Protein 1YYQ (pdb70)

Nearest PDB structures (foldseek):
  1jfa-assembly1_A  TM=1.002E+00  e=7.063E-46  Fusarium sporotrichioides
  2ps6-assembly1_A  TM=1.002E+00  e=7.359E-46  Fusarium sporotrichioides
  2ps7-assembly1_A  TM=1.002E+00  e=9.042E-46  Fusarium sporotrichioides
  2ps4-assembly1_A  TM=1.002E+00  e=1.111E-45  Fusarium sporotrichioides
  1kiz-assembly1_B  TM=1.001E+00  e=3.821E-45  Fusarium sporotrichioides

Secondary structure (DSSP, 8-state):
----HHHHHHHHHHHHHHTT----S--HHHHHHHHHHHHHHHHHHHTSHHHHHHS---HHHHHHHHHHHHHHHHHHSTTS-HHHHHHHHHHHHHHHHHTT--S-SHHHHTTHHHHHHHTPPPSSHHHHHHHHHHHHHHTTS-HHHHHHHHHHHHHHHHHHHHHTT-----TT-TTHHHHHHHHHH-HHHHHHTT--TTT--TTTTHHH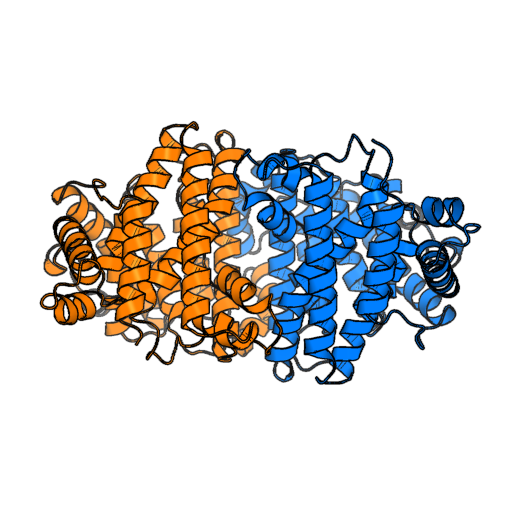HHHHHHHHHHHHHHHHHHHHHHHHTT-SS----HHHHHHHHHT--HHHHHHHHHHHHHHHHHHHHHHHSSS-HHHHHHHHHHHHHHHHHHHH-GGG-THHHHHHHTT---HHHHHHHHHHHHHHHHH---GGGTS-S-HHHHHH-/--HHHHHHHHHHHHHHHT----S--HHHHHHHHHHHHHHHHHHHHSHHHHHHS---HHHHHHHHHHHHHHHHHH-TTS-HHHHHHHHHHHHHHHHHHT-----HHHHTTHHHHHHHTPPPSSHHHHHHHHHHHHHHTTS-HHHHHHHHHHHHHHHHHHHHHTT-----TT-TTHHHHHHHHHS-HHHHHHTT--TTT--TTTTHHHHHHHHHHHHHHHHHHHHHHTTTTSSS-SS-SSSHHHHHHHHHT--HHHHHHHHHHHHHHHHHHHHHHHTTS-HHHHHHHHHHHHHHHHHHHH-GGG-HHHHHHHHHS---SHHHHHHHHHHHHHHHH---GGGTS-S-HHHHHT-

Sequence (704 aa):
ENFPTEYFLNTTVRLLEYIRYRDSNYTREERIENLHYAYNKAAHHFAQPRQQQLLKVDPKRLQASLQTIVGMVVYSWAKVSKECMADLSIHYTYTLVLDDSKDDPYPTMVNYFDDLQAGREQAHPWWALVNEHFPNVLRHFGPFCSLNLIRSTLDFFEGCWIEQYNFGGFPGSHDYPQFLRRMNGLGHCVGASLWPKEQFNERSLFLEITSAIAQMENWMVWVNDLMSFYKEFDDERDQISLVKNYVVSDEISLHEALEKLTQDTLHSSKQMVAVFSDKDPQVMDTIECFMHGYVTWHLCDRRFRLSEIYEKVKEEKTEDAQKFCKFYEQAANVGAVSPSEWAYPPVAQLANVFPTEYFLNTTVRLLEYIRYRDSNYTREERIENLHYAYNKAAHHFAQPRQQQLLKVDPKRLQASLQTIVGMVVYSWAKVSKECMADLSIHYTYTLVLDDSKDDPYPTMVNYFDDLQAGREQAHPWWALVNEHFPNVLRHFGPFCSLNLIRSTLDFFEGCWIEQYNFGGFPGSHDYPQFLRRMNGLGHCVGASLWPKEQFNERSLFLEITSAIAQMENWMVWVNDLMSFYKEFDDERDQISLVKNYVVSDEISLHEALEKLTQDTLHSSKQMVAVFSDKDPQVMDTIECFMHGYVTWHLCDRRFRLSEIYEKVKEEKTEDAQKFCKFYEQAANVGAVSPSEWAYPPVAQLANV

Organism: Fusarium sporotrichioides (NCBI:txid5514)

InterPro domains:
  IPR008949 Isoprenoid synthase domain superfamily [G3DSA:1.10.600.10] (1-354)
  IPR008949 Isoprenoid synthase domain superfamily [SSF48576] (1-351)
  IPR010458 Trichodiene synthase, ascomycetes [PIRSF001388] (1-371)
  IPR024652 Trichodiene synthase [PF06330] (3-358)
  IPR024652 Trichodiene synthase [SFLDG01021] (3-314)

GO terms:
  GO:0045482 trichodiene synthase activity (F, EXP)

Solvent-accessible surface area: 27414 Å² total; per-residue (Å²): 183,124,37,52,24,154,60,6,7,51,1,3,4,91,0,1,75,60,0,118,22,126,117,66,146,31,58,76,126,75,15,37,102,18,3,53,79,0,0,53,61,0,0,91,25,1,8,78,108,75,10,76,114,42,16,158,26,74,84,170,141,10,32,55,15,0,41,10,10,0,10,18,0,0,13,1,4,19,73,14,44,72,58,1,1,0,0,0,0,3,1,5,0,0,3,47,6,13,79,56,39,183,105,64,7,49,81,36,4,80,82,14,15,65,20,19,69,49,30,134,119,14,63,16,51,9,6,7,0,1,11,84,13,2,44,60,0,14,114,27,8,6,12,1,0,14,2,0,0,15,3,5,0,8,22,9,4,0,0,12,4,1,47,61,80,84,22,10,4,31,77,4,0,53,39,0,1,58,3,2,34,48,5,25,8,19,2,16,0,8,0,0,0,2,4,4,123,139,74,14,81,12,134,85,29,5,57,28,1,0,0,0,0,1,4,0,8,15,0,9,4,24,0,34,15,1,2,4,15,39,58,25,37,107,50,156,214,43,96,27,17,6,6,45,2,1,43,69,0,26,121,48,55,69,103,82,0,7,55,74,0,6,115,37,0,16,79,8,0,97,31,0,17,62,2,0,48,111,45,56,108,91,0,20,50,6,0,16,26,0,0,20,7,10,0,7,19,0,10,36,30,220,96,5,104,3,52,72,2,40,98,144,4,103,158,84,195,75,115,38,0,94,66,3,9,129,23,28,84,56,0,29,120,37,5,51,24,54,67,89,69,16,14,103,36,62,5,54,93,40,32,128,146,77,44,14,154,39,0,6,37,0,2,5,70,0,0,74,103,28,198,7,157,11,85,28,31,74,108,130,76,2,39,97,12,1,54,81,0,0,55,61,0,0,94,26,1,7,80,113,84,9,74,123,33,12,150,28,76,86,164,66,9,33,61,7,0,42,10,4,0,6,17,0,0,11,1,4,14,102,12,40,73,59,1,4,0,0,0,0,3,0,3,0,0,4,18,4,10,38,39,22,188,49,91,5,36,82,40,4,85,88,15,16,69,18,19,68,50,30,132,113,12,62,14,44,9,6,6,0,0,10,86,12,2,42,60,0,17,114,27,9,5,10,1,0,14,1,0,0,16,5,4,0,8,18,4,2,0,0,5,2,2,19,44,77,90,20,10,3,24,78,6,0,63,37,0,1,59,2,3,35,44,8,18,12,21,2,16,0,12,0,0,0,1,4,4,120,132,57,8,85,12,120,80,24,5,51,26,1,1,0,0,0,1,4,0,8,15,1,4,4,19,0,24,7,0,1,0,7,39,18,29,50,135,62,147,46,13,64,22,20,4,3,46,3,3,44,66,0,30,119,49,52,47,104,87,0,2,45,76,0,0,103,37,0,37,80,8,5,107,14,1,84,59,1,0,68,114,45,51,110,81,0,37,61,7,0,81,14,0,21,30,0,16,0,0,12,0,4,32,23,201,48,1,94,3,35,74,5,31,97,137,0,100,146,82,166,76,128,42,0,89,87,1,11,151,27,27,78,69,0,30,119,41,5,63,16,50,69,90,62,14,13,102,38,58,5,46,103,36,32,129,148

B-factor: mean 44.82, std 12.03, range [20.0, 101.31]

Foldseek 3Di:
DDDPLPVLLVLVLLLCVLLVQDDDPCFLVNLLVLLQLLLVLLLLVCLDPLNVPLQDDDQVVLLLLLSLLLLLQCQQLVPDDSLLSNLVSNLVSLLVSLLVDLDQCVVQCPCVVVCVVVVHQGSRSSCNSNVVSLCSNPVQADPVLSVLLVVLSVLLVVLSNVCSVVDLAAAQQQPPLVSSLLSNQSLSNVLSSSDGVVHDPCVVCVVLSVVSSVLSSLLVSLVCLSLLCVVCVPPPVDQHHSLNSCCRHHVDDSVVSNVVSSVSNSVSSNVLCVPPVPDDPVSNVSVSSNSNSNVLSSLQDCSSVCVVSLVVQVPPPDPSNVSSNVSSCSSCVRSNDDCVSRNDDRSVVSNVD/DPLVVLLVLVLVLCVLLVFDAPLDDLVVLLVLLQLLLVLLLLVCLAPLNVPLQDDDQVRLLLLLSLLLLLLCQALSPDDSLLSNLVSNLVSLLVSLLLDADACVVQCPCVVVCVVVVHQGSRSSSNVNVVSLVSNPVQADPVLSVLLVVLVVLLNVLSNVLNVVDLDAAQQQVPLVVSLLSNQSQSNVLSSSAGVVHDPCVVCVPVSVVSSVLRSLLRSLVCCSLLVQLADPDDSPCNHSLNSCCRHPVDDSSVSSVVSSVSNSVSSVVVCVPPVPDDPVSVVSVVSNVNSNNLSSLARPSSVCVVSLVVLVPDDDVSSVSSNVSSVSSCVRSNDDCVSRNDDRSNVSNVD

Radius of gyration: 26.06 Å; Cα contacts (8 Å, |Δi|>4): 961; chains: 2; bounding box: 70×69×59 Å

CATH classification: 1.10.600.10

Structure (mmCIF, N/CA/C/O backbone):
data_1YYQ
#
_entry.id   1YYQ
#
_cell.length_a   122.060
_cell.length_b   122.060
_cell.length_c   150.340
_cell.angle_alpha   90.00
_cell.angle_beta   90.00
_cell.angle_gamma   120.00
#
_symmetry.space_group_name_H-M   'P 31 2 1'
#
loop_
_entity.id
_entity.type
_entity.pdbx_description
1 polymer 'Trichodiene synthase'
2 non-polymer 'MAGNESIUM ION'
3 non-polymer 'PYROPHOSPHATE 2-'
4 water water
#
loop_
_atom_site.group_PDB
_atom_site.id
_atom_site.type_symbol
_atom_site.label_atom_id
_atom_site.label_alt_id
_atom_site.label_comp_id
_atom_site.label_asym_id
_atom_site.label_entity_id
_atom_site.label_seq_id
_atom_site.pdbx_PDB_ins_code
_atom_site.Cartn_x
_atom_site.Cartn_y
_atom_site.Cartn_z
_atom_site.occupancy
_atom_site.B_iso_or_equiv
_atom_site.auth_seq_id
_atom_site.auth_comp_id
_atom_site.auth_asym_id
_atom_site.auth_atom_id
_atom_site.pdbx_PDB_model_num
ATOM 1 N N . GLU A 1 2 ? -29.397 88.186 54.196 1.00 76.49 2 GLU A N 1
ATOM 2 C CA . GLU A 1 2 ? -28.394 87.585 55.121 1.00 76.20 2 GLU A CA 1
ATOM 3 C C . GLU A 1 2 ? -28.241 86.107 54.780 1.00 75.05 2 GLU A C 1
ATOM 4 O O . GLU A 1 2 ? -29.052 85.558 54.033 1.00 75.92 2 GLU A O 1
ATOM 10 N N . ASN A 1 3 ? -27.211 85.464 55.325 1.00 72.48 3 ASN A N 1
ATOM 11 C CA . ASN A 1 3 ? -26.954 84.048 55.052 1.00 69.30 3 ASN A CA 1
ATOM 12 C C . ASN A 1 3 ? -26.514 83.858 53.606 1.00 66.29 3 ASN A C 1
ATOM 13 O O . ASN A 1 3 ? -27.264 84.147 52.678 1.00 65.21 3 ASN A O 1
ATOM 18 N N . PHE A 1 4 ? -25.295 83.366 53.423 1.00 62.80 4 PHE A N 1
ATOM 19 C CA . PHE A 1 4 ? -24.746 83.139 52.093 1.00 60.25 4 PHE A CA 1
ATOM 20 C C . PHE A 1 4 ? -25.478 81.998 51.377 1.00 59.71 4 PHE A C 1
ATOM 21 O O . PHE A 1 4 ? -25.628 80.904 51.928 1.00 59.14 4 PHE A O 1
ATOM 29 N N . PRO A 1 5 ? -25.945 82.243 50.138 1.00 58.48 5 PRO A N 1
ATOM 30 C CA . PRO A 1 5 ? -26.662 81.234 49.345 1.00 56.72 5 PRO A CA 1
ATOM 31 C C . PRO A 1 5 ? -25.711 80.118 48.926 1.00 55.42 5 PRO A C 1
ATOM 32 O O . PRO A 1 5 ? -25.369 79.995 47.751 1.00 55.30 5 PRO A O 1
ATOM 36 N N . THR A 1 6 ? -25.287 79.308 49.889 1.00 53.85 6 THR A N 1
ATOM 37 C CA . THR A 1 6 ? -24.355 78.227 49.614 1.00 55.30 6 THR A CA 1
ATOM 38 C C . THR A 1 6 ? -24.839 77.246 48.541 1.00 56.42 6 THR A C 1
ATOM 39 O O . THR A 1 6 ? -24.055 76.826 47.690 1.00 56.47 6 THR A O 1
ATOM 43 N N . GLU A 1 7 ? -26.120 76.882 48.579 1.00 57.93 7 GLU A N 1
ATOM 44 C CA . GLU A 1 7 ? -26.687 75.957 47.591 1.00 60.13 7 GLU A CA 1
ATOM 45 C C . GLU A 1 7 ? -26.528 76.492 46.177 1.00 58.57 7 GLU A C 1
ATOM 46 O O . GLU A 1 7 ? -25.846 75.904 45.339 1.00 59.74 7 GLU A O 1
ATOM 52 N N . TYR A 1 8 ? -27.197 77.611 45.926 1.00 57.84 8 TYR A N 1
ATOM 53 C CA . TYR A 1 8 ? -27.181 78.276 44.634 1.00 56.42 8 TYR A CA 1
ATOM 54 C C . TYR A 1 8 ? -25.752 78.507 44.168 1.00 55.43 8 TYR A C 1
ATOM 55 O O . TYR A 1 8 ? -25.433 78.301 42.995 1.00 55.26 8 TYR A O 1
ATOM 64 N N . PHE A 1 9 ? -24.892 78.926 45.093 1.00 54.29 9 PHE A N 1
ATOM 65 C CA . PHE A 1 9 ? -23.499 79.189 44.768 1.00 52.10 9 PHE A CA 1
ATOM 66 C C . PHE A 1 9 ? -22.845 77.913 44.272 1.00 51.93 9 PHE A C 1
ATOM 67 O O . PHE A 1 9 ? -22.261 77.889 43.188 1.00 52.36 9 PHE A O 1
ATOM 75 N N . LEU A 1 10 ? -22.940 76.853 45.068 1.00 51.81 10 LEU A N 1
ATOM 76 C CA . LEU A 1 10 ? -22.360 75.566 44.692 1.00 52.28 10 LEU A CA 1
ATOM 77 C C . LEU A 1 10 ? -22.841 75.122 43.307 1.00 50.94 10 LEU A C 1
ATOM 78 O O . LEU A 1 10 ? -22.031 74.757 42.454 1.00 51.32 10 LEU A O 1
ATOM 83 N N . ASN A 1 11 ? -24.155 75.164 43.087 1.00 50.96 11 ASN A N 1
ATOM 84 C CA . ASN A 1 11 ? -24.733 74.767 41.801 1.00 50.78 11 ASN A CA 1
ATOM 85 C C . ASN A 1 11 ? -24.123 75.548 40.641 1.00 50.35 11 ASN A C 1
ATOM 86 O O . ASN A 1 11 ? -23.706 74.967 39.638 1.00 50.63 11 ASN A O 1
ATOM 91 N N . THR A 1 12 ? -24.082 76.870 40.784 1.00 49.16 12 THR A N 1
ATOM 92 C CA . THR A 1 12 ? -23.528 77.738 39.751 1.00 47.86 12 THR A CA 1
ATOM 93 C C . THR A 1 12 ? -22.056 77.430 39.509 1.00 47.11 12 THR A C 1
ATOM 94 O O . THR A 1 12 ? -21.614 77.322 38.365 1.00 46.82 12 THR A O 1
ATOM 98 N N . THR A 1 13 ? -21.297 77.281 40.588 1.00 47.75 13 THR A N 1
ATOM 99 C CA . THR A 1 13 ? -19.872 77.002 40.468 1.00 48.46 13 THR A CA 1
ATOM 100 C C . THR A 1 13 ? -19.601 75.693 39.731 1.00 49.01 13 THR A C 1
ATOM 101 O O . THR A 1 13 ? -18.782 75.652 38.807 1.00 48.69 13 THR A O 1
ATOM 105 N N . VAL A 1 14 ? -20.280 74.625 40.140 1.00 49.18 14 VAL A N 1
ATOM 106 C CA . VAL A 1 14 ? -20.093 73.329 39.494 1.00 48.06 14 VAL A CA 1
ATOM 107 C C . VAL A 1 14 ? -20.475 73.446 38.017 1.00 47.76 14 VAL A C 1
ATOM 108 O O . VAL A 1 14 ? -19.771 72.935 37.140 1.00 47.77 14 VAL A O 1
ATOM 112 N N . ARG A 1 15 ? -21.585 74.129 37.750 1.00 49.35 15 ARG A N 1
ATOM 113 C CA . ARG A 1 15 ? -22.062 74.346 36.383 1.00 50.58 15 ARG A CA 1
ATOM 114 C C . ARG A 1 15 ? -20.997 75.064 35.568 1.00 50.94 15 ARG A C 1
ATOM 115 O O . ARG A 1 15 ? -20.715 74.700 34.426 1.00 49.61 15 ARG A O 1
ATOM 123 N N . LEU A 1 16 ? -20.419 76.100 36.164 1.00 48.90 16 LEU A N 1
ATOM 124 C CA . LEU A 1 16 ? -19.388 76.877 35.502 1.00 48.57 16 LEU A CA 1
ATOM 125 C C . LEU A 1 16 ? -18.218 75.989 35.095 1.00 48.58 16 LEU A C 1
ATOM 126 O O . LEU A 1 16 ? -17.783 76.008 33.944 1.00 47.72 16 LEU A O 1
ATOM 131 N N . LEU A 1 17 ? -17.712 75.210 36.046 1.00 48.97 17 LEU A N 1
ATOM 132 C CA . LEU A 1 17 ? -16.583 74.333 35.769 1.00 50.41 17 LEU A CA 1
ATOM 133 C C . LEU A 1 17 ? -16.886 73.237 34.747 1.00 50.85 17 LEU A C 1
ATOM 134 O O . LEU A 1 17 ? -16.002 72.831 33.985 1.00 50.24 17 LEU A O 1
ATOM 139 N N . GLU A 1 18 ? -18.125 72.759 34.723 1.00 50.45 18 GLU A N 1
ATOM 140 C CA . GLU A 1 18 ? -18.484 71.724 33.761 1.00 51.87 18 GLU A CA 1
ATOM 141 C C . GLU A 1 18 ? -18.573 72.352 32.375 1.00 51.83 18 GLU A C 1
ATOM 142 O O . GLU A 1 18 ? -18.021 71.828 31.410 1.00 51.00 18 GLU A O 1
ATOM 148 N N . TYR A 1 19 ? -19.248 73.493 32.283 1.00 52.57 19 TYR A N 1
ATOM 149 C CA . TYR A 1 19 ? -19.389 74.186 31.004 1.00 53.14 19 TYR A CA 1
ATOM 150 C C . TYR A 1 19 ? -18.037 74.481 30.356 1.00 50.97 19 TYR A C 1
ATOM 151 O O . TYR A 1 19 ? -17.892 74.360 29.143 1.00 52.06 19 TYR A O 1
ATOM 160 N N . ILE A 1 20 ? -17.044 74.857 31.156 1.00 48.00 20 ILE A N 1
ATOM 161 C CA . ILE A 1 20 ? -15.730 75.163 30.602 1.00 47.13 20 ILE A CA 1
ATOM 162 C C . ILE A 1 20 ? -14.833 73.931 30.480 1.00 47.70 20 ILE A C 1
ATOM 163 O O . ILE A 1 20 ? -13.667 74.040 30.101 1.00 47.09 20 ILE A O 1
ATOM 168 N N . ARG A 1 21 ? -15.380 72.760 30.800 1.00 49.26 21 ARG A N 1
ATOM 169 C CA . ARG A 1 21 ? -14.634 71.502 30.713 1.00 50.39 21 ARG A CA 1
ATOM 170 C C . ARG A 1 21 ? -13.435 71.467 31.638 1.00 49.93 21 ARG A C 1
ATOM 171 O O . ARG A 1 21 ? -12.379 70.954 31.268 1.00 50.08 21 ARG A O 1
ATOM 179 N N . TYR A 1 22 ? -13.596 72.015 32.836 1.00 50.33 22 TYR A N 1
ATOM 180 C CA . TYR A 1 22 ? -12.512 72.040 33.808 1.00 51.10 22 TYR A CA 1
ATOM 181 C C . TYR A 1 22 ? -11.984 70.614 33.996 1.00 52.46 22 TYR A C 1
ATOM 182 O O . TYR A 1 22 ? -12.709 69.729 34.445 1.00 51.55 22 TYR A O 1
ATOM 191 N N . ARG A 1 23 ? -10.722 70.399 33.640 1.00 53.96 23 ARG A N 1
ATOM 192 C CA . ARG A 1 23 ? -10.109 69.081 33.757 1.00 55.23 23 ARG A CA 1
ATOM 193 C C . ARG A 1 23 ? -8.604 69.199 33.938 1.00 56.11 23 ARG A C 1
ATOM 194 O O . ARG A 1 23 ? -8.027 70.262 33.723 1.00 56.16 23 ARG A O 1
ATOM 202 N N . ASP A 1 24 ? -7.971 68.094 34.319 1.00 56.99 24 ASP A N 1
ATOM 203 C CA . ASP A 1 24 ? -6.529 68.072 34.528 1.00 57.90 24 ASP A CA 1
ATOM 204 C C . ASP A 1 24 ? -5.783 68.410 33.247 1.00 56.53 24 ASP A C 1
ATOM 205 O O . ASP A 1 24 ? -6.287 68.189 32.145 1.00 55.83 24 ASP A O 1
ATOM 210 N N . SER A 1 25 ? -4.578 68.948 33.396 1.00 55.47 25 SER A N 1
ATOM 211 C CA . SER A 1 25 ? -3.761 69.325 32.247 1.00 54.42 25 SER A CA 1
ATOM 212 C C . SER A 1 25 ? -2.359 68.758 32.414 1.00 53.52 25 SER A C 1
ATOM 213 O O . SER A 1 25 ? -2.059 68.138 33.429 1.00 53.43 25 SER A O 1
ATOM 216 N N . ASN A 1 26 ? -1.504 68.991 31.423 1.00 53.57 26 ASN A N 1
ATOM 217 C CA . ASN A 1 26 ? -0.125 68.509 31.456 1.00 55.24 26 ASN A CA 1
ATOM 218 C C . ASN A 1 26 ? 0.797 69.495 32.180 1.00 54.52 26 ASN A C 1
ATOM 219 O O . ASN A 1 26 ? 2.014 69.305 32.219 1.00 54.98 26 ASN A O 1
ATOM 224 N N . TYR A 1 27 ? 0.209 70.551 32.737 1.00 53.55 27 TYR A N 1
ATOM 225 C CA . TYR A 1 27 ? 0.949 71.588 33.462 1.00 52.47 27 TYR A CA 1
ATOM 226 C C . TYR A 1 27 ? 1.154 71.042 34.874 1.00 52.16 27 TYR A C 1
ATOM 227 O O . TYR A 1 27 ? 0.208 70.995 35.661 1.00 52.75 27 TYR A O 1
ATOM 236 N N . THR A 1 28 ? 2.381 70.623 35.186 1.00 51.31 28 THR A N 1
ATOM 237 C CA . THR A 1 28 ? 2.691 70.027 36.491 1.00 51.50 28 THR A CA 1
ATOM 238 C C . THR A 1 28 ? 2.967 70.997 37.627 1.00 52.23 28 THR A C 1
ATOM 239 O O . THR A 1 28 ? 3.143 72.196 37.419 1.00 52.09 28 THR A O 1
ATOM 243 N N . ARG A 1 29 ? 3.020 70.445 38.834 1.00 52.18 29 ARG A N 1
ATOM 244 C CA . ARG A 1 29 ? 3.283 71.223 40.032 1.00 52.39 29 ARG A CA 1
ATOM 245 C C . ARG A 1 29 ? 4.716 71.751 39.979 1.00 51.66 29 ARG A C 1
ATOM 246 O O . ARG A 1 29 ? 4.976 72.893 40.360 1.00 50.14 29 ARG A O 1
ATOM 254 N N . GLU A 1 30 ? 5.641 70.926 39.494 1.00 50.24 30 GLU A N 1
ATOM 255 C CA . GLU A 1 30 ? 7.038 71.336 39.399 1.00 49.77 30 GLU A CA 1
ATOM 256 C C . GLU A 1 30 ? 7.197 72.478 38.404 1.00 47.70 30 GLU A C 1
ATOM 257 O O . GLU A 1 30 ? 7.997 73.391 38.618 1.00 46.19 30 GLU A O 1
ATOM 263 N N . GLU A 1 31 ? 6.444 72.420 37.311 1.00 45.76 31 GLU A N 1
ATOM 264 C CA . GLU A 1 31 ? 6.522 73.462 36.295 1.00 45.79 31 GLU A CA 1
ATOM 265 C C . GLU A 1 31 ? 5.991 74.762 36.882 1.00 44.19 31 GLU A C 1
ATOM 266 O O . GLU A 1 31 ? 6.613 75.807 36.738 1.00 44.02 31 GLU A O 1
ATOM 272 N N . ARG A 1 32 ? 4.844 74.683 37.551 1.00 42.78 32 ARG A N 1
ATOM 273 C CA . ARG A 1 32 ? 4.242 75.850 38.188 1.00 43.76 32 ARG A CA 1
ATOM 274 C C . ARG A 1 32 ? 5.231 76.503 39.153 1.00 42.89 32 ARG A C 1
ATOM 275 O O . ARG A 1 32 ? 5.461 77.711 39.096 1.00 41.87 32 ARG A O 1
ATOM 283 N N . ILE A 1 33 ? 5.810 75.703 40.043 1.00 40.96 33 ILE A N 1
ATOM 284 C CA . ILE A 1 33 ? 6.769 76.225 41.013 1.00 40.49 33 ILE A CA 1
ATOM 285 C C . ILE A 1 33 ? 7.919 76.940 40.328 1.00 40.86 33 ILE A C 1
ATOM 286 O O . ILE A 1 33 ? 8.370 77.995 40.780 1.00 39.96 33 ILE A O 1
ATOM 291 N N . GLU A 1 34 ? 8.392 76.365 39.232 1.00 40.23 34 GLU A N 1
ATOM 292 C CA . GLU A 1 34 ? 9.489 76.958 38.493 1.00 41.89 34 GLU A CA 1
ATOM 293 C C . GLU A 1 34 ? 9.068 78.303 37.895 1.00 39.15 34 GLU A C 1
ATOM 294 O O . GLU A 1 34 ? 9.819 79.276 37.938 1.00 39.46 34 GLU A O 1
ATOM 300 N N . ASN A 1 35 ? 7.867 78.352 37.336 1.00 36.65 35 ASN A N 1
ATOM 301 C CA . ASN A 1 35 ? 7.367 79.581 36.729 1.00 37.41 35 ASN A CA 1
ATOM 302 C C . ASN A 1 35 ? 7.048 80.618 37.811 1.00 36.63 35 ASN A C 1
ATOM 303 O O . ASN A 1 35 ? 7.393 81.788 37.673 1.00 37.30 35 ASN A O 1
ATOM 308 N N . LEU A 1 36 ? 6.406 80.173 38.889 1.00 36.77 36 LEU A N 1
ATOM 309 C CA . LEU A 1 36 ? 6.055 81.050 40.001 1.00 37.55 36 LEU A CA 1
ATOM 310 C C . LEU A 1 36 ? 7.287 81.761 40.531 1.00 38.01 36 LEU A C 1
ATOM 311 O O . LEU A 1 36 ? 7.278 82.979 40.701 1.00 35.28 36 LEU A O 1
ATOM 316 N N . HIS A 1 37 ? 8.350 81.002 40.788 1.00 36.28 37 HIS A N 1
ATOM 317 C CA . HIS A 1 37 ? 9.571 81.596 41.311 1.00 35.42 37 HIS A CA 1
ATOM 318 C C . HIS A 1 37 ? 10.246 82.522 40.313 1.00 34.73 37 HIS A C 1
ATOM 319 O O . HIS A 1 37 ? 10.801 83.551 40.692 1.00 34.87 37 HIS A O 1
ATOM 326 N N . TYR A 1 38 ? 10.236 82.145 39.042 1.00 34.72 38 TYR A N 1
ATOM 327 C CA . TYR A 1 38 ? 10.856 82.986 38.029 1.00 34.15 38 TYR A CA 1
ATOM 328 C C . TYR A 1 38 ? 10.159 84.353 37.941 1.00 33.34 38 TYR A C 1
ATOM 329 O O . TYR A 1 38 ? 10.812 85.404 37.947 1.00 32.53 38 TYR A O 1
ATOM 338 N N . ALA A 1 39 ? 8.836 84.322 37.825 1.00 33.42 39 ALA A N 1
ATOM 339 C CA . ALA A 1 39 ? 8.038 85.547 37.725 1.00 35.15 39 ALA A CA 1
ATOM 340 C C . ALA A 1 39 ? 8.169 86.369 39.008 1.00 34.15 39 ALA A C 1
ATOM 341 O O . ALA A 1 39 ? 8.409 87.575 38.954 1.00 35.28 39 ALA A O 1
ATOM 343 N N . TYR A 1 40 ? 8.031 85.716 40.157 1.00 32.90 40 TYR A N 1
ATOM 344 C CA . TYR A 1 40 ? 8.166 86.424 41.422 1.00 32.29 40 TYR A CA 1
ATOM 345 C C . TYR A 1 40 ? 9.546 87.068 41.560 1.00 34.20 40 TYR A C 1
ATOM 346 O O . TYR A 1 40 ? 9.664 88.237 41.952 1.00 33.30 40 TYR A O 1
ATOM 355 N N . ASN A 1 41 ? 10.595 86.309 41.249 1.00 31.88 41 ASN A N 1
ATOM 356 C CA . ASN A 1 41 ? 11.946 86.822 41.392 1.00 31.31 41 ASN A CA 1
ATOM 357 C C . ASN A 1 41 ? 12.243 88.054 40.557 1.00 31.35 41 ASN A C 1
ATOM 358 O O . ASN A 1 41 ? 12.903 88.978 41.031 1.00 31.04 41 ASN A O 1
ATOM 363 N N . LYS A 1 42 ? 11.788 88.069 39.311 1.00 31.35 42 LYS A N 1
ATOM 364 C CA . LYS A 1 42 ? 12.044 89.233 38.476 1.00 32.75 42 LYS A CA 1
ATOM 365 C C . LYS A 1 42 ? 11.216 90.419 38.974 1.00 30.88 42 LYS A C 1
ATOM 366 O O . LYS A 1 42 ? 11.720 91.532 39.072 1.00 31.99 42 LYS A O 1
ATOM 372 N N . ALA A 1 43 ? 9.949 90.171 39.292 1.00 31.93 43 ALA A N 1
ATOM 373 C CA . ALA A 1 43 ? 9.059 91.228 39.768 1.00 33.71 43 ALA A CA 1
ATOM 374 C C . ALA A 1 43 ? 9.536 91.815 41.091 1.00 34.38 43 ALA A C 1
ATOM 375 O O . ALA A 1 43 ? 9.530 93.033 41.266 1.00 36.14 43 ALA A O 1
ATOM 377 N N . ALA A 1 44 ? 9.953 90.950 42.014 1.00 33.13 44 ALA A N 1
ATOM 378 C CA . ALA A 1 44 ? 10.425 91.391 43.322 1.00 33.15 44 ALA A CA 1
ATOM 379 C C . ALA A 1 44 ? 11.638 92.289 43.181 1.00 34.33 44 ALA A C 1
ATOM 380 O O . ALA A 1 44 ? 11.742 93.304 43.872 1.00 33.27 44 ALA A O 1
ATOM 382 N N . HIS A 1 45 ? 12.570 91.913 42.305 1.00 34.06 45 HIS A N 1
ATOM 383 C CA . HIS A 1 45 ? 13.747 92.744 42.097 1.00 34.57 45 HIS A CA 1
ATOM 384 C C . HIS A 1 45 ? 13.338 94.070 41.459 1.00 34.14 45 HIS A C 1
ATOM 385 O O . HIS A 1 45 ? 13.926 95.115 41.740 1.00 34.56 45 HIS A O 1
ATOM 392 N N . HIS A 1 46 ? 12.332 94.029 40.594 1.00 33.24 46 HIS A N 1
ATOM 393 C CA . HIS A 1 46 ? 11.872 95.250 39.938 1.00 33.72 46 HIS A CA 1
ATOM 394 C C . HIS A 1 46 ? 11.300 96.237 40.958 1.00 33.54 46 HIS A C 1
ATOM 395 O O . HIS A 1 46 ? 11.720 97.396 41.015 1.00 33.63 46 HIS A O 1
ATOM 402 N N . PHE A 1 47 ? 10.358 95.769 41.772 1.00 32.63 47 PHE A N 1
ATOM 403 C CA . PHE A 1 47 ? 9.724 96.633 42.766 1.00 35.14 47 PHE A CA 1
ATOM 404 C C . PHE A 1 47 ? 10.625 97.039 43.929 1.00 34.99 47 PHE A C 1
ATOM 405 O O . PHE A 1 47 ? 10.306 97.964 44.673 1.00 33.99 47 PHE A O 1
ATOM 413 N N . ALA A 1 48 ? 11.754 96.355 44.078 1.00 33.89 48 ALA A N 1
ATOM 414 C CA . ALA A 1 48 ? 12.686 96.677 45.147 1.00 34.01 48 ALA A CA 1
ATOM 415 C C . ALA A 1 48 ? 13.674 97.770 44.744 1.00 33.34 48 ALA A C 1
ATOM 416 O O . ALA A 1 48 ? 14.446 98.231 45.580 1.00 31.69 48 ALA A O 1
ATOM 418 N N . GLN A 1 49 ? 13.667 98.181 43.476 1.00 32.77 49 GLN A N 1
ATOM 419 C CA . GLN A 1 49 ? 14.598 99.225 43.031 1.00 34.46 49 GLN A CA 1
ATOM 420 C C . GLN A 1 49 ? 14.222 100.529 43.718 1.00 34.82 49 GLN A C 1
ATOM 421 O O . GLN A 1 49 ? 13.051 100.799 43.932 1.00 33.03 49 GLN A O 1
ATOM 427 N N . PRO A 1 50 ? 15.215 101.354 44.069 1.00 36.93 50 PRO A N 1
ATOM 428 C CA . PRO A 1 50 ? 14.922 102.622 44.737 1.00 36.53 50 PRO A CA 1
ATOM 429 C C . PRO A 1 50 ? 13.870 103.511 44.065 1.00 35.67 50 PRO A C 1
ATOM 430 O O . PRO A 1 50 ? 13.022 104.065 44.750 1.00 35.31 50 PRO A O 1
ATOM 434 N N . ARG A 1 51 ? 13.907 103.642 42.742 1.00 35.46 51 ARG A N 1
ATOM 435 C CA . ARG A 1 51 ? 12.923 104.476 42.054 1.00 36.44 51 ARG A CA 1
ATOM 436 C C . ARG A 1 51 ? 11.509 103.961 42.300 1.00 37.01 51 ARG A C 1
ATOM 437 O O . ARG A 1 51 ? 10.604 104.733 42.637 1.00 37.17 51 ARG A O 1
ATOM 445 N N . GLN A 1 52 ? 11.323 102.654 42.134 1.00 35.10 52 GLN A N 1
ATOM 446 C CA . GLN A 1 52 ? 10.021 102.033 42.340 1.00 35.43 52 GLN A CA 1
ATOM 447 C C . GLN A 1 52 ? 9.581 102.197 43.793 1.00 33.92 52 GLN A C 1
ATOM 448 O O . GLN A 1 52 ? 8.434 102.529 44.080 1.00 31.81 52 GLN A O 1
ATOM 454 N N . GLN A 1 53 ? 10.514 101.951 44.702 1.00 32.00 53 GLN A N 1
ATOM 455 C CA . GLN A 1 53 ? 10.258 102.055 46.122 1.00 33.23 53 GLN A CA 1
ATOM 456 C C . GLN A 1 53 ? 9.830 103.466 46.508 1.00 36.06 53 GLN A C 1
ATOM 457 O O . GLN A 1 53 ? 8.986 103.646 47.381 1.00 34.00 53 GLN A O 1
ATOM 463 N N . GLN A 1 54 ? 10.388 104.476 45.853 1.00 36.32 54 GLN A N 1
ATOM 464 C CA . GLN A 1 54 ? 10.018 105.819 46.239 1.00 39.83 54 GLN A CA 1
ATOM 465 C C . GLN A 1 54 ? 8.780 106.408 45.565 1.00 39.36 54 GLN A C 1
ATOM 466 O O . GLN A 1 54 ? 8.046 107.164 46.205 1.00 38.87 54 GLN A O 1
ATOM 472 N N . LEU A 1 55 ? 8.511 106.050 44.309 1.00 37.72 55 LEU A N 1
ATOM 473 C CA . LEU A 1 55 ? 7.336 106.594 43.629 1.00 37.55 55 LEU A CA 1
ATOM 474 C C . LEU A 1 55 ? 6.044 105.806 43.843 1.00 38.83 55 LEU A C 1
ATOM 475 O O . LEU A 1 55 ? 4.955 106.379 43.779 1.00 37.65 55 LEU A O 1
ATOM 480 N N . LEU A 1 56 ? 6.153 104.502 44.092 1.00 38.22 56 LEU A N 1
ATOM 481 C CA . LEU A 1 56 ? 4.963 103.668 44.282 1.00 39.65 56 LEU A CA 1
ATOM 482 C C . LEU A 1 56 ? 4.522 103.653 45.744 1.00 42.16 56 LEU A C 1
ATOM 483 O O . LEU A 1 56 ? 5.053 102.890 46.551 1.00 44.04 56 LEU A O 1
ATOM 488 N N . LYS A 1 57 ? 3.545 104.486 46.087 1.00 41.37 57 LYS A N 1
ATOM 489 C CA . LYS A 1 57 ? 3.074 104.555 47.466 1.00 42.57 57 LYS A CA 1
ATOM 490 C C . LYS A 1 57 ? 2.182 103.376 47.814 1.00 40.72 57 LYS A C 1
ATOM 491 O O . LYS A 1 57 ? 0.992 103.357 47.485 1.00 43.28 57 LYS A O 1
ATOM 497 N N . VAL A 1 58 ? 2.759 102.388 48.477 1.00 36.17 58 VAL A N 1
ATOM 498 C CA . VAL A 1 58 ? 2.008 101.213 48.869 1.00 35.05 58 VAL A CA 1
ATOM 499 C C . VAL A 1 58 ? 2.658 100.661 50.099 1.00 32.34 58 VAL A C 1
ATOM 500 O O . VAL A 1 58 ? 3.885 100.664 50.200 1.00 30.44 58 VAL A O 1
ATOM 504 N N . ASP A 1 59 ? 1.838 100.196 51.034 1.00 30.59 59 ASP A N 1
ATOM 505 C CA . ASP A 1 59 ? 2.345 99.591 52.254 1.00 31.68 59 ASP A CA 1
ATOM 506 C C . ASP A 1 59 ? 3.149 98.365 51.814 1.00 32.29 59 ASP A C 1
ATOM 507 O O . ASP A 1 59 ? 2.706 97.605 50.960 1.00 32.12 59 ASP A O 1
ATOM 512 N N . PRO A 1 60 ? 4.341 98.163 52.387 1.00 35.30 60 PRO A N 1
ATOM 513 C CA . PRO A 1 60 ? 5.181 97.019 52.016 1.00 35.74 60 PRO A CA 1
ATOM 514 C C . PRO A 1 60 ? 4.499 95.652 52.119 1.00 35.82 60 PRO A C 1
ATOM 515 O O . PRO A 1 60 ? 4.623 94.828 51.214 1.00 37.56 60 PRO A O 1
ATOM 519 N N . LYS A 1 61 ? 3.785 95.401 53.211 1.00 35.18 61 LYS A N 1
ATOM 520 C CA . LYS A 1 61 ? 3.107 94.115 53.366 1.00 36.08 61 LYS A CA 1
ATOM 521 C C . LYS A 1 61 ? 2.011 93.952 52.326 1.00 36.22 61 LYS A C 1
ATOM 522 O O . LYS A 1 61 ? 1.799 92.855 51.804 1.00 35.72 61 LYS A O 1
ATOM 528 N N . ARG A 1 62 ? 1.308 95.040 52.027 1.00 34.02 62 ARG A N 1
ATOM 529 C CA . ARG A 1 62 ? 0.260 94.981 51.020 1.00 34.52 62 ARG A CA 1
ATOM 530 C C . ARG A 1 62 ? 0.885 94.711 49.654 1.00 32.72 62 ARG A C 1
ATOM 531 O O . ARG A 1 62 ? 0.335 93.961 48.856 1.00 33.35 62 ARG A O 1
ATOM 539 N N . LEU A 1 63 ? 2.030 95.326 49.376 1.00 31.72 63 LEU A N 1
ATOM 540 C CA . LEU A 1 63 ? 2.681 95.104 48.088 1.00 32.13 63 LEU A CA 1
ATOM 541 C C . LEU A 1 63 ? 3.109 93.636 47.968 1.00 33.37 63 LEU A C 1
ATOM 542 O O . LEU A 1 63 ? 2.898 93.006 46.933 1.00 35.16 63 LEU A O 1
ATOM 547 N N . GLN A 1 64 ? 3.714 93.106 49.027 1.00 31.80 64 GLN A N 1
ATOM 548 C CA . GLN A 1 64 ? 4.160 91.720 49.044 1.00 32.82 64 GLN A CA 1
ATOM 549 C C . GLN A 1 64 ? 2.978 90.807 48.717 1.00 32.91 64 GLN A C 1
ATOM 550 O O . GLN A 1 64 ? 3.043 90.006 47.793 1.00 34.31 64 GLN A O 1
ATOM 556 N N . ALA A 1 65 ? 1.889 90.952 49.459 1.00 32.67 65 ALA A N 1
ATOM 557 C CA . ALA A 1 65 ? 0.707 90.125 49.241 1.00 33.90 65 ALA A CA 1
ATOM 558 C C . ALA A 1 65 ? 0.109 90.316 47.848 1.00 34.24 65 ALA A C 1
ATOM 559 O O . ALA A 1 65 ? -0.333 89.351 47.214 1.00 31.95 65 ALA A O 1
ATOM 561 N N . SER A 1 66 ? 0.083 91.558 47.372 1.00 32.48 66 SER A N 1
ATOM 562 C CA . SER A 1 66 ? -0.464 91.825 46.051 1.00 32.09 66 SER A CA 1
ATOM 563 C C . SER A 1 66 ? 0.354 91.147 44.961 1.00 31.57 66 SER A C 1
ATOM 564 O O . SER A 1 66 ? -0.212 90.527 44.054 1.00 28.78 66 SER A O 1
ATOM 567 N N . LEU A 1 67 ? 1.677 91.281 45.045 1.00 30.71 67 LEU A N 1
ATOM 568 C CA . LEU A 1 67 ? 2.561 90.684 44.046 1.00 31.10 67 LEU A CA 1
ATOM 569 C C . LEU A 1 67 ? 2.399 89.168 44.027 1.00 31.51 67 LEU A C 1
ATOM 570 O O . LEU A 1 67 ? 2.338 88.571 42.956 1.00 30.94 67 LEU A O 1
ATOM 575 N N . GLN A 1 68 ? 2.323 88.548 45.203 1.00 31.44 68 GLN A N 1
ATOM 576 C CA . GLN A 1 68 ? 2.175 87.101 45.260 1.00 34.05 68 GLN A CA 1
ATOM 577 C C . GLN A 1 68 ? 0.871 86.629 44.620 1.00 34.95 68 GLN A C 1
ATOM 578 O O . GLN A 1 68 ? 0.868 85.638 43.886 1.00 34.09 68 GLN A O 1
ATOM 584 N N . THR A 1 69 ? -0.228 87.339 44.864 1.00 33.80 69 THR A N 1
ATOM 585 C CA . THR A 1 69 ? -1.499 86.942 44.276 1.00 35.32 69 THR A CA 1
ATOM 586 C C . THR A 1 69 ? -1.491 87.089 42.755 1.00 35.45 69 THR A C 1
ATOM 587 O O . THR A 1 69 ? -2.020 86.233 42.041 1.00 36.73 69 THR A O 1
ATOM 591 N N . ILE A 1 70 ? -0.887 88.167 42.262 1.00 33.61 70 ILE A N 1
ATOM 592 C CA . ILE A 1 70 ? -0.822 88.421 40.823 1.00 33.47 70 ILE A CA 1
ATOM 593 C C . ILE A 1 70 ? 0.081 87.412 40.095 1.00 33.38 70 ILE A C 1
ATOM 594 O O . ILE A 1 70 ? -0.248 86.957 39.000 1.00 32.58 70 ILE A O 1
ATOM 599 N N . VAL A 1 71 ? 1.219 87.086 40.693 1.00 32.98 71 VAL A N 1
ATOM 600 C CA . VAL A 1 71 ? 2.134 86.124 40.091 1.00 34.81 71 VAL A CA 1
ATOM 601 C C . VAL A 1 71 ? 1.392 84.793 39.962 1.00 34.66 71 VAL A C 1
ATOM 602 O O . VAL A 1 71 ? 1.473 84.122 38.933 1.00 36.09 71 VAL A O 1
ATOM 606 N N . GLY A 1 72 ? 0.639 84.431 40.994 1.00 35.30 72 GLY A N 1
ATOM 607 C CA . GLY A 1 72 ? -0.106 83.190 40.933 1.00 36.26 72 GLY A CA 1
ATOM 608 C C . GLY A 1 72 ? -1.132 83.239 39.817 1.00 37.88 72 GLY A C 1
ATOM 609 O O . GLY A 1 72 ? -1.276 82.287 39.039 1.00 36.77 72 GLY A O 1
ATOM 610 N N . MET A 1 73 ? -1.844 84.360 39.734 1.00 35.71 73 MET A N 1
ATOM 611 C CA . MET A 1 73 ? -2.869 84.545 38.719 1.00 35.34 73 MET A CA 1
ATOM 612 C C . MET A 1 73 ? -2.284 84.408 37.326 1.00 35.17 73 MET A C 1
ATOM 613 O O . MET A 1 73 ? -2.844 83.722 36.464 1.00 35.79 73 MET A O 1
ATOM 618 N N . VAL A 1 74 ? -1.154 85.061 37.101 1.00 34.30 74 VAL A N 1
ATOM 619 C CA . VAL A 1 74 ? -0.529 85.017 35.792 1.00 35.57 74 VAL A CA 1
ATOM 620 C C . VAL A 1 74 ? 0.080 83.650 35.442 1.00 36.76 74 VAL A C 1
ATOM 621 O O . VAL A 1 74 ? -0.170 83.115 34.363 1.00 37.16 74 VAL A O 1
ATOM 625 N N . VAL A 1 75 ? 0.873 83.093 36.351 1.00 36.84 75 VAL A N 1
ATOM 626 C CA . VAL A 1 75 ? 1.514 81.812 36.098 1.00 38.29 75 VAL A CA 1
ATOM 627 C C . VAL A 1 75 ? 0.485 80.721 35.826 1.00 38.63 75 VAL A C 1
ATOM 628 O O . VAL A 1 75 ? 0.679 79.884 34.950 1.00 38.94 75 VAL A O 1
ATOM 632 N N . TYR A 1 76 ? -0.623 80.761 36.553 1.00 38.50 76 TYR A N 1
ATOM 633 C CA . TYR A 1 76 ? -1.671 79.769 36.394 1.00 39.55 76 TYR A CA 1
ATOM 634 C C . TYR A 1 76 ? -2.578 79.965 35.192 1.00 39.91 76 TYR A C 1
ATOM 635 O O . TYR A 1 76 ? -3.031 78.984 34.605 1.00 38.20 76 TYR A O 1
ATOM 644 N N . SER A 1 77 ? -2.835 81.214 34.805 1.00 37.19 77 SER A N 1
ATOM 645 C CA . SER A 1 77 ? -3.745 81.468 33.687 1.00 35.80 77 SER A CA 1
ATOM 646 C C . SER A 1 77 ? -3.107 81.673 32.315 1.00 35.52 77 SER A C 1
ATOM 647 O O . SER A 1 77 ? -3.706 81.331 31.290 1.00 35.49 77 SER A O 1
ATOM 650 N N . TRP A 1 78 ? -1.913 82.254 32.291 1.00 33.86 78 TRP A N 1
ATOM 651 C CA . TRP A 1 78 ? -1.190 82.472 31.041 1.00 34.67 78 TRP A CA 1
ATOM 652 C C . TRP A 1 78 ? -0.185 81.311 30.933 1.00 35.06 78 TRP A C 1
ATOM 653 O O . TRP A 1 78 ? 1.002 81.513 30.663 1.00 32.10 78 TRP A O 1
ATOM 664 N N . ALA A 1 79 ? -0.680 80.097 31.150 1.00 37.38 79 ALA A N 1
ATOM 665 C CA . ALA A 1 79 ? 0.156 78.890 31.137 1.00 40.59 79 ALA A CA 1
ATOM 666 C C . ALA A 1 79 ? 1.065 78.690 29.927 1.00 41.67 79 ALA A C 1
ATOM 667 O O . ALA A 1 79 ? 2.176 78.182 30.067 1.00 43.46 79 ALA A O 1
ATOM 669 N N . LYS A 1 80 ? 0.609 79.109 28.750 1.00 42.15 80 LYS A N 1
ATOM 670 C CA . LYS A 1 80 ? 1.372 78.912 27.519 1.00 41.49 80 LYS A CA 1
ATOM 671 C C . LYS A 1 80 ? 2.454 79.929 27.160 1.00 42.31 80 LYS A C 1
ATOM 672 O O . LYS A 1 80 ? 3.233 79.687 26.238 1.00 42.51 80 LYS A O 1
ATOM 678 N N . VAL A 1 81 ? 2.524 81.063 27.855 1.00 40.36 81 VAL A N 1
ATOM 679 C CA . VAL A 1 81 ? 3.539 82.063 27.505 1.00 37.70 81 VAL A CA 1
ATOM 680 C C . VAL A 1 81 ? 4.893 81.779 28.152 1.00 37.47 81 VAL A C 1
ATOM 681 O O . VAL A 1 81 ? 4.989 80.987 29.072 1.00 39.34 81 VAL A O 1
ATOM 685 N N . SER A 1 82 ? 5.938 82.434 27.664 1.00 38.98 82 SER A N 1
ATOM 686 C CA . SER A 1 82 ? 7.280 82.238 28.191 1.00 39.79 82 SER A CA 1
ATOM 687 C C . SER A 1 82 ? 7.433 82.756 29.624 1.00 41.97 82 SER A C 1
ATOM 688 O O . SER A 1 82 ? 6.590 83.509 30.120 1.00 41.04 82 SER A O 1
ATOM 691 N N . LYS A 1 83 ? 8.517 82.346 30.280 1.00 40.93 83 LYS A N 1
ATOM 692 C CA . LYS A 1 83 ? 8.788 82.778 31.643 1.00 41.68 83 LYS A CA 1
ATOM 693 C C . LYS A 1 83 ? 8.914 84.300 31.693 1.00 40.81 83 LYS A C 1
ATOM 694 O O . LYS A 1 83 ? 8.415 84.935 32.618 1.00 40.46 83 LYS A O 1
ATOM 700 N N . GLU A 1 84 ? 9.600 84.876 30.712 1.00 39.39 84 GLU A N 1
ATOM 701 C CA . GLU A 1 84 ? 9.780 86.323 30.664 1.00 41.24 84 GLU A CA 1
ATOM 702 C C . GLU A 1 84 ? 8.437 87.031 30.554 1.00 40.64 84 GLU A C 1
ATOM 703 O O . GLU A 1 84 ? 8.184 88.026 31.239 1.00 40.91 84 GLU A O 1
ATOM 709 N N . CYS A 1 85 ? 7.575 86.506 29.693 1.00 38.51 85 CYS A N 1
ATOM 710 C CA . CYS A 1 85 ? 6.263 87.087 29.490 1.00 38.69 85 CYS A CA 1
ATOM 711 C C . CYS A 1 85 ? 5.452 87.020 30.780 1.00 38.48 85 CYS A C 1
ATOM 712 O O . CYS A 1 85 ? 4.765 87.975 31.130 1.00 36.75 85 CYS A O 1
ATOM 715 N N . MET A 1 86 ? 5.534 85.896 31.491 1.00 35.57 86 MET A N 1
ATOM 716 C CA . MET A 1 86 ? 4.804 85.753 32.748 1.00 34.64 86 MET A CA 1
ATOM 717 C C . MET A 1 86 ? 5.319 86.779 33.762 1.00 34.07 86 MET A C 1
ATOM 718 O O . MET A 1 86 ? 4.543 87.367 34.522 1.00 32.68 86 MET A O 1
ATOM 723 N N . ALA A 1 87 ? 6.635 86.969 33.776 1.00 32.94 87 ALA A N 1
ATOM 724 C CA . ALA A 1 87 ? 7.268 87.908 34.689 1.00 33.91 87 ALA A CA 1
ATOM 725 C C . ALA A 1 87 ? 6.865 89.341 34.383 1.00 35.17 87 ALA A C 1
ATOM 726 O O . ALA A 1 87 ? 6.491 90.087 35.285 1.00 37.51 87 ALA A O 1
ATOM 728 N N . ASP A 1 88 ? 6.935 89.722 33.111 1.00 34.68 88 ASP A N 1
ATOM 729 C CA . ASP A 1 88 ? 6.596 91.079 32.724 1.00 34.18 88 ASP A CA 1
ATOM 730 C C . ASP A 1 88 ? 5.113 91.399 32.897 1.00 34.59 88 ASP A C 1
ATOM 731 O O . ASP A 1 88 ? 4.762 92.532 33.235 1.00 32.43 88 ASP A O 1
ATOM 736 N N . LEU A 1 89 ? 4.246 90.415 32.674 1.00 31.44 89 LEU A N 1
ATOM 737 C CA . LEU A 1 89 ? 2.818 90.636 32.860 1.00 32.54 89 LEU A CA 1
ATOM 738 C C . LEU A 1 89 ? 2.517 90.701 34.358 1.00 32.54 89 LEU A C 1
ATOM 739 O O . LEU A 1 89 ? 1.597 91.403 34.779 1.00 30.80 89 LEU A O 1
ATOM 744 N N . SER A 1 90 ? 3.289 89.964 35.160 1.00 30.08 90 SER A N 1
ATOM 745 C CA . SER A 1 90 ? 3.091 89.969 36.608 1.00 30.75 90 SER A CA 1
ATOM 746 C C . SER A 1 90 ? 3.385 91.362 37.169 1.00 30.69 90 SER A C 1
ATOM 747 O O . SER A 1 90 ? 2.737 91.813 38.115 1.00 30.78 90 SER A O 1
ATOM 750 N N . ILE A 1 91 ? 4.382 92.025 36.597 1.00 30.30 91 ILE A N 1
ATOM 751 C CA . ILE A 1 91 ? 4.738 93.361 37.043 1.00 32.86 91 ILE A CA 1
ATOM 752 C C . ILE A 1 91 ? 3.612 94.335 36.673 1.00 33.48 91 ILE A C 1
ATOM 753 O O . ILE A 1 91 ? 3.158 95.120 37.508 1.00 35.35 91 ILE A O 1
ATOM 758 N N . HIS A 1 92 ? 3.150 94.261 35.427 1.00 33.71 92 HIS A N 1
ATOM 759 C CA . HIS A 1 92 ? 2.073 95.126 34.962 1.00 32.59 92 HIS A CA 1
ATOM 760 C C . HIS A 1 92 ? 0.794 94.968 35.777 1.00 32.82 92 HIS A C 1
ATOM 761 O O . HIS A 1 92 ? 0.215 95.953 36.244 1.00 31.62 92 HIS A O 1
ATOM 768 N N . TYR A 1 93 ? 0.336 93.733 35.946 1.00 31.67 93 TYR A N 1
ATOM 769 C CA . TYR A 1 93 ? -0.893 93.520 36.698 1.00 32.31 93 TYR A CA 1
ATOM 770 C C . TYR A 1 93 ? -0.751 93.823 38.182 1.00 31.56 93 TYR A C 1
ATOM 771 O O . TYR A 1 93 ? -1.756 94.022 38.871 1.00 31.57 93 TYR A O 1
ATOM 780 N N . THR A 1 94 ? 0.482 93.842 38.683 1.00 30.51 94 THR A N 1
ATOM 781 C CA . THR A 1 94 ? 0.690 94.187 40.083 1.00 30.19 94 THR A CA 1
ATOM 782 C C . THR A 1 94 ? 0.538 95.714 40.171 1.00 31.12 94 THR A C 1
ATOM 783 O O . THR A 1 94 ? -0.021 96.224 41.138 1.00 31.44 94 THR A O 1
ATOM 787 N N . TYR A 1 95 ? 1.019 96.437 39.158 1.00 28.96 95 TYR A N 1
ATOM 788 C CA . TYR A 1 95 ? 0.882 97.902 39.139 1.00 29.89 95 TYR A CA 1
ATOM 789 C C . TYR A 1 95 ? -0.601 98.252 39.145 1.00 30.46 95 TYR A C 1
ATOM 790 O O . TYR A 1 95 ? -1.031 99.139 39.875 1.00 30.93 95 TYR A O 1
ATOM 799 N N . THR A 1 96 ? -1.393 97.549 38.342 1.00 30.57 96 THR A N 1
ATOM 800 C CA . THR A 1 96 ? -2.815 97.848 38.305 1.00 31.38 96 THR A CA 1
ATOM 801 C C . THR A 1 96 ? -3.505 97.532 39.622 1.00 32.68 96 THR A C 1
ATOM 802 O O . THR A 1 96 ? -4.284 98.340 40.109 1.00 33.41 96 THR A O 1
ATOM 806 N N . LEU A 1 97 ? -3.224 96.368 40.208 1.00 31.88 97 LEU A N 1
ATOM 807 C CA . LEU A 1 97 ? -3.838 96.008 41.486 1.00 32.13 97 LEU A CA 1
ATOM 808 C C . LEU A 1 97 ? -3.468 97.030 42.574 1.00 32.95 97 LEU A C 1
ATOM 809 O O . LEU A 1 97 ? -4.305 97.449 43.365 1.00 31.65 97 LEU A O 1
ATOM 814 N N . VAL A 1 98 ? -2.207 97.433 42.599 1.00 32.09 98 VAL A N 1
ATOM 815 C CA . VAL A 1 98 ? -1.738 98.384 43.596 1.00 33.81 98 VAL A CA 1
ATOM 816 C C . VAL A 1 98 ? -2.392 99.781 43.515 1.00 32.80 98 VAL A C 1
ATOM 817 O O . VAL A 1 98 ? -2.523 100.455 44.532 1.00 32.76 98 VAL A O 1
ATOM 821 N N . LEU A 1 99 ? -2.823 100.201 42.328 1.00 33.32 99 LEU A N 1
ATOM 822 C CA . LEU A 1 99 ? -3.464 101.515 42.172 1.00 33.62 99 LEU A CA 1
ATOM 823 C C . LEU A 1 99 ? -4.754 101.609 42.997 1.00 36.28 99 LEU A C 1
ATOM 824 O O . LEU A 1 99 ? -5.188 102.709 43.351 1.00 37.72 99 LEU A O 1
ATOM 829 N N . ASP A 1 100 ? -5.365 100.467 43.311 1.00 37.43 100 ASP A N 1
ATOM 830 C CA . ASP A 1 100 ? -6.587 100.479 44.116 1.00 39.22 100 ASP A CA 1
ATOM 831 C C . ASP A 1 100 ? -6.303 100.914 45.554 1.00 38.93 100 ASP A C 1
ATOM 832 O O . ASP A 1 100 ? -7.232 101.171 46.311 1.00 38.00 100 ASP A O 1
ATOM 837 N N . ASP A 1 101 ? -5.027 100.979 45.936 1.00 37.68 101 ASP A N 1
ATOM 838 C CA . ASP A 1 101 ? -4.657 101.385 47.294 1.00 37.80 101 ASP A CA 1
ATOM 839 C C . ASP A 1 101 ? -4.582 102.910 47.428 1.00 39.73 101 ASP A C 1
ATOM 840 O O . ASP A 1 101 ? -4.523 103.447 48.541 1.00 40.93 101 ASP A O 1
ATOM 845 N N . SER A 1 102 ? -4.585 103.613 46.303 1.00 39.49 102 SER A N 1
ATOM 846 C CA . SER A 1 102 ? -4.519 105.065 46.356 1.00 42.17 102 SER A CA 1
ATOM 847 C C . SER A 1 102 ? -5.881 105.722 46.475 1.00 41.38 102 SER A C 1
ATOM 848 O O . SER A 1 102 ? -6.825 105.376 45.763 1.00 41.49 102 SER A O 1
ATOM 851 N N . LYS A 1 103 ? -5.965 106.688 47.378 1.00 39.67 103 LYS A N 1
ATOM 852 C CA . LYS A 1 103 ? -7.190 107.425 47.599 1.00 39.46 103 LYS A CA 1
ATOM 853 C C . LYS A 1 103 ? -6.976 108.856 47.104 1.00 38.84 103 LYS A C 1
ATOM 854 O O . LYS A 1 103 ? -7.878 109.689 47.183 1.00 37.99 103 LYS A O 1
ATOM 860 N N . ASP A 1 104 ? -5.775 109.138 46.603 1.00 35.57 104 ASP A N 1
ATOM 861 C CA . ASP A 1 104 ? -5.442 110.483 46.128 1.00 35.83 104 ASP A CA 1
ATOM 862 C C . ASP A 1 104 ? -6.176 110.900 44.857 1.00 35.35 104 ASP A C 1
ATOM 863 O O . ASP A 1 104 ? -6.130 110.208 43.837 1.00 33.53 104 ASP A O 1
ATOM 868 N N . ASP A 1 105 ? -6.843 112.048 44.928 1.00 35.15 105 ASP A N 1
ATOM 869 C CA . ASP A 1 105 ? -7.593 112.583 43.793 1.00 34.20 105 ASP A CA 1
ATOM 870 C C . ASP A 1 105 ? -6.652 112.721 42.600 1.00 32.27 105 ASP A C 1
ATOM 871 O O . ASP A 1 105 ? -5.591 113.334 42.698 1.00 32.48 105 ASP A O 1
ATOM 876 N N . PRO A 1 106 ? -7.017 112.124 41.454 1.00 32.33 106 PRO A N 1
ATOM 877 C CA . PRO A 1 106 ? -6.171 112.203 40.257 1.00 31.22 106 PRO A CA 1
ATOM 878 C C . PRO A 1 106 ? -6.233 113.555 39.553 1.00 30.30 106 PRO A C 1
ATOM 879 O O . PRO A 1 106 ? -5.331 113.905 38.808 1.00 27.60 106 PRO A O 1
ATOM 883 N N . TYR A 1 107 ? -7.304 114.303 39.801 1.00 30.30 107 TYR A N 1
ATOM 884 C CA . TYR A 1 107 ? -7.525 115.589 39.143 1.00 32.03 107 TYR A CA 1
ATOM 885 C C . TYR A 1 107 ? -6.289 116.463 38.922 1.00 32.85 107 TYR A C 1
ATOM 886 O O . TYR A 1 107 ? -5.955 116.783 37.781 1.00 31.20 107 TYR A O 1
ATOM 895 N N . PRO A 1 108 ? -5.580 116.835 40.004 1.00 33.13 108 PRO A N 1
ATOM 896 C CA . PRO A 1 108 ? -4.381 117.679 39.928 1.00 33.14 108 PRO A CA 1
ATOM 897 C C . PRO A 1 108 ? -3.244 117.123 39.062 1.00 34.57 108 PRO A C 1
ATOM 898 O O . PRO A 1 108 ? -2.533 117.877 38.396 1.00 31.18 108 PRO A O 1
ATOM 902 N N . THR A 1 109 ? -3.055 115.806 39.080 1.00 33.07 109 THR A N 1
ATOM 903 C CA . THR A 1 109 ? -1.973 115.210 38.303 1.00 33.64 109 THR A CA 1
ATOM 904 C C . THR A 1 109 ? -2.386 114.882 36.874 1.00 32.34 109 THR A C 1
ATOM 905 O O . 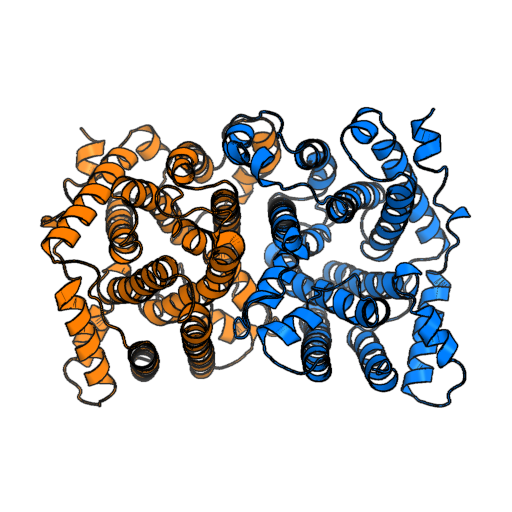THR A 1 109 ? -1.579 114.405 36.088 1.00 31.25 109 THR A O 1
ATOM 909 N N . MET A 1 110 ? -3.647 115.132 36.542 1.00 31.64 110 MET A N 1
ATOM 910 C CA . MET A 1 110 ? -4.130 114.847 35.197 1.00 31.31 110 MET A CA 1
ATOM 911 C C . MET A 1 110 ? -4.432 116.113 34.384 1.00 31.89 110 MET A C 1
ATOM 912 O O . MET A 1 110 ? -4.749 116.034 33.199 1.00 31.49 110 MET A O 1
ATOM 917 N N . VAL A 1 111 ? -4.303 117.281 35.010 1.00 31.95 111 VAL A N 1
ATOM 918 C CA . VAL A 1 111 ? -4.570 118.538 34.320 1.00 31.89 111 VAL A CA 1
ATOM 919 C C . VAL A 1 111 ? -3.730 118.720 33.055 1.00 32.32 111 VAL A C 1
ATOM 920 O O . VAL A 1 111 ? -4.206 119.287 32.079 1.00 32.61 111 VAL A O 1
ATOM 924 N N . ASN A 1 112 ? -2.487 118.250 33.057 1.00 31.37 112 ASN A N 1
ATOM 925 C CA . ASN A 1 112 ? -1.651 118.377 31.863 1.00 33.38 112 ASN A CA 1
ATOM 926 C C . ASN A 1 112 ? -1.306 117.014 31.245 1.00 33.64 112 ASN A C 1
ATOM 927 O O . ASN A 1 112 ? -0.329 116.886 30.505 1.00 32.47 112 ASN A O 1
ATOM 932 N N . TYR A 1 113 ? -2.116 116.005 31.545 1.00 33.92 113 TYR A N 1
ATOM 933 C CA . TYR A 1 113 ? -1.880 114.658 31.025 1.00 33.39 113 TYR A CA 1
ATOM 934 C C . TYR A 1 113 ? -1.515 114.640 29.538 1.00 33.47 113 TYR A C 1
ATOM 935 O O . TYR A 1 113 ? -0.417 114.217 29.166 1.00 31.33 113 TYR A O 1
ATOM 944 N N . PHE A 1 114 ? -2.432 115.110 28.693 1.00 31.74 114 PHE A N 1
ATOM 945 C CA . PHE A 1 114 ? -2.188 115.100 27.265 1.00 32.75 114 PHE A CA 1
ATOM 946 C C . PHE A 1 114 ? -0.984 115.907 26.790 1.00 33.57 114 PHE A C 1
ATOM 947 O O . PHE A 1 114 ? -0.220 115.423 25.958 1.00 32.85 114 PHE A O 1
ATOM 955 N N . ASP A 1 115 ? -0.812 117.132 27.283 1.00 33.72 115 ASP A N 1
ATOM 956 C CA . ASP A 1 115 ? 0.322 117.942 26.838 1.00 34.73 115 ASP A CA 1
ATOM 957 C C . ASP A 1 115 ? 1.651 117.277 27.177 1.00 34.75 115 ASP A C 1
ATOM 958 O O . ASP A 1 115 ? 2.589 117.315 26.384 1.00 34.19 115 ASP A O 1
ATOM 963 N N . ASP A 1 116 ? 1.741 116.682 28.361 1.00 34.02 116 ASP A N 1
ATOM 964 C CA . ASP A 1 116 ? 2.970 116.007 28.748 1.00 34.98 116 ASP A CA 1
ATOM 965 C C . ASP A 1 116 ? 3.162 114.758 27.884 1.00 35.29 116 ASP A C 1
ATOM 966 O O . ASP A 1 116 ? 4.270 114.453 27.456 1.00 36.38 116 ASP A O 1
ATOM 971 N N . LEU A 1 117 ? 2.071 114.050 27.618 1.00 36.55 117 LEU A N 1
ATOM 972 C CA . LEU A 1 117 ? 2.123 112.840 26.810 1.00 36.84 117 LEU A CA 1
ATOM 973 C C . LEU A 1 117 ? 2.606 113.141 25.391 1.00 38.41 117 LEU A C 1
ATOM 974 O O . LEU A 1 117 ? 3.502 112.469 24.868 1.00 36.49 117 LEU A O 1
ATOM 979 N N . GLN A 1 118 ? 2.004 114.154 24.774 1.00 37.80 118 GLN A N 1
ATOM 980 C CA . GLN A 1 118 ? 2.351 114.553 23.416 1.00 37.99 118 GLN A CA 1
ATOM 981 C C . GLN A 1 118 ? 3.784 115.058 23.321 1.00 38.10 118 GLN A C 1
ATOM 982 O O . GLN A 1 118 ? 4.469 114.800 22.335 1.00 39.27 118 GLN A O 1
ATOM 988 N N . ALA A 1 119 ? 4.235 115.768 24.348 1.00 38.66 119 ALA A N 1
ATOM 989 C CA . ALA A 1 119 ? 5.587 116.319 24.362 1.00 42.00 119 ALA A CA 1
ATOM 990 C C . ALA A 1 119 ? 6.653 115.319 24.797 1.00 43.26 119 ALA A C 1
ATOM 991 O O . ALA A 1 119 ? 7.843 115.544 24.588 1.00 44.80 119 ALA A O 1
ATOM 993 N N . GLY A 1 120 ? 6.235 114.219 25.405 1.00 42.80 120 GLY A N 1
ATOM 994 C CA . GLY A 1 120 ? 7.208 113.247 25.855 1.00 43.31 120 GLY A CA 1
ATOM 995 C C . GLY A 1 120 ? 7.816 113.625 27.194 1.00 42.95 120 GLY A C 1
ATOM 996 O O . GLY A 1 120 ? 8.954 113.266 27.485 1.00 41.69 120 GLY A O 1
ATOM 997 N N . ARG A 1 121 ? 7.069 114.375 28.001 1.00 42.92 121 ARG A N 1
ATOM 998 C CA . ARG A 1 121 ? 7.532 114.767 29.331 1.00 41.61 121 ARG A CA 1
ATOM 999 C C . ARG A 1 121 ? 6.964 113.749 30.313 1.00 39.64 121 ARG A C 1
ATOM 1000 O O . ARG A 1 121 ? 5.857 113.239 30.117 1.00 39.13 121 ARG A O 1
ATOM 1008 N N . GLU A 1 122 ? 7.713 113.450 31.367 1.00 37.62 122 GLU A N 1
ATOM 1009 C CA . GLU A 1 122 ? 7.259 112.477 32.353 1.00 37.55 122 GLU A CA 1
ATOM 1010 C C . GLU A 1 122 ? 5.937 112.907 32.990 1.00 37.20 122 GLU A C 1
ATOM 1011 O O . GLU A 1 122 ? 5.781 114.057 33.395 1.00 37.68 122 GLU A O 1
ATOM 1017 N N . GLN A 1 123 ? 4.991 111.976 33.080 1.00 34.31 123 GLN A N 1
ATOM 1018 C CA . GLN A 1 123 ? 3.689 112.264 33.670 1.00 32.73 123 GLN A CA 1
ATOM 1019 C C . GLN A 1 123 ? 3.792 112.713 35.122 1.00 32.00 123 GLN A C 1
ATOM 1020 O O . GLN A 1 123 ? 4.668 112.256 35.856 1.00 29.59 123 GLN A O 1
ATOM 1026 N N . ALA A 1 124 ? 2.884 113.603 35.529 1.00 30.56 124 ALA A N 1
ATOM 1027 C CA . ALA A 1 124 ? 2.859 114.119 36.895 1.00 31.92 124 ALA A CA 1
ATOM 1028 C C . ALA A 1 124 ? 2.397 113.060 37.888 1.00 30.88 124 ALA A C 1
ATOM 1029 O O . ALA A 1 124 ? 2.897 112.998 39.011 1.00 33.72 124 ALA A O 1
ATOM 1031 N N . HIS A 1 125 ? 1.426 112.241 37.504 1.00 31.17 125 HIS A N 1
ATOM 1032 C CA . HIS A 1 125 ? 0.965 111.200 38.421 1.00 30.44 125 HIS A CA 1
ATOM 1033 C C . HIS A 1 125 ? 2.090 110.159 38.465 1.00 32.16 125 HIS A C 1
ATOM 1034 O O . HIS A 1 125 ? 2.433 109.577 37.449 1.00 32.07 125 HIS A O 1
ATOM 1041 N N . PRO A 1 126 ? 2.673 109.916 39.646 1.00 32.37 126 PRO A N 1
ATOM 1042 C CA . PRO A 1 126 ? 3.764 108.943 39.774 1.00 33.84 126 PRO A CA 1
ATOM 1043 C C . PRO A 1 126 ? 3.465 107.536 39.271 1.00 33.56 126 PRO A C 1
ATOM 1044 O O . PRO A 1 126 ? 4.374 106.846 38.814 1.00 33.13 126 PRO A O 1
ATOM 1048 N N . TRP A 1 127 ? 2.207 107.109 39.349 1.00 32.77 127 TRP A N 1
ATOM 1049 C CA . TRP A 1 127 ? 1.847 105.772 38.881 1.00 33.46 127 TRP A CA 1
ATOM 1050 C C . TRP A 1 127 ? 2.039 105.688 37.368 1.00 34.12 127 TRP A C 1
ATOM 1051 O O . TRP A 1 127 ? 2.562 104.698 36.859 1.00 34.97 127 TRP A O 1
ATOM 1062 N N . TRP A 1 128 ? 1.612 106.720 36.646 1.00 32.06 128 TRP A N 1
ATOM 1063 C CA . TRP A 1 128 ? 1.776 106.721 35.199 1.00 31.05 128 TRP A CA 1
ATOM 1064 C C . TRP A 1 128 ? 3.255 106.721 34.850 1.00 31.72 128 TRP A C 1
ATOM 1065 O O . TRP A 1 128 ? 3.671 106.088 33.873 1.00 28.71 128 TRP A O 1
ATOM 1076 N N . ALA A 1 129 ? 4.041 107.445 35.644 1.00 29.98 129 ALA A N 1
ATOM 1077 C CA . ALA A 1 129 ? 5.476 107.542 35.403 1.00 30.90 129 ALA A CA 1
ATOM 1078 C C . ALA A 1 129 ? 6.135 106.168 35.448 1.00 31.34 129 ALA A C 1
ATOM 1079 O O . ALA A 1 129 ? 6.953 105.843 34.593 1.00 32.00 129 ALA A O 1
ATOM 1081 N N . LEU A 1 130 ? 5.782 105.371 36.449 1.00 31.73 130 LEU A N 1
ATOM 1082 C CA . LEU A 1 130 ? 6.347 104.033 36.585 1.00 32.90 130 LEU A CA 1
ATOM 1083 C C . LEU A 1 130 ? 5.774 103.100 35.528 1.00 32.92 130 LEU A C 1
ATOM 1084 O O . LEU A 1 130 ? 6.515 102.411 34.832 1.00 31.94 130 LEU A O 1
ATOM 1089 N N . VAL A 1 131 ? 4.452 103.084 35.406 1.00 32.36 131 VAL A N 1
ATOM 1090 C CA . VAL A 1 131 ? 3.787 102.220 34.433 1.00 32.00 131 VAL A CA 1
ATOM 1091 C C . VAL A 1 131 ? 4.192 102.469 32.982 1.00 33.80 131 VAL A C 1
ATOM 1092 O O . VAL A 1 131 ? 4.478 101.516 32.257 1.00 31.89 131 VAL A O 1
ATOM 1096 N N . ASN A 1 132 ? 4.220 103.729 32.548 1.00 30.65 132 ASN A N 1
ATOM 1097 C CA . ASN A 1 132 ? 4.591 104.007 31.168 1.00 32.79 132 ASN A CA 1
ATOM 1098 C C . ASN A 1 132 ? 6.060 103.736 30.906 1.00 33.60 132 ASN A C 1
ATOM 1099 O O . ASN A 1 132 ? 6.443 103.370 29.795 1.00 33.25 132 ASN A O 1
ATOM 1104 N N . GLU A 1 133 ? 6.878 103.918 31.934 1.00 34.00 133 GLU A N 1
ATOM 1105 C CA . GLU A 1 133 ? 8.305 103.664 31.816 1.00 35.22 133 GLU A CA 1
ATOM 1106 C C . GLU A 1 133 ? 8.542 102.151 31.659 1.00 35.92 133 GLU A C 1
ATOM 1107 O O . GLU A 1 133 ? 9.396 101.725 30.878 1.00 34.60 133 GLU A O 1
ATOM 1113 N N . HIS A 1 134 ? 7.769 101.341 32.380 1.00 33.07 134 HIS A N 1
ATOM 1114 C CA . HIS A 1 134 ? 7.928 99.888 32.312 1.00 33.63 134 HIS A CA 1
ATOM 1115 C C . HIS A 1 134 ? 7.191 99.203 31.161 1.00 34.31 134 HIS A C 1
ATOM 1116 O O . HIS A 1 134 ? 7.582 98.113 30.730 1.00 32.42 134 HIS A O 1
ATOM 1123 N N . PHE A 1 135 ? 6.138 99.846 30.660 1.00 32.39 135 PHE A N 1
ATOM 1124 C CA . PHE A 1 135 ? 5.316 99.284 29.594 1.00 32.44 135 PHE A CA 1
ATOM 1125 C C . PHE A 1 135 ? 6.042 98.583 28.436 1.00 32.31 135 PHE A C 1
ATOM 1126 O O . PHE A 1 135 ? 5.627 97.507 28.024 1.00 33.68 135 PHE A O 1
ATOM 1134 N N . PRO A 1 136 ? 7.117 99.185 27.891 1.00 32.85 136 PRO A N 1
ATOM 1135 C CA . PRO A 1 136 ? 7.830 98.536 26.780 1.00 35.04 136 PRO A CA 1
ATOM 1136 C C . PRO A 1 136 ? 8.230 97.080 27.057 1.00 35.97 136 PRO A C 1
ATOM 1137 O O . PRO A 1 136 ? 8.253 96.260 26.140 1.00 36.87 136 PRO A O 1
ATOM 1141 N N . ASN A 1 137 ? 8.541 96.766 28.312 1.00 36.67 137 ASN A N 1
ATOM 1142 C CA . ASN A 1 137 ? 8.919 95.404 28.698 1.00 37.34 137 ASN A CA 1
ATOM 1143 C C . ASN A 1 137 ? 7.751 94.452 28.547 1.00 36.92 137 ASN A C 1
ATOM 1144 O O . ASN A 1 137 ? 7.938 93.242 28.394 1.00 35.66 137 ASN A O 1
ATOM 1149 N N . VAL A 1 138 ? 6.541 95.000 28.613 1.00 34.96 138 VAL A N 1
ATOM 1150 C CA . VAL A 1 138 ? 5.349 94.190 28.458 1.00 34.15 138 VAL A CA 1
ATOM 1151 C C . VAL A 1 138 ? 5.008 94.127 26.983 1.00 37.13 138 VAL A C 1
ATOM 1152 O O . VAL A 1 138 ? 4.757 93.053 26.436 1.00 37.35 138 VAL A O 1
ATOM 1156 N N . LEU A 1 139 ? 5.019 95.287 26.336 1.00 35.37 139 LEU A N 1
ATOM 1157 C CA . LEU A 1 139 ? 4.646 95.368 24.930 1.00 37.03 139 LEU A CA 1
ATOM 1158 C C . LEU A 1 139 ? 5.574 94.646 23.950 1.00 36.44 139 LEU A C 1
ATOM 1159 O O . LEU A 1 139 ? 5.125 94.199 22.895 1.00 33.32 139 LEU A O 1
ATOM 1164 N N . ARG A 1 140 ? 6.854 94.524 24.293 1.00 35.70 140 ARG A N 1
ATOM 1165 C CA . ARG A 1 140 ? 7.810 93.851 23.412 1.00 36.73 140 ARG A CA 1
ATOM 1166 C C . ARG A 1 140 ? 7.372 92.421 23.111 1.00 36.99 140 ARG A C 1
ATOM 1167 O O . ARG A 1 140 ? 7.840 91.820 22.149 1.00 38.70 140 ARG A O 1
ATOM 1175 N N . HIS A 1 141 ? 6.479 91.881 23.935 1.00 37.00 141 HIS A N 1
ATOM 1176 C CA . HIS A 1 141 ? 5.987 90.517 23.754 1.00 39.13 141 HIS A CA 1
ATOM 1177 C C . HIS A 1 141 ? 4.834 90.444 22.763 1.00 40.96 141 HIS A C 1
ATOM 1178 O O . HIS A 1 141 ? 4.391 89.345 22.416 1.00 41.14 141 HIS A O 1
ATOM 1185 N N . PHE A 1 142 ? 4.349 91.593 22.300 1.00 39.47 142 PHE A N 1
ATOM 1186 C CA . PHE A 1 142 ? 3.197 91.588 21.407 1.00 39.05 142 PHE A CA 1
ATOM 1187 C C . PHE A 1 142 ? 3.270 92.415 20.139 1.00 37.59 142 PHE A C 1
ATOM 1188 O O . PHE A 1 142 ? 4.105 93.312 20.002 1.00 37.93 142 PHE A O 1
ATOM 1196 N N . GLY A 1 143 ? 2.361 92.100 19.218 1.00 38.20 143 GLY A N 1
ATOM 1197 C CA . GLY A 1 143 ? 2.284 92.817 17.959 1.00 38.96 143 GLY A CA 1
ATOM 1198 C C . GLY A 1 143 ? 1.608 94.162 18.185 1.00 39.35 143 GLY A C 1
ATOM 1199 O O . GLY A 1 143 ? 1.157 94.440 19.299 1.00 37.06 143 GLY A O 1
ATOM 1200 N N . PRO A 1 144 ? 1.514 95.017 17.152 1.00 39.96 144 PRO A N 1
ATOM 1201 C CA . PRO A 1 144 ? 0.881 96.329 17.317 1.00 39.29 144 PRO A CA 1
ATOM 1202 C C . PRO A 1 144 ? -0.581 96.321 17.725 1.00 38.80 144 PRO A C 1
ATOM 1203 O O . PRO A 1 144 ? -0.989 97.144 18.544 1.00 40.58 144 PRO A O 1
ATOM 1207 N N . PHE A 1 145 ? -1.372 95.405 17.173 1.00 36.39 145 PHE A N 1
ATOM 1208 C CA . PHE A 1 145 ? -2.786 95.357 17.518 1.00 35.71 145 PHE A CA 1
ATOM 1209 C C . PHE A 1 145 ? -3.012 94.958 18.968 1.00 36.79 145 PHE A C 1
ATOM 1210 O O . PHE A 1 145 ? -3.795 95.593 19.688 1.00 34.51 145 PHE A O 1
ATOM 1218 N N . CYS A 1 146 ? -2.342 93.895 19.402 1.00 35.96 146 CYS A N 1
ATOM 1219 C CA . CYS A 1 146 ? -2.505 93.447 20.776 1.00 35.79 146 CYS A CA 1
ATOM 1220 C C . CYS A 1 146 ? -1.979 94.531 21.718 1.00 36.68 146 CYS A C 1
ATOM 1221 O O . CYS A 1 146 ? -2.574 94.802 22.761 1.00 36.89 146 CYS A O 1
ATOM 1224 N N . SER A 1 147 ? -0.874 95.156 21.336 1.00 36.19 147 SER A N 1
ATOM 1225 C CA . SER A 1 147 ? -0.287 96.216 22.141 1.00 38.07 147 SER A CA 1
ATOM 1226 C C . SER A 1 147 ? -1.305 97.346 22.353 1.00 38.14 147 SER A C 1
ATOM 1227 O O . SER A 1 147 ? -1.525 97.777 23.486 1.00 36.91 147 SER A O 1
ATOM 1230 N N . LEU A 1 148 ? -1.929 97.811 21.271 1.00 36.61 148 LEU A N 1
ATOM 1231 C CA . LEU A 1 148 ? -2.913 98.888 21.371 1.00 35.77 148 LEU A CA 1
ATOM 1232 C C . LEU A 1 148 ? -3.974 98.518 22.399 1.00 35.17 148 LEU A C 1
ATOM 1233 O O . LEU A 1 148 ? -4.430 99.355 23.179 1.00 34.30 148 LEU A O 1
ATOM 1238 N N . ASN A 1 149 ? -4.361 97.250 22.406 1.00 33.84 149 ASN A N 1
ATOM 1239 C CA . ASN A 1 149 ? -5.370 96.785 23.342 1.00 31.76 149 ASN A CA 1
ATOM 1240 C C . ASN A 1 149 ? -4.930 96.897 24.800 1.00 33.05 149 ASN A C 1
ATOM 1241 O O . ASN A 1 149 ? -5.733 97.271 25.664 1.00 31.88 149 ASN A O 1
ATOM 1246 N N . LEU A 1 150 ? -3.670 96.563 25.081 1.00 31.44 150 LEU A N 1
ATOM 1247 C CA . LEU A 1 150 ? -3.145 96.652 26.444 1.00 32.30 150 LEU A CA 1
ATOM 1248 C C . LEU A 1 150 ? -3.096 98.112 26.886 1.00 32.93 150 LEU A C 1
ATOM 1249 O O . LEU A 1 150 ? -3.436 98.438 28.022 1.00 32.18 150 LEU A O 1
ATOM 1254 N N . ILE A 1 151 ? -2.651 98.977 25.978 1.00 31.38 151 ILE A N 1
ATOM 1255 C CA . ILE A 1 151 ? -2.546 100.397 26.258 1.00 32.68 151 ILE A CA 1
ATOM 1256 C C . ILE A 1 151 ? -3.916 100.988 26.587 1.00 31.94 151 ILE A C 1
ATOM 1257 O O . ILE A 1 151 ? -4.073 101.655 27.608 1.00 33.21 151 ILE A O 1
ATOM 1262 N N . ARG A 1 152 ? -4.908 100.732 25.738 1.00 30.89 152 ARG A N 1
ATOM 1263 C CA . ARG A 1 152 ? -6.252 101.246 25.975 1.00 31.34 152 ARG A CA 1
ATOM 1264 C C . ARG A 1 152 ? -6.844 100.742 27.288 1.00 33.41 152 ARG A C 1
ATOM 1265 O O . ARG A 1 152 ? -7.363 101.526 28.079 1.00 30.88 152 ARG A O 1
ATOM 1273 N N . SER A 1 153 ? -6.768 99.429 27.509 1.00 30.53 153 SER A N 1
ATOM 1274 C CA . SER A 1 153 ? -7.333 98.816 28.703 1.00 28.81 153 SER A CA 1
ATOM 1275 C C . SER A 1 153 ? -6.728 99.369 29.985 1.00 28.01 153 SER A C 1
ATOM 1276 O O . SER A 1 153 ? -7.420 99.528 30.990 1.00 30.69 153 SER A O 1
ATOM 1279 N N . THR A 1 154 ? -5.433 99.648 29.949 1.00 27.83 154 THR A N 1
ATOM 1280 C CA . THR A 1 154 ? -4.749 100.189 31.110 1.00 30.81 154 THR A CA 1
ATOM 1281 C C . THR A 1 154 ? -5.185 101.647 31.346 1.00 31.42 154 THR A C 1
ATOM 1282 O O . THR A 1 154 ? -5.323 102.099 32.491 1.00 30.97 154 THR A O 1
ATOM 1286 N N . LEU A 1 155 ? -5.420 102.370 30.260 1.00 30.94 155 LEU A N 1
ATOM 1287 C CA . LEU A 1 155 ? -5.855 103.756 30.366 1.00 33.43 155 LEU A CA 1
ATOM 1288 C C . LEU A 1 155 ? -7.266 103.731 30.971 1.00 34.94 155 LEU A C 1
ATOM 1289 O O . LEU A 1 155 ? -7.561 104.485 31.903 1.00 35.91 155 LEU A O 1
ATOM 1294 N N . ASP A 1 156 ? -8.123 102.843 30.467 1.00 33.15 156 ASP A N 1
ATOM 1295 C CA . ASP A 1 156 ? -9.484 102.731 30.988 1.00 33.29 156 ASP A CA 1
ATOM 1296 C C . ASP A 1 156 ? -9.443 102.436 32.482 1.00 31.83 156 ASP A C 1
ATOM 1297 O O . ASP A 1 156 ? -10.230 102.988 33.260 1.00 30.12 156 ASP A O 1
ATOM 1302 N N . PHE A 1 157 ? -8.536 101.536 32.864 1.00 28.28 157 PHE A N 1
ATOM 1303 C CA . PHE A 1 157 ? -8.397 101.125 34.252 1.00 28.10 157 PHE A CA 1
ATOM 1304 C C . PHE A 1 157 ? -8.101 102.330 35.122 1.00 27.25 157 PHE A C 1
ATOM 1305 O O . PHE A 1 157 ? -8.658 102.467 36.204 1.00 30.44 157 PHE A O 1
ATOM 1313 N N . PHE A 1 158 ? -7.215 103.198 34.654 1.00 28.62 158 PHE A N 1
ATOM 1314 C CA . PHE A 1 158 ? -6.880 104.399 35.419 1.00 29.48 158 PHE A CA 1
ATOM 1315 C C . PHE A 1 158 ? -8.159 105.220 35.657 1.00 28.42 158 PHE A C 1
ATOM 1316 O O . PHE A 1 158 ? -8.423 105.654 36.779 1.00 29.96 158 PHE A O 1
ATOM 1324 N N . GLU A 1 159 ? -8.960 105.422 34.613 1.00 28.27 159 GLU A N 1
ATOM 1325 C CA . GLU A 1 159 ? -10.211 106.177 34.780 1.00 29.92 159 GLU A CA 1
ATOM 1326 C C . GLU A 1 159 ? -11.151 105.430 35.724 1.00 30.22 159 GLU A C 1
ATOM 1327 O O . GLU A 1 159 ? -11.853 106.038 36.544 1.00 30.08 159 GLU A O 1
ATOM 1333 N N . GLY A 1 160 ? -11.156 104.102 35.615 1.00 27.69 160 GLY A N 1
ATOM 1334 C CA . GLY A 1 160 ? -12.012 103.302 36.480 1.00 25.09 160 GLY A CA 1
ATOM 1335 C C . GLY A 1 160 ? -11.685 103.514 37.947 1.00 26.88 160 GLY A C 1
ATOM 1336 O O . GLY A 1 160 ? -12.587 103.624 38.770 1.00 28.30 160 GLY A O 1
ATOM 1337 N N . CYS A 1 161 ? -10.395 103.562 38.280 1.00 26.91 161 CYS A N 1
ATOM 1338 C CA . CYS A 1 161 ? -9.974 103.787 39.662 1.00 28.85 161 CYS A CA 1
ATOM 1339 C C . CYS A 1 161 ? -10.371 105.207 40.107 1.00 28.86 161 CYS A C 1
ATOM 1340 O O . CYS A 1 161 ? -10.698 105.434 41.271 1.00 28.79 161 CYS A O 1
ATOM 1343 N N . TRP A 1 162 ? -10.327 106.155 39.174 1.00 29.37 162 TRP A N 1
ATOM 1344 C CA . TRP A 1 162 ? -10.690 107.548 39.460 1.00 28.48 162 TRP A CA 1
ATOM 1345 C C . TRP A 1 162 ? -12.158 107.582 39.913 1.00 29.50 162 TRP A C 1
ATOM 1346 O O . TRP A 1 162 ? -12.489 108.111 40.979 1.00 29.66 162 TRP A O 1
ATOM 1357 N N . ILE A 1 163 ? -13.026 107.015 39.078 1.00 28.45 163 ILE A N 1
ATOM 1358 C CA . ILE A 1 163 ? -14.452 106.965 39.353 1.00 29.61 163 ILE A CA 1
ATOM 1359 C C . ILE A 1 163 ? -14.764 106.270 40.667 1.00 30.46 163 ILE A C 1
ATOM 1360 O O . ILE A 1 163 ? -15.635 106.711 41.415 1.00 32.83 163 ILE A O 1
ATOM 1365 N N . GLU A 1 164 ? -14.047 105.192 40.962 1.00 30.15 164 GLU A N 1
ATOM 1366 C CA . GLU A 1 164 ? -14.307 104.451 42.190 1.00 31.22 164 GLU A CA 1
ATOM 1367 C C . GLU A 1 164 ? -13.990 105.208 43.460 1.00 29.76 164 GLU A C 1
ATOM 1368 O O . GLU A 1 164 ? -14.531 104.890 44.517 1.00 29.09 164 GLU A O 1
ATOM 1374 N N . GLN A 1 165 ? -13.111 106.201 43.376 1.00 30.02 165 GLN A N 1
ATOM 1375 C CA . GLN A 1 165 ? -12.792 106.979 44.568 1.00 31.88 165 GLN A CA 1
ATOM 1376 C C . GLN A 1 165 ? -14.076 107.650 45.060 1.00 33.62 165 GLN A C 1
ATOM 1377 O O . GLN A 1 165 ? -14.173 108.038 46.227 1.00 35.32 165 GLN A O 1
ATOM 1383 N N . TYR A 1 166 ? -15.074 107.760 44.183 1.00 33.86 166 TYR A N 1
ATOM 1384 C CA . TYR A 1 166 ? -16.340 108.383 44.573 1.00 35.92 166 TYR A CA 1
ATOM 1385 C C . TYR A 1 166 ? -17.307 107.429 45.271 1.00 36.88 166 TYR A C 1
ATOM 1386 O O . TYR A 1 166 ? -18.383 107.841 45.707 1.00 34.67 166 TYR A O 1
ATOM 1395 N N . ASN A 1 167 ? -16.924 106.160 45.376 1.00 37.58 167 ASN A N 1
ATOM 1396 C CA . ASN A 1 167 ? -17.754 105.157 46.045 1.00 38.92 167 ASN A CA 1
ATOM 1397 C C . ASN A 1 167 ? -19.202 105.255 45.563 1.00 37.20 167 ASN A C 1
ATOM 1398 O O . ASN A 1 167 ? -20.143 105.222 46.353 1.00 35.94 167 ASN A O 1
ATOM 1403 N N . PHE A 1 168 ? -19.360 105.361 44.252 1.00 36.00 168 PHE A N 1
ATOM 1404 C CA . PHE A 1 168 ? -20.662 105.518 43.617 1.00 37.24 168 PHE A CA 1
ATOM 1405 C C . PHE A 1 168 ? -21.117 104.249 42.876 1.00 38.89 168 PHE A C 1
ATOM 1406 O O . PHE A 1 168 ? -20.431 103.764 41.975 1.00 38.76 168 PHE A O 1
ATOM 1414 N N . GLY A 1 169 ? -22.280 103.725 43.261 1.00 40.42 169 GLY A N 1
ATOM 1415 C CA . GLY A 1 169 ? -22.800 102.522 42.631 1.00 41.12 169 GLY A CA 1
ATOM 1416 C C . GLY A 1 169 ? -23.824 102.801 41.543 1.00 42.68 169 GLY A C 1
ATOM 1417 O O . GLY A 1 169 ? -24.459 101.876 41.035 1.00 43.76 169 GLY A O 1
ATOM 1418 N N . GLY A 1 170 ? -23.991 104.074 41.189 1.00 42.30 170 GLY A N 1
ATOM 1419 C CA . GLY A 1 170 ? -24.941 104.443 40.155 1.00 42.33 170 GLY A CA 1
ATOM 1420 C C . GLY A 1 170 ? -26.239 105.010 40.692 1.00 42.74 170 GLY A C 1
ATOM 1421 O O . GLY A 1 170 ? -26.637 104.699 41.813 1.00 43.95 170 GLY A O 1
ATOM 1422 N N . PHE A 1 171 ? -26.891 105.858 39.901 1.00 42.69 171 PHE A N 1
ATOM 1423 C CA . PHE A 1 171 ? -28.167 106.448 40.303 1.00 40.85 171 PHE A CA 1
ATOM 1424 C C . PHE A 1 171 ? -29.267 105.421 40.070 1.00 41.25 171 PHE A C 1
ATOM 1425 O O . PHE A 1 171 ? -29.215 104.668 39.101 1.00 40.23 171 PHE A O 1
ATOM 1433 N N . PRO A 1 172 ? -30.276 105.376 40.954 1.00 41.90 172 PRO A N 1
ATOM 1434 C CA . PRO A 1 172 ? -31.358 104.406 40.749 1.00 41.96 172 PRO A CA 1
ATOM 1435 C C . PRO A 1 172 ? -31.924 104.687 39.363 1.00 42.77 172 PRO A C 1
ATOM 1436 O O . PRO A 1 172 ? -32.177 105.838 39.032 1.00 43.33 172 PRO A O 1
ATOM 1440 N N . GLY A 1 173 ? -32.090 103.649 38.548 1.00 42.70 173 GLY A N 1
ATOM 1441 C CA . GLY A 1 173 ? -32.613 103.847 37.205 1.00 42.43 173 GLY A CA 1
ATOM 1442 C C . GLY A 1 173 ? -31.536 103.956 36.137 1.00 43.94 173 GLY A C 1
ATOM 1443 O O . GLY A 1 173 ? -31.833 103.992 34.940 1.00 43.66 173 GLY A O 1
ATOM 1444 N N . SER A 1 174 ? -30.278 104.009 36.566 1.00 43.21 174 SER A N 1
ATOM 1445 C CA . SER A 1 174 ? -29.152 104.115 35.642 1.00 42.95 174 SER A CA 1
ATOM 1446 C C . SER A 1 174 ? -28.665 102.696 35.318 1.00 42.78 174 SER A C 1
ATOM 1447 O O . SER A 1 174 ? -27.569 102.298 35.709 1.00 41.47 174 SER A O 1
ATOM 1450 N N . HIS A 1 175 ? -29.495 101.949 34.593 1.00 42.66 175 HIS A N 1
ATOM 1451 C CA . HIS A 1 175 ? -29.211 100.558 34.239 1.00 42.97 175 HIS A CA 1
ATOM 1452 C C . HIS A 1 175 ? -27.889 100.300 33.529 1.00 40.90 175 HIS A C 1
ATOM 1453 O O . HIS A 1 175 ? -27.283 99.247 33.709 1.00 40.26 175 HIS A O 1
ATOM 1460 N N . ASP A 1 176 ? -27.439 101.257 32.730 1.00 40.06 176 ASP A N 1
ATOM 1461 C CA . ASP A 1 176 ? -26.192 101.095 32.003 1.00 39.86 176 ASP A CA 1
ATOM 1462 C C . ASP A 1 176 ? -24.929 101.419 32.810 1.00 39.06 176 ASP A C 1
ATOM 1463 O O . ASP A 1 176 ? -23.818 101.229 32.313 1.00 39.12 176 ASP A O 1
ATOM 1468 N N . TYR A 1 177 ? -25.082 101.878 34.052 1.00 37.63 177 TYR A N 1
ATOM 1469 C CA . TYR A 1 177 ? -23.904 102.238 34.849 1.00 38.14 177 TYR A CA 1
ATOM 1470 C C . TYR A 1 177 ? -23.019 101.082 35.342 1.00 37.55 177 TYR A C 1
ATOM 1471 O O . TYR A 1 177 ? -21.804 101.114 35.171 1.00 37.69 177 TYR A O 1
ATOM 1480 N N . PRO A 1 178 ? -23.616 100.050 35.958 1.00 37.71 178 PRO A N 1
ATOM 1481 C CA . PRO A 1 178 ? -22.847 98.908 36.473 1.00 36.98 178 PRO A CA 1
ATOM 1482 C C . PRO A 1 178 ? -21.827 98.261 35.540 1.00 36.21 178 PRO A C 1
ATOM 1483 O O . PRO A 1 178 ? -20.664 98.091 35.907 1.00 36.33 178 PRO A O 1
ATOM 1487 N N . GLN A 1 179 ? -22.251 97.899 34.338 1.00 36.60 179 GLN A N 1
ATOM 1488 C CA . GLN A 1 179 ? -21.345 97.248 33.402 1.00 36.96 179 GLN A CA 1
ATOM 1489 C C . GLN A 1 179 ? -20.379 98.249 32.790 1.00 35.75 179 GLN A C 1
ATOM 1490 O O . GLN A 1 179 ? -19.267 97.900 32.403 1.00 36.89 179 GLN A O 1
ATOM 1496 N N . PHE A 1 180 ? -20.812 99.500 32.705 1.00 35.24 180 PHE A N 1
ATOM 1497 C CA . PHE A 1 180 ? -19.962 100.568 32.193 1.00 34.88 180 PHE A CA 1
ATOM 1498 C C . PHE A 1 180 ? -18.749 100.622 33.136 1.00 33.21 180 PHE A C 1
ATOM 1499 O O . PHE A 1 180 ? -17.603 100.603 32.694 1.00 33.12 180 PHE A O 1
ATOM 1507 N N . LEU A 1 181 ? -19.011 100.654 34.441 1.00 31.95 181 LEU A N 1
ATOM 1508 C CA . LEU A 1 181 ? -17.934 100.705 35.423 1.00 32.12 181 LEU A CA 1
ATOM 1509 C C . LEU A 1 181 ? -17.087 99.425 35.459 1.00 32.15 181 LEU A C 1
ATOM 1510 O O . LEU A 1 181 ? -15.860 99.496 35.523 1.00 29.40 181 LEU A O 1
ATOM 1515 N N . ARG A 1 182 ? -17.736 98.262 35.404 1.00 32.85 182 ARG A N 1
ATOM 1516 C CA . ARG A 1 182 ? -16.997 97.000 35.460 1.00 32.66 182 ARG A CA 1
ATOM 1517 C C . ARG A 1 182 ? -16.061 96.872 34.274 1.00 31.89 182 ARG A C 1
ATOM 1518 O O . ARG A 1 182 ? -14.928 96.427 34.421 1.00 34.23 182 ARG A O 1
ATOM 1526 N N . ARG A 1 183 ? -16.520 97.265 33.091 1.00 34.30 183 ARG A N 1
ATOM 1527 C CA . ARG A 1 183 ? -15.643 97.199 31.935 1.00 34.48 183 ARG A CA 1
ATOM 1528 C C . ARG A 1 183 ? -14.481 98.169 32.129 1.00 35.71 183 ARG A C 1
ATOM 1529 O O . ARG A 1 183 ? -13.341 97.849 31.790 1.00 35.12 183 ARG A O 1
ATOM 1537 N N . MET A 1 184 ? -14.763 99.348 32.683 1.00 35.36 184 MET A N 1
ATOM 1538 C CA . MET A 1 184 ? -13.711 100.349 32.929 1.00 36.70 184 MET A CA 1
ATOM 1539 C C . MET A 1 184 ? -12.587 99.816 33.802 1.00 34.91 184 MET A C 1
ATOM 1540 O O . MET A 1 184 ? -11.411 99.963 33.469 1.00 34.61 184 MET A O 1
ATOM 1545 N N . ASN A 1 185 ? -12.962 99.216 34.928 1.00 33.96 185 ASN A N 1
ATOM 1546 C CA . ASN A 1 185 ? -11.986 98.684 35.882 1.00 37.23 185 ASN A CA 1
ATOM 1547 C C . ASN A 1 185 ? -11.606 97.214 35.675 1.00 36.10 185 ASN A C 1
ATOM 1548 O O . ASN A 1 185 ? -10.795 96.683 36.427 1.00 36.45 185 ASN A O 1
ATOM 1553 N N . GLY A 1 186 ? -12.171 96.569 34.657 1.00 36.84 186 GLY A N 1
ATOM 1554 C CA . GLY A 1 186 ? -11.896 95.154 34.435 1.00 36.50 186 GLY A CA 1
ATOM 1555 C C . GLY A 1 186 ? -10.608 94.691 33.771 1.00 36.25 186 GLY A C 1
ATOM 1556 O O . GLY A 1 186 ? -10.196 93.543 33.974 1.00 36.55 186 GLY A O 1
ATOM 1557 N N . LEU A 1 187 ? -9.970 95.556 32.986 1.00 33.98 187 LEU A N 1
ATOM 1558 C CA . LEU A 1 187 ? -8.744 95.187 32.278 1.00 35.53 187 LEU A CA 1
ATOM 1559 C C . LEU A 1 187 ? -9.015 94.056 31.262 1.00 35.70 187 LEU A C 1
ATOM 1560 O O . LEU A 1 187 ? -8.110 93.312 30.875 1.00 36.16 187 LEU A O 1
ATOM 1565 N N . GLY A 1 188 ? -10.267 93.963 30.823 1.00 35.04 188 GLY A N 1
ATOM 1566 C CA . GLY A 1 188 ? -10.676 92.941 29.872 1.00 34.35 188 GLY A CA 1
ATOM 1567 C C . GLY A 1 188 ? -9.861 92.834 28.598 1.00 34.58 188 GLY A C 1
ATOM 1568 O O . GLY A 1 188 ? -9.417 91.739 28.231 1.00 34.24 188 GLY A O 1
ATOM 1569 N N . HIS A 1 189 ? -9.662 93.953 27.914 1.00 32.17 189 HIS A N 1
ATOM 1570 C CA . HIS A 1 189 ? -8.895 93.943 26.679 1.00 32.82 189 HIS A CA 1
ATOM 1571 C C . HIS A 1 189 ? -7.404 93.785 26.926 1.00 33.65 189 HIS A C 1
ATOM 1572 O O . HIS A 1 189 ? -6.661 93.362 26.038 1.00 34.30 189 HIS A O 1
ATOM 1579 N N . CYS A 1 190 ? -6.956 94.124 28.127 1.00 31.57 190 CYS A N 1
ATOM 1580 C CA . CYS A 1 190 ? -5.539 93.958 28.448 1.00 32.72 190 CYS A CA 1
ATOM 1581 C C . CYS A 1 190 ? -5.310 92.442 28.594 1.00 32.40 190 CYS A C 1
ATOM 1582 O O . CYS A 1 190 ? -4.373 91.877 28.035 1.00 34.32 190 CYS A O 1
ATOM 1585 N N . VAL A 1 191 ? -6.178 91.807 29.369 1.00 33.65 191 VAL A N 1
ATOM 1586 C CA . VAL A 1 191 ? -6.115 90.367 29.596 1.00 36.17 191 VAL A CA 1
ATOM 1587 C C . VAL A 1 191 ? -6.291 89.646 28.257 1.00 37.56 191 VAL A C 1
ATOM 1588 O O . VAL A 1 191 ? -5.422 88.880 27.826 1.00 39.24 191 VAL A O 1
ATOM 1592 N N . GLY A 1 192 ? -7.411 89.929 27.602 1.00 35.41 192 GLY A N 1
ATOM 1593 C CA . GLY A 1 192 ? -7.724 89.310 26.329 1.00 35.48 192 GLY A CA 1
ATOM 1594 C C . GLY A 1 192 ? -6.624 89.348 25.294 1.00 36.20 192 GLY A C 1
ATOM 1595 O O . GLY A 1 192 ? -6.322 88.338 24.659 1.00 35.79 192 GLY A O 1
ATOM 1596 N N . ALA A 1 193 ? -6.011 90.508 25.117 1.00 34.79 193 ALA A N 1
ATOM 1597 C CA . ALA A 1 193 ? -4.959 90.633 24.126 1.00 33.64 193 ALA A CA 1
ATOM 1598 C C . ALA A 1 193 ? -3.598 90.116 24.607 1.00 34.22 193 ALA A C 1
ATOM 1599 O O . ALA A 1 193 ? -2.754 89.729 23.789 1.00 34.43 193 ALA A O 1
ATOM 1601 N N . SER A 1 194 ? -3.380 90.086 25.921 1.00 33.98 194 SER A N 1
ATOM 1602 C CA . SER A 1 194 ? -2.092 89.622 26.444 1.00 34.59 194 SER A CA 1
ATOM 1603 C C . SER A 1 194 ? -1.932 88.100 26.406 1.00 35.41 194 SER A C 1
ATOM 1604 O O . SER A 1 194 ? -0.906 87.572 26.825 1.00 35.66 194 SER A O 1
ATOM 1607 N N . LEU A 1 195 ? -2.949 87.406 25.906 1.00 36.22 195 LEU A N 1
ATOM 1608 C CA . LEU A 1 195 ? -2.906 85.951 25.786 1.00 38.70 195 LEU A CA 1
ATOM 1609 C C . LEU A 1 195 ? -2.223 85.535 24.484 1.00 39.84 195 LEU A C 1
ATOM 1610 O O . LEU A 1 195 ? -2.010 84.341 24.247 1.00 41.43 195 LEU A O 1
ATOM 1615 N N . TRP A 1 196 ? -1.856 86.508 23.650 1.00 39.51 196 TRP A N 1
ATOM 1616 C CA . TRP A 1 196 ? -1.263 86.179 22.357 1.00 38.28 196 TRP A CA 1
ATOM 1617 C C . TRP A 1 196 ? 0.113 86.738 22.023 1.00 38.40 196 TRP A C 1
ATOM 1618 O O . TRP A 1 196 ? 0.237 87.597 21.156 1.00 37.44 196 TRP A O 1
ATOM 1629 N N . PRO A 1 197 ? 1.176 86.235 22.679 1.00 38.98 197 PRO A N 1
ATOM 1630 C CA . PRO A 1 197 ? 2.518 86.748 22.379 1.00 40.11 197 PRO A CA 1
ATOM 1631 C C . PRO A 1 197 ? 2.816 86.545 20.890 1.00 42.78 197 PRO A C 1
ATOM 1632 O O . PRO A 1 197 ? 2.423 85.528 20.310 1.00 40.69 197 PRO A O 1
ATOM 1636 N N . LYS A 1 198 ? 3.502 87.502 20.275 1.00 44.43 198 LYS A N 1
ATOM 1637 C CA . LYS A 1 198 ? 3.813 87.405 18.854 1.00 48.38 198 LYS A CA 1
ATOM 1638 C C . LYS A 1 198 ? 4.796 86.268 18.582 1.00 50.90 198 LYS A C 1
ATOM 1639 O O . LYS A 1 198 ? 4.899 85.768 17.459 1.00 50.24 198 LYS A O 1
ATOM 1645 N N . GLU A 1 199 ? 5.515 85.865 19.618 1.00 51.77 199 GLU A N 1
ATOM 1646 C CA . GLU A 1 199 ? 6.479 84.787 19.490 1.00 54.20 199 GLU A CA 1
ATOM 1647 C C . GLU A 1 199 ? 5.745 83.460 19.272 1.00 53.42 199 GLU A C 1
ATOM 1648 O O . GLU A 1 199 ? 6.311 82.521 18.725 1.00 54.31 199 GLU A O 1
ATOM 1654 N N . GLN A 1 200 ? 4.482 83.388 19.690 1.00 52.17 200 GLN A N 1
ATOM 1655 C CA . GLN A 1 200 ? 3.699 82.163 19.532 1.00 52.20 200 GLN A CA 1
ATOM 1656 C C . GLN A 1 200 ? 2.518 82.271 18.575 1.00 51.11 200 GLN A C 1
ATOM 1657 O O . GLN A 1 200 ? 2.010 81.253 18.097 1.00 48.56 200 GLN A O 1
ATOM 1663 N N . PHE A 1 201 ? 2.066 83.490 18.304 1.00 48.66 201 PHE A N 1
ATOM 1664 C CA . PHE A 1 201 ? 0.925 83.666 17.416 1.00 48.40 201 PHE A CA 1
ATOM 1665 C C . PHE A 1 201 ? 1.129 84.797 16.423 1.00 49.29 201 PHE A C 1
ATOM 1666 O O . PHE A 1 201 ? 1.740 85.815 16.749 1.00 48.24 201 PHE A O 1
ATOM 1674 N N . ASN A 1 202 ? 0.606 84.611 15.213 1.00 49.68 202 ASN A N 1
ATOM 1675 C CA . ASN A 1 202 ? 0.709 85.627 14.174 1.00 50.59 202 ASN A CA 1
ATOM 1676 C C . ASN A 1 202 ? -0.546 86.472 14.242 1.00 49.95 202 ASN A C 1
ATOM 1677 O O . ASN A 1 202 ? -1.610 86.081 13.759 1.00 51.24 202 ASN A O 1
ATOM 1682 N N . GLU A 1 203 ? -0.398 87.636 14.854 1.00 48.72 203 GLU A N 1
ATOM 1683 C CA . GLU A 1 203 ? -1.479 88.587 15.052 1.00 49.77 203 GLU A CA 1
ATOM 1684 C C . GLU A 1 203 ? -2.333 88.821 13.812 1.00 49.07 203 GLU A C 1
ATOM 1685 O O . GLU A 1 203 ? -3.556 88.858 13.890 1.00 49.96 203 GLU A O 1
ATOM 1691 N N . ARG A 1 204 ? -1.687 88.987 12.668 1.00 49.69 204 ARG A N 1
ATOM 1692 C CA . ARG A 1 204 ? -2.418 89.224 11.432 1.00 49.91 204 ARG A CA 1
ATOM 1693 C C . ARG A 1 204 ? -3.181 87.989 10.970 1.00 49.24 204 ARG A C 1
ATOM 1694 O O . ARG A 1 204 ? -4.356 88.084 10.611 1.00 48.73 204 ARG A O 1
ATOM 1702 N N . SER A 1 205 ? -2.525 86.831 10.996 1.00 47.19 205 SER A N 1
ATOM 1703 C CA . SER A 1 205 ? -3.169 85.590 10.565 1.00 45.53 205 SER A CA 1
ATOM 1704 C C . SER A 1 205 ? -4.355 85.236 11.440 1.00 44.85 205 SER A C 1
ATOM 1705 O O . SER A 1 205 ? -5.370 84.739 10.955 1.00 43.97 205 SER A O 1
ATOM 1708 N N . LEU A 1 206 ? -4.224 85.485 12.738 1.00 43.51 206 LEU A N 1
ATOM 1709 C CA . LEU A 1 206 ? -5.292 85.157 13.668 1.00 43.55 206 LEU A CA 1
ATOM 1710 C C . LEU A 1 206 ? -6.080 86.377 14.164 1.00 43.18 206 LEU A C 1
ATOM 1711 O O . LEU A 1 206 ? -6.705 86.332 15.225 1.00 42.85 206 LEU A O 1
ATOM 1716 N N . PHE A 1 207 ? -6.071 87.452 13.382 1.00 44.11 207 PHE A N 1
ATOM 1717 C CA . PHE A 1 207 ? -6.780 88.678 13.760 1.00 43.71 207 PHE A CA 1
ATOM 1718 C C . PHE A 1 207 ? -8.209 88.390 14.201 1.00 43.50 207 PHE A C 1
ATOM 1719 O O . PHE A 1 207 ? -8.655 88.876 15.240 1.00 42.54 207 PHE A O 1
ATOM 1727 N N . LEU A 1 208 ? -8.930 87.597 13.415 1.00 43.48 208 LEU A N 1
ATOM 1728 C CA . LEU A 1 208 ? -10.316 87.277 13.743 1.00 43.08 208 LEU A CA 1
ATOM 1729 C C . LEU A 1 208 ? -10.435 86.471 15.023 1.00 43.32 208 LEU A C 1
ATOM 1730 O O . LEU A 1 208 ? -11.330 86.708 15.840 1.00 42.44 208 LEU A O 1
ATOM 1735 N N . GLU A 1 209 ? -9.535 85.510 15.200 1.00 43.05 209 GLU A N 1
ATOM 1736 C CA . GLU A 1 209 ? -9.561 84.684 16.400 1.00 42.20 209 GLU A CA 1
ATOM 1737 C C . GLU A 1 209 ? -9.240 85.548 17.619 1.00 38.84 209 GLU A C 1
ATOM 1738 O O . GLU A 1 209 ? -9.911 85.475 18.648 1.00 36.91 209 GLU A O 1
ATOM 1744 N N . ILE A 1 210 ? -8.204 86.363 17.482 1.00 38.43 210 ILE A N 1
ATOM 1745 C CA . ILE A 1 210 ? -7.754 87.228 18.563 1.00 39.91 210 ILE A CA 1
ATOM 1746 C C . ILE A 1 210 ? -8.783 88.296 18.930 1.00 40.12 210 ILE A C 1
ATOM 1747 O O . ILE A 1 210 ? -9.111 88.467 20.106 1.00 40.37 210 ILE A O 1
ATOM 1752 N N . THR A 1 211 ? -9.304 89.000 17.930 1.00 40.51 211 THR A N 1
ATOM 1753 C CA . THR A 1 211 ? -10.304 90.026 18.191 1.00 39.82 211 THR A CA 1
ATOM 1754 C C . THR A 1 211 ? -11.510 89.408 18.884 1.00 40.73 211 THR A C 1
ATOM 1755 O O . THR A 1 211 ? -12.070 89.997 19.815 1.00 40.27 211 THR A O 1
ATOM 1759 N N . SER A 1 212 ? -11.902 88.211 18.449 1.00 40.66 212 SER A N 1
ATOM 1760 C CA . SER A 1 212 ? -13.056 87.533 19.047 1.00 39.50 212 SER A CA 1
ATOM 1761 C C . SER A 1 212 ? -12.768 87.100 20.483 1.00 38.39 212 SER A C 1
ATOM 1762 O O . SER A 1 212 ? -13.648 8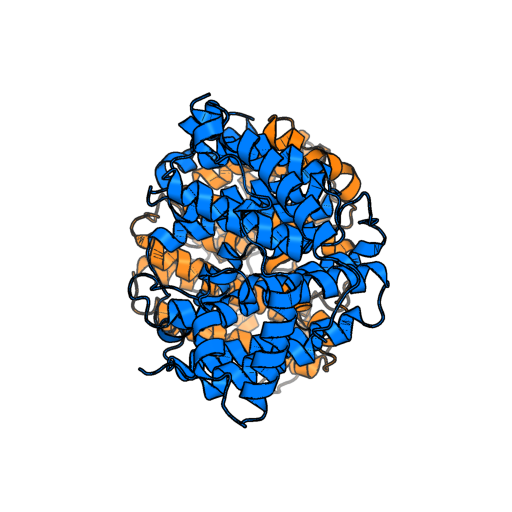7.130 21.339 1.00 37.79 212 SER A O 1
ATOM 1765 N N . ALA A 1 213 ? -11.532 86.688 20.740 1.00 38.74 213 ALA A N 1
ATOM 1766 C CA . ALA A 1 213 ? -11.143 86.250 22.079 1.00 38.48 213 ALA A CA 1
ATOM 1767 C C . ALA A 1 213 ? -11.215 87.430 23.050 1.00 37.07 213 ALA A C 1
ATOM 1768 O O . ALA A 1 213 ? -11.680 87.297 24.183 1.00 37.57 213 ALA A O 1
ATOM 1770 N N . ILE A 1 214 ? -10.758 88.587 22.589 1.00 37.25 214 ILE A N 1
ATOM 1771 C CA . ILE A 1 214 ? -10.777 89.793 23.408 1.00 37.69 214 ILE A CA 1
ATOM 1772 C C . ILE A 1 214 ? -12.207 90.122 23.791 1.00 37.21 214 ILE A C 1
ATOM 1773 O O . ILE A 1 214 ? -12.509 90.335 24.965 1.00 38.37 214 ILE A O 1
ATOM 1778 N N . ALA A 1 215 ? -13.090 90.123 22.797 1.00 38.34 215 ALA A N 1
ATOM 1779 C CA . ALA A 1 215 ? -14.500 90.424 23.010 1.00 36.20 215 ALA A CA 1
ATOM 1780 C C . ALA A 1 215 ? -15.175 89.461 23.979 1.00 38.46 215 ALA A C 1
ATOM 1781 O O . ALA A 1 215 ? -15.905 89.879 24.886 1.00 39.42 215 ALA A O 1
ATOM 1783 N N . GLN A 1 216 ? -14.943 88.167 23.798 1.00 37.34 216 GLN A N 1
ATOM 1784 C CA . GLN A 1 216 ? -15.573 87.198 24.675 1.00 36.63 216 GLN A CA 1
ATOM 1785 C C . GLN A 1 216 ? -14.859 87.054 26.019 1.00 35.05 216 GLN A C 1
ATOM 1786 O O . GLN A 1 216 ? -15.507 86.947 27.055 1.00 36.16 216 GLN A O 1
ATOM 1792 N N . MET A 1 217 ? -13.531 87.084 26.019 1.00 34.81 217 MET A N 1
ATOM 1793 C CA . MET A 1 217 ? -12.805 86.934 27.278 1.00 35.56 217 MET A CA 1
ATOM 1794 C C . MET A 1 217 ? -12.992 88.121 28.221 1.00 35.73 217 MET A C 1
ATOM 1795 O O . MET A 1 217 ? -12.921 87.960 29.438 1.00 34.51 217 MET A O 1
ATOM 1800 N N . GLU A 1 218 ? -13.224 89.309 27.666 1.00 37.11 218 GLU A N 1
ATOM 1801 C CA . GLU A 1 218 ? -13.428 90.486 28.507 1.00 38.19 218 GLU A CA 1
ATOM 1802 C C . GLU A 1 218 ? -14.550 90.208 29.493 1.00 37.27 218 GLU A C 1
ATOM 1803 O O . GLU A 1 218 ? -14.366 90.339 30.701 1.00 38.43 218 GLU A O 1
ATOM 1809 N N . ASN A 1 219 ? -15.713 89.814 28.984 1.00 37.87 219 ASN A N 1
ATOM 1810 C CA . ASN A 1 219 ? -16.849 89.543 29.860 1.00 37.18 219 ASN A CA 1
ATOM 1811 C C . ASN A 1 219 ? -16.709 88.291 30.707 1.00 38.20 219 ASN A C 1
ATOM 1812 O O . ASN A 1 219 ? -17.065 88.303 31.887 1.00 37.28 219 ASN A O 1
ATOM 1817 N N . TRP A 1 220 ? -16.196 87.211 30.123 1.00 38.22 220 TRP A N 1
ATOM 1818 C CA . TRP A 1 220 ? -16.044 85.974 30.885 1.00 38.54 220 TRP A CA 1
ATOM 1819 C C . TRP A 1 220 ? -15.121 86.198 32.082 1.00 36.02 220 TRP A C 1
ATOM 1820 O O . TRP A 1 220 ? -15.445 85.846 33.215 1.00 36.54 220 TRP A O 1
ATOM 1831 N N . MET A 1 221 ? -13.970 86.799 31.826 1.00 37.31 221 MET A N 1
ATOM 1832 C CA . MET A 1 221 ? -13.012 87.035 32.892 1.00 37.61 221 MET A CA 1
ATOM 1833 C C . MET A 1 221 ? -13.555 87.912 34.027 1.00 37.88 221 MET A C 1
ATOM 1834 O O . MET A 1 221 ? -13.504 87.503 35.192 1.00 37.12 221 MET A O 1
ATOM 1839 N N . VAL A 1 222 ? -14.104 89.090 33.717 1.00 37.18 222 VAL A N 1
ATOM 1840 C CA . VAL A 1 222 ? -14.620 89.945 34.793 1.00 35.57 222 VAL A CA 1
ATOM 1841 C C . VAL A 1 222 ? -15.781 89.303 35.550 1.00 35.96 222 VAL A C 1
ATOM 1842 O O . VAL A 1 222 ? -15.850 89.405 36.776 1.00 34.41 222 VAL A O 1
ATOM 1846 N N . TRP A 1 223 ? -16.688 88.635 34.835 1.00 35.77 223 TRP A N 1
ATOM 1847 C CA . TRP A 1 223 ? -17.827 87.997 35.497 1.00 37.52 223 TRP A CA 1
ATOM 1848 C C . TRP A 1 223 ? -17.453 86.792 36.366 1.00 37.62 223 TRP A C 1
ATOM 1849 O O . TRP A 1 223 ? -18.087 86.538 37.393 1.00 38.42 223 TRP A O 1
ATOM 1860 N N . VAL A 1 224 ? -16.439 86.039 35.960 1.00 39.19 224 VAL A N 1
ATOM 1861 C CA . VAL A 1 224 ? -16.034 84.897 36.767 1.00 39.65 224 VAL A CA 1
ATOM 1862 C C . VAL A 1 224 ? -15.353 85.422 38.027 1.00 39.66 224 VAL A C 1
ATOM 1863 O O . VAL A 1 224 ? -15.493 84.841 39.104 1.00 39.22 224 VAL A O 1
ATOM 1867 N N . ASN A 1 225 ? -14.613 86.522 37.896 1.00 39.09 225 ASN A N 1
ATOM 1868 C CA . ASN A 1 225 ? -13.962 87.113 39.063 1.00 39.01 225 ASN A CA 1
ATOM 1869 C C . ASN A 1 225 ? -15.078 87.592 39.996 1.00 37.92 225 ASN A C 1
ATOM 1870 O O . ASN A 1 225 ? -15.046 87.329 41.195 1.00 39.82 225 ASN A O 1
ATOM 1875 N N . ASP A 1 226 ? -16.082 88.265 39.441 1.00 37.83 226 ASP A N 1
ATOM 1876 C CA . ASP A 1 226 ? -17.211 88.736 40.246 1.00 37.92 226 ASP A CA 1
ATOM 1877 C C . ASP A 1 226 ? -17.930 87.577 40.954 1.00 38.01 226 ASP A C 1
ATOM 1878 O O . ASP A 1 226 ? -18.212 87.642 42.152 1.00 36.16 226 ASP A O 1
ATOM 1883 N N . LEU A 1 227 ? -18.229 86.514 40.214 1.00 38.86 227 LEU A N 1
ATOM 1884 C CA . LEU A 1 227 ? -18.925 85.377 40.807 1.00 39.34 227 LEU A CA 1
ATOM 1885 C C . LEU A 1 227 ? -18.129 84.721 41.925 1.00 39.34 227 LEU A C 1
ATOM 1886 O O . LEU A 1 227 ? -18.643 84.534 43.023 1.00 39.90 227 LEU A O 1
ATOM 1891 N N . MET A 1 228 ? -16.875 84.382 41.645 1.00 40.81 228 MET A N 1
ATOM 1892 C CA . MET A 1 228 ? -16.003 83.723 42.624 1.00 43.11 228 MET A CA 1
ATOM 1893 C C . MET A 1 228 ? -15.698 84.593 43.837 1.00 44.01 228 MET A C 1
ATOM 1894 O O . MET A 1 228 ? -15.436 84.080 44.927 1.00 46.55 228 MET A O 1
ATOM 1899 N N . SER A 1 229 ? -15.718 85.908 43.638 1.00 42.55 229 SER A N 1
ATOM 1900 C CA . SER A 1 229 ? -15.447 86.856 44.715 1.00 40.98 229 SER A CA 1
ATOM 1901 C C . SER A 1 229 ? -16.704 87.143 45.522 1.00 41.18 229 SER A C 1
ATOM 1902 O O . SER A 1 229 ? -16.639 87.779 46.574 1.00 41.01 229 SER A O 1
ATOM 1905 N N . PHE A 1 230 ? -17.847 86.670 45.035 1.00 40.02 230 PHE A N 1
ATOM 1906 C CA . PHE A 1 230 ? -19.103 86.907 45.727 1.00 40.71 230 PHE A CA 1
ATOM 1907 C C . PHE A 1 230 ? -19.102 86.421 47.176 1.00 40.88 230 PHE A C 1
ATOM 1908 O O . PHE A 1 230 ? -19.768 87.002 48.033 1.00 40.78 230 PHE A O 1
ATOM 1916 N N . TYR A 1 231 ? -18.363 85.359 47.461 1.00 41.36 231 TYR A N 1
ATOM 1917 C CA . TYR A 1 231 ? -18.334 84.846 48.823 1.00 43.34 231 TYR A CA 1
ATOM 1918 C C . TYR A 1 231 ? -17.549 85.752 49.772 1.00 44.22 231 TYR A C 1
ATOM 1919 O O . TYR A 1 231 ? -18.023 86.072 50.861 1.00 43.25 231 TYR A O 1
ATOM 1928 N N . LYS A 1 232 ? -16.354 86.167 49.357 1.00 44.06 232 LYS A N 1
ATOM 1929 C CA . LYS A 1 232 ? -15.520 87.016 50.203 1.00 46.81 232 LYS A CA 1
ATOM 1930 C C . LYS A 1 232 ? -16.096 88.420 50.374 1.00 47.82 232 LYS A C 1
ATOM 1931 O O . LYS A 1 232 ? -15.838 89.083 51.377 1.00 48.03 232 LYS A O 1
ATOM 1937 N N . GLU A 1 233 ? -16.890 88.857 49.400 1.00 47.43 233 GLU A N 1
ATOM 1938 C CA . GLU A 1 233 ? -17.493 90.185 49.425 1.00 47.63 233 GLU A CA 1
ATOM 1939 C C . GLU A 1 233 ? -18.868 90.243 50.092 1.00 47.29 233 GLU A C 1
ATOM 1940 O O . GLU A 1 233 ? -19.340 91.324 50.450 1.00 45.08 233 GLU A O 1
ATOM 1946 N N . PHE A 1 234 ? -19.505 89.086 50.258 1.00 47.40 234 PHE A N 1
ATOM 1947 C CA . PHE A 1 234 ? -20.848 89.013 50.841 1.00 48.49 234 PHE A CA 1
ATOM 1948 C C . PHE A 1 234 ? -21.085 89.881 52.075 1.00 48.39 234 PHE A C 1
ATOM 1949 O O . PHE A 1 234 ? -22.003 90.700 52.097 1.00 48.44 234 PHE A O 1
ATOM 1957 N N . ASP A 1 235 ? -20.272 89.692 53.108 1.00 49.40 235 ASP A N 1
ATOM 1958 C CA . ASP A 1 235 ? -20.424 90.473 54.327 1.00 49.82 235 ASP A CA 1
ATOM 1959 C C . ASP A 1 235 ? -19.326 91.504 54.501 1.00 49.40 235 ASP A C 1
ATOM 1960 O O . ASP A 1 235 ? -19.065 91.954 55.613 1.00 50.09 235 ASP A O 1
ATOM 1965 N N . ASP A 1 236 ? -18.674 91.875 53.408 1.00 47.84 236 ASP A N 1
ATOM 1966 C CA . ASP A 1 236 ? -17.614 92.868 53.492 1.00 48.42 236 ASP A CA 1
ATOM 1967 C C . ASP A 1 236 ? -18.233 94.264 53.441 1.00 45.97 236 ASP A C 1
ATOM 1968 O O . ASP A 1 236 ? -18.490 94.802 52.364 1.00 43.69 236 ASP A O 1
ATOM 1973 N N . GLU A 1 237 ? -18.477 94.846 54.611 1.00 45.44 237 GLU A N 1
ATOM 1974 C CA . GLU A 1 237 ? -19.078 96.171 54.673 1.00 45.19 237 GLU A CA 1
ATOM 1975 C C . GLU A 1 237 ? -18.167 97.265 54.129 1.00 45.32 237 GLU A C 1
ATOM 1976 O O . GLU A 1 237 ? -18.615 98.378 53.902 1.00 44.49 237 GLU A O 1
ATOM 1982 N N . ARG A 1 238 ? -16.894 96.943 53.911 1.00 47.37 238 ARG A N 1
ATOM 1983 C CA . ARG A 1 238 ? -15.944 97.901 53.347 1.00 50.98 238 ARG A CA 1
ATOM 1984 C C . ARG A 1 238 ? -16.126 97.971 51.828 1.00 51.93 238 ARG A C 1
ATOM 1985 O O . ARG A 1 238 ? -16.088 99.052 51.249 1.00 53.44 238 ARG A O 1
ATOM 1993 N N . ASP A 1 239 ? -16.320 96.814 51.193 1.00 53.59 239 ASP A N 1
ATOM 1994 C CA . ASP A 1 239 ? -16.521 96.730 49.740 1.00 53.50 239 ASP A CA 1
ATOM 1995 C C . ASP A 1 239 ? -17.972 97.105 49.449 1.00 51.25 239 ASP A C 1
ATOM 1996 O O . ASP A 1 239 ? -18.885 96.311 49.660 1.00 50.77 239 ASP A O 1
ATOM 2001 N N . GLN A 1 240 ? -18.184 98.314 48.951 1.00 49.95 240 GLN A N 1
ATOM 2002 C CA . GLN A 1 240 ? -19.536 98.776 48.703 1.00 46.87 240 GLN A CA 1
ATOM 2003 C C . GLN A 1 240 ? -19.978 98.908 47.254 1.00 45.35 240 GLN A C 1
ATOM 2004 O O . GLN A 1 240 ? -21.177 99.001 46.988 1.00 43.73 240 GLN A O 1
ATOM 2010 N N . ILE A 1 241 ? -19.045 98.908 46.310 1.00 42.83 241 ILE A N 1
ATOM 2011 C CA . ILE A 1 241 ? -19.461 99.071 44.925 1.00 43.33 241 ILE A CA 1
ATOM 2012 C C . ILE A 1 241 ? -19.046 98.009 43.910 1.00 44.36 241 ILE A C 1
ATOM 2013 O O . ILE A 1 241 ? -18.483 98.327 42.857 1.00 46.41 241 ILE A O 1
ATOM 2018 N N . SER A 1 242 ? -19.347 96.752 44.214 1.00 43.97 242 SER A N 1
ATOM 2019 C CA . SER A 1 242 ? -19.046 95.653 43.299 1.00 41.69 242 SER A CA 1
ATOM 2020 C C . SER A 1 242 ? -20.133 95.655 42.222 1.00 40.51 242 SER A C 1
ATOM 2021 O O . SER A 1 242 ? -21.175 96.292 42.390 1.00 39.01 242 SER A O 1
ATOM 2024 N N . LEU A 1 243 ? -19.894 94.947 41.122 1.00 38.80 243 LEU A N 1
ATOM 2025 C CA . LEU A 1 243 ? -20.867 94.884 40.040 1.00 39.31 243 LEU A CA 1
ATOM 2026 C C . LEU A 1 243 ? -22.242 94.459 40.547 1.00 40.25 243 LEU A C 1
ATOM 2027 O O . LEU A 1 243 ? -23.262 95.068 40.206 1.00 41.16 243 LEU A O 1
ATOM 2032 N N . VAL A 1 244 ? -22.270 93.418 41.372 1.00 39.38 244 VAL A N 1
ATOM 2033 C CA . VAL A 1 244 ? -23.531 92.916 41.904 1.00 38.94 244 VAL A CA 1
ATOM 2034 C C . VAL A 1 244 ? -24.236 93.944 42.782 1.00 38.02 244 VAL A C 1
ATOM 2035 O O . VAL A 1 244 ? -25.446 94.124 42.672 1.00 38.27 244 VAL A O 1
ATOM 2039 N N . LYS A 1 245 ? -23.488 94.616 43.654 1.00 39.30 245 LYS A N 1
ATOM 2040 C CA . LYS A 1 245 ? -24.076 95.625 44.538 1.00 40.72 245 LYS A CA 1
ATOM 2041 C C . LYS A 1 245 ? -24.550 96.839 43.744 1.00 39.62 245 LYS A C 1
ATOM 2042 O O . LYS A 1 245 ? -25.515 97.507 44.127 1.00 41.71 245 LYS A O 1
ATOM 2048 N N . ASN A 1 246 ? -23.878 97.115 42.633 1.00 37.02 246 ASN A N 1
ATOM 2049 C CA . ASN A 1 246 ? -24.261 98.231 41.783 1.00 37.11 246 ASN A CA 1
ATOM 2050 C C . ASN A 1 246 ? -25.527 97.858 41.012 1.00 38.13 246 ASN A C 1
ATOM 2051 O O . ASN A 1 246 ? -26.357 98.721 40.722 1.00 37.50 246 ASN A O 1
ATOM 2056 N N . TYR A 1 247 ? -25.673 96.575 40.671 1.00 38.26 247 TYR A N 1
ATOM 2057 C CA . TYR A 1 247 ? -26.877 96.125 39.973 1.00 39.13 247 TYR A CA 1
ATOM 2058 C C . TYR A 1 247 ? -28.060 96.411 40.897 1.00 38.10 247 TYR A C 1
ATOM 2059 O O . TYR A 1 247 ? -29.114 96.864 40.461 1.00 40.36 247 TYR A O 1
ATOM 2068 N N . VAL A 1 248 ? -27.870 96.130 42.180 1.00 39.77 248 VAL A N 1
ATOM 2069 C CA . VAL A 1 248 ? -28.907 96.354 43.179 1.00 40.36 248 VAL A CA 1
ATOM 2070 C C . VAL A 1 248 ? -29.317 97.821 43.243 1.00 42.57 248 VAL A C 1
ATOM 2071 O O . VAL A 1 248 ? -30.507 98.147 43.197 1.00 40.01 248 VAL A O 1
ATOM 2075 N N . VAL A 1 249 ? -28.329 98.708 43.355 1.00 42.89 249 VAL A N 1
ATOM 2076 C CA . VAL A 1 249 ? -28.613 100.137 43.442 1.00 43.02 249 VAL A CA 1
ATOM 2077 C C . VAL A 1 249 ? -29.129 100.748 42.144 1.00 43.30 249 VAL A C 1
ATOM 2078 O O . VAL A 1 249 ? -30.143 101.442 42.141 1.00 43.93 249 VAL A O 1
ATOM 2082 N N . SER A 1 250 ? -28.432 100.487 41.044 1.00 42.97 250 SER A N 1
ATOM 2083 C CA . SER A 1 250 ? -28.814 101.044 39.753 1.00 44.02 250 SER A CA 1
ATOM 2084 C C . SER A 1 250 ? -30.068 100.448 39.125 1.00 45.31 250 SER A C 1
ATOM 2085 O O . SER A 1 250 ? -30.854 101.170 38.513 1.00 45.38 250 SER A O 1
ATOM 2088 N N . ASP A 1 251 ? -30.259 99.139 39.265 1.00 46.71 251 ASP A N 1
ATOM 2089 C CA . ASP A 1 251 ? -31.429 98.493 38.672 1.00 47.52 251 ASP A CA 1
ATOM 2090 C C . ASP A 1 251 ? -32.604 98.376 39.630 1.00 47.93 251 ASP A C 1
ATOM 2091 O O . ASP A 1 251 ? -33.709 98.044 39.218 1.00 49.24 251 ASP A O 1
ATOM 2096 N N . GLU A 1 252 ? -32.361 98.659 40.905 1.00 48.24 252 GLU A N 1
ATOM 2097 C CA . GLU A 1 252 ? -33.403 98.594 41.922 1.00 48.31 252 GLU A CA 1
ATOM 2098 C C . GLU A 1 252 ? -33.987 97.188 41.982 1.00 48.98 252 GLU A C 1
ATOM 2099 O O . GLU A 1 252 ? -35.194 96.985 41.827 1.00 47.61 252 GLU A O 1
ATOM 2105 N N . ILE A 1 253 ? -33.110 96.215 42.192 1.00 48.48 253 ILE A N 1
ATOM 2106 C CA . ILE A 1 253 ? -33.516 94.825 42.293 1.00 47.80 253 ILE A CA 1
ATOM 2107 C C . ILE A 1 253 ? -32.849 94.257 43.531 1.00 48.49 253 ILE A C 1
ATOM 2108 O O . ILE A 1 253 ? -31.916 94.863 44.072 1.00 47.95 253 ILE A O 1
ATOM 2113 N N . SER A 1 254 ? -33.323 93.097 43.977 1.00 48.97 254 SER A N 1
ATOM 2114 C CA . SER A 1 254 ? -32.774 92.452 45.166 1.00 48.69 254 SER A CA 1
ATOM 2115 C C . SER A 1 254 ? -31.387 91.888 44.903 1.00 48.29 254 SER A C 1
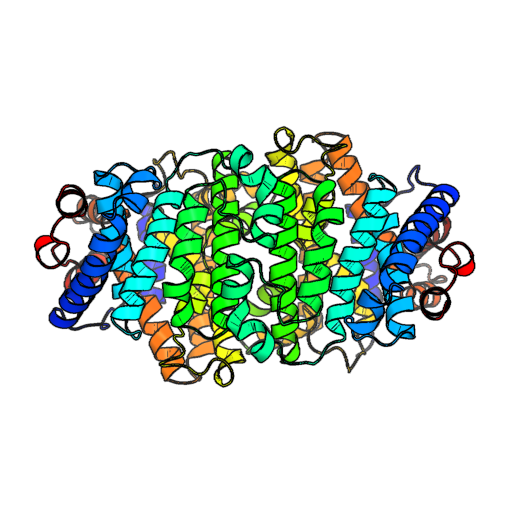ATOM 2116 O O . SER A 1 254 ? -31.019 91.623 43.756 1.00 46.98 254 SER A O 1
ATOM 2119 N N . LEU A 1 255 ? -30.625 91.693 45.973 1.00 48.93 255 LEU A N 1
ATOM 2120 C CA . LEU A 1 255 ? -29.285 91.143 45.842 1.00 50.67 255 LEU A CA 1
ATOM 2121 C C . LEU A 1 255 ? -29.380 89.788 45.149 1.00 52.27 255 LEU A C 1
ATOM 2122 O O . LEU A 1 255 ? -28.505 89.424 44.363 1.00 52.90 255 LEU A O 1
ATOM 2127 N N . HIS A 1 256 ? -30.454 89.051 45.433 1.00 53.58 256 HIS A N 1
ATOM 2128 C CA . HIS A 1 256 ? -30.655 87.739 44.826 1.00 54.02 256 HIS A CA 1
ATOM 2129 C C . HIS A 1 256 ? -30.782 87.850 43.314 1.00 52.58 256 HIS A C 1
ATOM 2130 O O . HIS A 1 256 ? -30.153 87.099 42.569 1.00 53.29 256 HIS A O 1
ATOM 2137 N N . GLU A 1 257 ? -31.607 88.785 42.863 1.00 51.72 257 GLU A N 1
ATOM 2138 C CA . GLU A 1 257 ? -31.806 88.986 41.437 1.00 51.27 257 GLU A CA 1
ATOM 2139 C C . GLU A 1 257 ? -30.498 89.431 40.797 1.00 50.55 257 GLU A C 1
ATOM 2140 O O . GLU A 1 257 ? -30.144 88.981 39.705 1.00 49.82 257 GLU A O 1
ATOM 2146 N N . ALA A 1 258 ? -29.772 90.305 41.488 1.00 49.63 258 ALA A N 1
ATOM 2147 C CA . ALA A 1 258 ? -28.496 90.786 40.980 1.00 48.59 258 ALA A CA 1
ATOM 2148 C C . ALA A 1 258 ? -27.598 89.573 40.773 1.00 47.70 258 ALA A C 1
ATOM 2149 O O . ALA A 1 258 ? -26.949 89.434 39.737 1.00 46.98 258 ALA A O 1
ATOM 2151 N N . LEU A 1 259 ? -27.576 88.691 41.767 1.00 47.96 259 LEU A N 1
ATOM 2152 C CA . LEU A 1 259 ? -26.762 87.483 41.703 1.00 49.19 259 LEU A CA 1
ATOM 2153 C C . LEU A 1 259 ? -27.212 86.606 40.531 1.00 49.03 259 LEU A C 1
ATOM 2154 O O . LEU A 1 259 ? -26.384 86.043 39.818 1.00 48.77 259 LEU A O 1
ATOM 2159 N N . GLU A 1 260 ? -28.521 86.495 40.329 1.00 49.53 260 GLU A N 1
ATOM 2160 C CA . GLU A 1 260 ? -29.045 85.686 39.228 1.00 51.46 260 GLU A CA 1
ATOM 2161 C C . GLU A 1 260 ? -28.541 86.221 37.899 1.00 49.91 260 GLU A C 1
ATOM 2162 O O . GLU A 1 260 ? -28.104 85.459 37.035 1.00 49.72 260 GLU A O 1
ATOM 2168 N N . LYS A 1 261 ? -28.625 87.536 37.737 1.00 48.16 261 LYS A N 1
ATOM 2169 C CA . LYS A 1 261 ? -28.171 88.186 36.516 1.00 47.21 261 LYS A CA 1
ATOM 2170 C C . LYS A 1 261 ? -26.714 87.797 36.240 1.00 45.38 261 LYS A C 1
ATOM 2171 O O . LYS A 1 261 ? -26.375 87.334 35.150 1.00 45.68 261 LYS A O 1
ATOM 2177 N N . LEU A 1 262 ? -25.856 87.971 37.237 1.00 43.96 262 LEU A N 1
ATOM 2178 C CA . LEU A 1 262 ? -24.446 87.623 37.088 1.00 43.02 262 LEU A CA 1
ATOM 2179 C C . LEU A 1 262 ? -24.286 86.147 36.727 1.00 43.12 262 LEU A C 1
ATOM 2180 O O . LEU A 1 262 ? -23.499 85.793 35.852 1.00 44.07 262 LEU A O 1
ATOM 2185 N N . THR A 1 263 ? -25.029 85.288 37.414 1.00 44.99 263 THR A N 1
ATOM 2186 C CA . THR A 1 263 ? -24.963 83.848 37.170 1.00 46.04 263 THR A CA 1
ATOM 2187 C C . THR A 1 263 ? -25.317 83.510 35.725 1.00 45.34 263 THR A C 1
ATOM 2188 O O . THR A 1 263 ? -24.578 82.805 35.034 1.00 45.13 263 THR A O 1
ATOM 2192 N N . GLN A 1 264 ? -26.452 84.023 35.268 1.00 46.43 264 GLN A N 1
ATOM 2193 C CA . GLN A 1 264 ? -26.889 83.778 33.903 1.00 48.45 264 GLN A CA 1
ATOM 2194 C C . GLN A 1 264 ? -25.850 84.255 32.892 1.00 46.85 264 GLN A C 1
ATOM 2195 O O . GLN A 1 264 ? -25.516 83.532 31.949 1.00 45.90 264 GLN A O 1
ATOM 2201 N N . ASP A 1 265 ? -25.339 85.470 33.083 1.00 44.46 265 ASP A N 1
ATOM 2202 C CA . ASP A 1 265 ? -24.334 86.005 32.169 1.00 43.18 265 ASP A CA 1
ATOM 2203 C C . ASP A 1 265 ? -23.066 85.162 32.193 1.00 41.24 265 ASP A C 1
ATOM 2204 O O . ASP A 1 265 ? -22.465 84.897 31.153 1.00 40.29 265 ASP A O 1
ATOM 2209 N N . THR A 1 266 ? -22.660 84.740 33.382 1.00 40.66 266 THR A N 1
ATOM 2210 C CA . THR A 1 266 ? -21.451 83.944 33.522 1.00 42.54 266 THR A CA 1
ATOM 2211 C C . THR A 1 266 ? -21.592 82.577 32.851 1.00 43.05 266 THR A C 1
ATOM 2212 O O . THR A 1 266 ? -20.717 82.154 32.099 1.00 43.14 266 THR A O 1
ATOM 2216 N N . LEU A 1 267 ? -22.694 81.890 33.125 1.00 44.11 267 LEU A N 1
ATOM 2217 C CA . LEU A 1 267 ? -22.907 80.566 32.541 1.00 45.79 267 LEU A CA 1
ATOM 2218 C C . LEU A 1 267 ? -23.033 80.652 31.029 1.00 45.56 267 LEU A C 1
ATOM 2219 O O . LEU A 1 267 ? -22.383 79.906 30.299 1.00 45.71 267 LEU A O 1
ATOM 2224 N N . HIS A 1 268 ? -23.856 81.578 30.556 1.00 47.55 268 HIS A N 1
ATOM 2225 C CA . HIS A 1 268 ? -24.032 81.744 29.125 1.00 48.33 268 HIS A CA 1
ATOM 2226 C C . HIS A 1 268 ? -22.694 82.044 28.454 1.00 48.03 268 HIS A C 1
ATOM 2227 O O . HIS A 1 268 ? -22.364 81.471 27.411 1.00 48.58 268 HIS A O 1
ATOM 2234 N N . SER A 1 269 ? -21.927 82.952 29.054 1.00 45.85 269 SER A N 1
ATOM 2235 C CA . SER A 1 269 ? -20.625 83.329 28.518 1.00 42.95 269 SER A CA 1
ATOM 2236 C C . SER A 1 269 ? -19.719 82.104 28.407 1.00 43.12 269 SER A C 1
ATOM 2237 O O . SER A 1 269 ? -18.999 81.935 27.425 1.00 42.05 269 SER A O 1
ATOM 2240 N N . SER A 1 270 ? -19.745 81.261 29.431 1.00 45.13 270 SER A N 1
ATOM 2241 C CA . SER A 1 270 ? -18.927 80.052 29.435 1.00 47.55 270 SER A CA 1
ATOM 2242 C C . SER A 1 270 ? -19.302 79.171 28.244 1.00 48.12 270 SER A C 1
ATOM 2243 O O . SER A 1 270 ? -18.439 78.747 27.473 1.00 50.23 270 SER A O 1
ATOM 2246 N N . LYS A 1 271 ? -20.593 78.906 28.089 1.00 49.74 271 LYS A N 1
ATOM 2247 C CA . LYS A 1 271 ? -21.064 78.076 26.986 1.00 51.67 271 LYS A CA 1
ATOM 2248 C C . LYS A 1 271 ? -20.598 78.595 25.631 1.00 51.27 271 LYS A C 1
ATOM 2249 O O . LYS A 1 271 ? -20.047 77.845 24.829 1.00 51.82 271 LYS A O 1
ATOM 2255 N N . GLN A 1 272 ? -20.807 79.882 25.375 1.00 50.85 272 GLN A N 1
ATOM 2256 C CA . GLN A 1 272 ? -20.411 80.461 24.098 1.00 49.56 272 GLN A CA 1
ATOM 2257 C C . GLN A 1 272 ? -18.900 80.471 23.860 1.00 49.10 272 GLN A C 1
ATOM 2258 O O . GLN A 1 272 ? -18.450 80.540 22.712 1.00 48.89 272 GLN A O 1
ATOM 2264 N N . MET A 1 273 ? -18.114 80.414 24.931 1.00 48.19 273 MET A N 1
ATOM 2265 C CA . MET A 1 273 ? -16.659 80.395 24.778 1.00 49.50 273 MET A CA 1
ATOM 2266 C C . MET A 1 273 ? -16.290 79.075 24.121 1.00 48.93 273 MET A C 1
ATOM 2267 O O . MET A 1 273 ? -15.570 79.029 23.127 1.00 48.01 273 MET A O 1
ATOM 2272 N N . VAL A 1 274 ? -16.803 78.002 24.705 1.00 49.77 274 VAL A N 1
ATOM 2273 C CA . VAL A 1 274 ? -16.557 76.659 24.209 1.00 50.50 274 VAL A CA 1
ATOM 2274 C C . VAL A 1 274 ? -17.082 76.513 22.781 1.00 50.42 274 VAL A C 1
ATOM 2275 O O . VAL A 1 274 ? -16.339 76.131 21.875 1.00 49.76 274 VAL A O 1
ATOM 2279 N N . ALA A 1 275 ? -18.355 76.847 22.586 1.00 49.80 275 ALA A N 1
ATOM 2280 C CA . ALA A 1 275 ? -18.994 76.738 21.278 1.00 50.66 275 ALA A CA 1
ATOM 2281 C C . ALA A 1 275 ? -18.235 77.414 20.141 1.00 50.69 275 ALA A C 1
ATOM 2282 O O . ALA A 1 275 ? -18.073 76.838 19.066 1.00 52.65 275 ALA A O 1
ATOM 2284 N N . VAL A 1 276 ? -17.762 78.631 20.373 1.00 49.64 276 VAL A N 1
ATOM 2285 C CA . VAL A 1 276 ? -17.057 79.372 19.339 1.00 47.10 276 VAL A CA 1
ATOM 2286 C C . VAL A 1 276 ? -15.641 78.894 19.040 1.00 48.48 276 VAL A C 1
ATOM 2287 O O . VAL A 1 276 ? -15.272 78.732 17.876 1.00 47.80 276 VAL A O 1
ATOM 2291 N N . PHE A 1 277 ? -14.850 78.654 20.079 1.00 50.17 277 PHE A N 1
ATOM 2292 C CA . PHE A 1 277 ? -13.459 78.255 19.881 1.00 53.52 277 PHE A CA 1
ATOM 2293 C C . PHE A 1 277 ? -13.132 76.760 19.820 1.00 55.01 277 PHE A C 1
ATOM 2294 O O . PHE A 1 277 ? -12.001 76.387 19.500 1.00 54.11 277 PHE A O 1
ATOM 2302 N N . SER A 1 278 ? -14.107 75.907 20.110 1.00 57.36 278 SER A N 1
ATOM 2303 C CA . SER A 1 278 ? -13.871 74.466 20.063 1.00 60.61 278 SER A CA 1
ATOM 2304 C C . SER A 1 278 ? -13.262 74.006 18.741 1.00 61.86 278 SER A C 1
ATOM 2305 O O . SER A 1 278 ? -12.307 73.227 18.732 1.00 62.41 27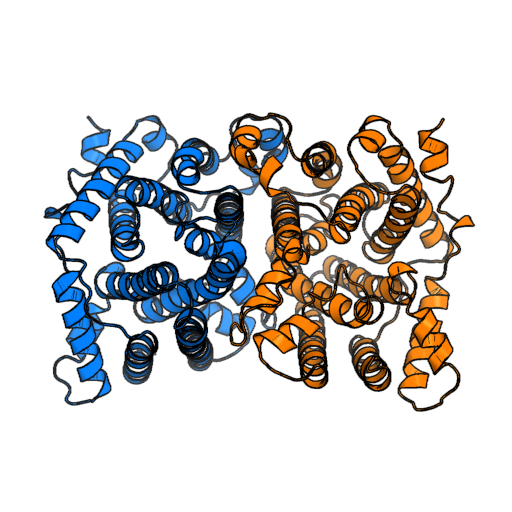8 SER A O 1
ATOM 2308 N N . ASP A 1 279 ? -13.804 74.502 17.631 1.00 63.46 279 ASP A N 1
ATOM 2309 C CA . ASP A 1 279 ? -13.334 74.110 16.303 1.00 64.83 279 ASP A CA 1
ATOM 2310 C C . ASP A 1 279 ? -12.213 74.942 15.684 1.00 63.49 279 ASP A C 1
ATOM 2311 O O . ASP A 1 279 ? -11.634 74.538 14.675 1.00 63.92 279 ASP A O 1
ATOM 2316 N N . LYS A 1 280 ? -11.899 76.093 16.269 1.00 60.85 280 LYS A N 1
ATOM 2317 C CA . LYS A 1 280 ? -10.842 76.935 15.714 1.00 58.93 280 LYS A CA 1
ATOM 2318 C C . LYS A 1 280 ? -9.447 76.372 15.942 1.00 57.20 280 LYS A C 1
ATOM 2319 O O . LYS A 1 280 ? -9.293 75.264 16.455 1.00 57.65 280 LYS A O 1
ATOM 2325 N N . ASP A 1 281 ? -8.435 77.139 15.546 1.00 56.40 281 ASP A N 1
ATOM 2326 C CA . ASP A 1 281 ? -7.043 76.733 15.703 1.00 55.28 281 ASP A CA 1
ATOM 2327 C C . ASP A 1 281 ? -6.811 76.102 17.076 1.00 55.62 281 ASP A C 1
ATOM 2328 O O . ASP A 1 281 ? -7.237 76.640 18.097 1.00 54.89 281 ASP A O 1
ATOM 2333 N N . PRO A 1 282 ? -6.123 74.948 17.114 1.00 54.63 282 PRO A N 1
ATOM 2334 C CA . PRO A 1 282 ? -5.831 74.222 18.355 1.00 53.60 282 PRO A CA 1
ATOM 2335 C C . PRO A 1 282 ? -5.078 75.032 19.403 1.00 52.02 282 PRO A C 1
ATOM 2336 O O . PRO A 1 282 ? -5.434 75.010 20.580 1.00 51.04 282 PRO A O 1
ATOM 2340 N N . GLN A 1 283 ? -4.024 75.722 18.983 1.00 51.11 283 GLN A N 1
ATOM 2341 C CA . GLN A 1 283 ? -3.248 76.532 19.909 1.00 52.60 283 GLN A CA 1
ATOM 2342 C C . GLN A 1 283 ? -4.116 77.622 20.513 1.00 51.11 283 GLN A C 1
ATOM 2343 O O . GLN A 1 283 ? -4.020 77.916 21.706 1.00 52.08 283 GLN A O 1
ATOM 2349 N N . VAL A 1 284 ? -4.965 78.216 19.684 1.00 48.90 284 VAL A N 1
ATOM 2350 C CA . VAL A 1 284 ? -5.868 79.261 20.141 1.00 48.83 284 VAL A CA 1
ATOM 2351 C C . VAL A 1 284 ? -6.807 78.694 21.201 1.00 49.21 284 VAL A C 1
ATOM 2352 O O . VAL A 1 284 ? -6.970 79.277 22.277 1.00 47.68 284 VAL A O 1
ATOM 2356 N N . MET A 1 285 ? -7.420 77.551 20.903 1.00 47.83 285 MET A N 1
ATOM 2357 C CA . MET A 1 285 ? -8.337 76.933 21.852 1.00 47.75 285 MET A CA 1
ATOM 2358 C C . MET A 1 285 ? -7.604 76.528 23.123 1.00 46.31 285 MET A C 1
ATOM 2359 O O . MET A 1 285 ? -8.152 76.632 24.221 1.00 46.47 285 MET A O 1
ATOM 2364 N N . ASP A 1 286 ? -6.365 76.073 22.978 1.00 44.61 286 ASP A N 1
ATOM 2365 C CA . ASP A 1 286 ? -5.589 75.650 24.138 1.00 45.92 286 ASP A CA 1
ATOM 2366 C C . ASP A 1 286 ? -5.342 76.851 25.065 1.00 44.92 286 ASP A C 1
ATOM 2367 O O . ASP A 1 286 ? -5.617 76.786 26.266 1.00 43.89 286 ASP A O 1
ATOM 2372 N N . THR A 1 287 ? -4.835 77.944 24.502 1.00 43.35 287 THR A N 1
ATOM 2373 C CA . THR A 1 287 ? -4.580 79.146 25.290 1.00 42.88 287 THR A CA 1
ATOM 2374 C C . THR A 1 287 ? -5.855 79.570 26.011 1.00 42.43 287 THR A C 1
ATOM 2375 O O . THR A 1 287 ? -5.838 79.851 27.209 1.00 43.71 287 THR A O 1
ATOM 2379 N N . ILE A 1 288 ? -6.964 79.590 25.279 1.00 42.12 288 ILE A N 1
ATOM 2380 C CA . ILE A 1 288 ? -8.240 79.981 25.852 1.00 42.16 288 ILE A CA 1
ATOM 2381 C C . ILE A 1 288 ? -8.708 79.046 26.945 1.00 43.62 288 ILE A C 1
ATOM 2382 O O . ILE A 1 288 ? -9.222 79.494 27.975 1.00 42.62 288 ILE A O 1
ATOM 2387 N N . GLU A 1 289 ? -8.529 77.745 26.734 1.00 42.82 289 GLU A N 1
ATOM 2388 C CA . GLU A 1 289 ? -8.969 76.775 27.726 1.00 42.92 289 GLU A CA 1
ATOM 2389 C C . GLU A 1 289 ? -8.087 76.811 28.961 1.00 40.74 289 GLU A C 1
ATOM 2390 O O . GLU A 1 289 ? -8.580 76.712 30.090 1.00 40.62 289 GLU A O 1
ATOM 2396 N N . CYS A 1 290 ? -6.782 76.946 28.756 1.00 38.78 290 CYS A N 1
ATOM 2397 C CA . CYS A 1 290 ? -5.880 77.014 29.890 1.00 40.60 290 CYS A CA 1
ATOM 2398 C C . CYS A 1 290 ? -6.134 78.294 30.701 1.00 40.58 290 CYS A C 1
ATOM 2399 O O . CYS A 1 290 ? -5.979 78.302 31.920 1.00 40.49 290 CYS A O 1
ATOM 2402 N N . PHE A 1 291 ? -6.537 79.375 30.043 1.00 41.35 291 PHE A N 1
ATOM 2403 C CA . PHE A 1 291 ? -6.796 80.594 30.801 1.00 39.38 291 PHE A CA 1
ATOM 2404 C C . PHE A 1 291 ? -7.977 80.379 31.726 1.00 40.23 291 PHE A C 1
ATOM 2405 O O . PHE A 1 291 ? -7.886 80.638 32.926 1.00 41.03 291 PHE A O 1
ATOM 2413 N N . MET A 1 292 ? -9.088 79.905 31.168 1.00 40.41 292 MET A N 1
ATOM 2414 C CA . MET A 1 292 ? -10.292 79.671 31.953 1.00 40.83 292 MET A CA 1
ATOM 2415 C C . MET A 1 292 ? -10.067 78.756 33.146 1.00 41.33 292 MET A C 1
ATOM 2416 O O . MET A 1 292 ? -10.499 79.059 34.263 1.00 40.43 292 MET A O 1
ATOM 2421 N N . HIS A 1 293 ? -9.399 77.631 32.905 1.00 41.91 293 HIS A N 1
ATOM 2422 C CA . HIS A 1 293 ? -9.128 76.668 33.965 1.00 42.10 293 HIS A CA 1
ATOM 2423 C C . HIS A 1 293 ? -8.151 77.252 34.979 1.00 41.21 293 HIS A C 1
ATOM 2424 O O . HIS A 1 293 ? -8.395 77.198 36.186 1.00 41.15 293 HIS A O 1
ATOM 2431 N N . GLY A 1 294 ? -7.047 77.808 34.483 1.00 40.96 294 GLY A N 1
ATOM 2432 C CA . GLY A 1 294 ? -6.058 78.400 35.367 1.00 41.58 294 GLY A CA 1
ATOM 2433 C C . GLY A 1 294 ? -6.658 79.532 36.184 1.00 41.57 294 GLY A C 1
ATOM 2434 O O . GLY A 1 294 ? -6.375 79.674 37.372 1.00 42.24 294 GLY A O 1
ATOM 2435 N N . TYR A 1 295 ? -7.508 80.334 35.552 1.00 41.84 295 TYR A N 1
ATOM 2436 C CA . TYR A 1 295 ? -8.139 81.450 36.244 1.00 42.25 295 TYR A CA 1
ATOM 2437 C C . TYR A 1 295 ? -8.994 80.913 37.384 1.00 43.62 295 TYR A C 1
ATOM 2438 O O . TYR A 1 295 ? -8.974 81.451 38.493 1.00 42.79 295 TYR A O 1
ATOM 2447 N N . VAL A 1 296 ? -9.738 79.840 37.114 1.00 44.04 296 VAL A N 1
ATOM 2448 C CA . VAL A 1 296 ? -10.587 79.235 38.139 1.00 42.72 296 VAL A CA 1
ATOM 2449 C C . VAL A 1 296 ? -9.725 78.613 39.244 1.00 42.06 296 VAL A C 1
ATOM 2450 O O . VAL A 1 296 ? -10.034 78.731 40.429 1.00 41.75 296 VAL A O 1
ATOM 2454 N N . THR A 1 297 ? -8.637 77.961 38.849 1.00 43.04 297 THR A N 1
ATOM 2455 C CA . THR A 1 297 ? -7.739 77.325 39.807 1.00 43.83 297 THR A CA 1
ATOM 2456 C C . THR A 1 297 ? -7.150 78.378 40.741 1.00 43.99 297 THR A C 1
ATOM 2457 O O . THR A 1 297 ? -6.990 78.144 41.939 1.00 42.94 297 THR A O 1
ATOM 2461 N N . TRP A 1 298 ? -6.831 79.539 40.177 1.00 44.51 298 TRP A N 1
ATOM 2462 C CA . TRP A 1 298 ? -6.272 80.641 40.948 1.00 42.83 298 TRP A CA 1
ATOM 2463 C C . TRP A 1 298 ? -7.283 81.098 41.994 1.00 42.48 298 TRP A C 1
ATOM 2464 O O . TRP A 1 298 ? -6.924 81.347 43.145 1.00 43.42 298 TRP A O 1
ATOM 2475 N N . HIS A 1 299 ? -8.552 81.198 41.605 1.00 42.22 299 HIS A N 1
ATOM 2476 C CA . HIS A 1 299 ? -9.590 81.617 42.545 1.00 42.77 299 HIS A CA 1
ATOM 2477 C C . HIS A 1 299 ? -9.789 80.576 43.648 1.00 44.81 299 HIS A C 1
ATOM 2478 O O . HIS A 1 299 ? -10.011 80.921 44.810 1.00 45.94 299 HIS A O 1
ATOM 2485 N N . LEU A 1 300 ? -9.710 79.300 43.280 1.00 45.62 300 LEU A N 1
ATOM 2486 C CA . LEU A 1 300 ? -9.902 78.223 44.244 1.00 45.71 300 LEU A CA 1
ATOM 2487 C C . LEU A 1 300 ? -8.718 78.060 45.185 1.00 46.19 300 LEU A C 1
ATOM 2488 O O . LEU A 1 300 ? -8.897 77.665 46.336 1.00 47.02 300 LEU A O 1
ATOM 2493 N N . CYS A 1 301 ? -7.520 78.379 44.701 1.00 46.20 301 CYS A N 1
ATOM 2494 C CA . CYS A 1 301 ? -6.302 78.237 45.497 1.00 46.93 301 CYS A CA 1
ATOM 2495 C C . CYS A 1 301 ? -5.806 79.463 46.268 1.00 46.55 301 CYS A C 1
ATOM 2496 O O . CYS A 1 301 ? -5.114 79.310 47.270 1.00 48.08 301 CYS A O 1
ATOM 2499 N N . ASP A 1 302 ? -6.127 80.672 45.820 1.00 44.75 302 ASP A N 1
ATOM 2500 C CA . ASP A 1 302 ? -5.661 81.850 46.550 1.00 43.04 302 ASP A CA 1
ATOM 2501 C C . ASP A 1 302 ? -6.586 82.142 47.727 1.00 41.56 302 ASP A C 1
ATOM 2502 O O . ASP A 1 302 ? -7.781 82.368 47.552 1.00 41.23 302 ASP A O 1
ATOM 2507 N N . ARG A 1 303 ? -6.046 82.178 48.939 0.00 20.00 303 ARG A N 1
ATOM 2508 C CA . ARG A 1 303 ? -6.805 82.340 50.171 0.00 20.00 303 ARG A CA 1
ATOM 2509 C C . ARG A 1 303 ? -7.564 83.659 50.189 0.00 20.00 303 ARG A C 1
ATOM 2510 O O . ARG A 1 303 ? -8.511 83.793 51.030 0.00 20.00 303 ARG A O 1
ATOM 2518 N N . ARG A 1 304 ? -7.243 84.649 49.388 1.00 43.41 304 ARG A N 1
ATOM 2519 C CA . ARG A 1 304 ? -7.966 85.917 49.424 1.00 43.69 304 ARG A CA 1
ATOM 2520 C C . ARG A 1 304 ? -9.437 85.701 49.074 1.00 43.23 304 ARG A C 1
ATOM 2521 O O . ARG A 1 304 ? -10.292 86.503 49.442 1.00 42.57 304 ARG A O 1
ATOM 2529 N N . PHE A 1 305 ? -9.743 84.619 48.365 1.00 42.07 305 PHE A N 1
ATOM 2530 C CA . PHE A 1 305 ? -11.127 84.372 47.997 1.00 41.37 305 PHE A CA 1
ATOM 2531 C C . PHE A 1 305 ? -11.860 83.527 49.035 1.00 41.33 305 PHE A C 1
ATOM 2532 O O . PHE A 1 305 ? -13.080 83.364 48.971 1.00 40.75 305 PHE A O 1
ATOM 2540 N N . ARG A 1 306 ? -11.103 83.004 49.997 1.00 42.39 306 ARG A N 1
ATOM 2541 C CA . ARG A 1 306 ? -11.659 82.228 51.104 1.00 43.66 306 ARG A CA 1
ATOM 2542 C C . ARG A 1 306 ? -12.570 81.053 50.731 1.00 44.65 306 ARG A C 1
ATOM 2543 O O . ARG A 1 306 ? -13.365 80.593 51.555 1.00 44.08 306 ARG A O 1
ATOM 2551 N N . LEU A 1 307 ? -12.452 80.555 49.507 1.00 45.01 307 LEU A N 1
ATOM 2552 C CA . LEU A 1 307 ? -13.297 79.455 49.075 1.00 46.63 307 LEU A CA 1
ATOM 2553 C C . LEU A 1 307 ? -13.066 78.176 49.886 1.00 48.69 307 LEU A C 1
ATOM 2554 O O . LEU A 1 307 ? -13.900 77.271 49.886 1.00 46.90 307 LEU A O 1
ATOM 2559 N N . SER A 1 308 ? -11.938 78.111 50.585 1.00 50.05 308 SER A N 1
ATOM 2560 C CA . SER A 1 308 ? -11.633 76.949 51.407 1.00 52.14 308 SER A CA 1
ATOM 2561 C C . SER A 1 308 ? -12.701 76.831 52.490 1.00 52.93 308 SER A C 1
ATOM 2562 O O . SER A 1 308 ? -13.029 75.734 52.940 1.00 54.10 308 SER A O 1
ATOM 2565 N N . GLU A 1 309 ? -13.240 77.973 52.907 1.00 53.33 309 GLU A N 1
ATOM 2566 C CA . GLU A 1 309 ? -14.270 77.997 53.937 1.00 53.87 309 GLU A CA 1
ATOM 2567 C C . GLU A 1 309 ? -15.536 77.285 53.466 1.00 55.77 309 GLU A C 1
ATOM 2568 O O . GLU A 1 309 ? -16.250 76.671 54.266 1.00 54.96 309 GLU A O 1
ATOM 2574 N N . ILE A 1 310 ? -15.809 77.366 52.165 1.00 56.15 310 ILE A N 1
ATOM 2575 C CA . ILE A 1 310 ? -16.978 76.708 51.590 1.00 56.75 310 ILE A CA 1
ATOM 2576 C C . ILE A 1 310 ? -16.718 75.213 51.482 1.00 58.19 310 ILE A C 1
ATOM 2577 O O . ILE A 1 310 ? -17.561 74.398 51.855 1.00 58.86 310 ILE A O 1
ATOM 2582 N N . TYR A 1 311 ? -15.549 74.863 50.960 1.00 59.64 311 TYR A N 1
ATOM 2583 C CA . TYR A 1 311 ? -15.158 73.469 50.816 1.00 62.23 311 TYR A CA 1
ATOM 2584 C C . TYR A 1 311 ? -15.208 72.801 52.185 1.00 63.33 311 TYR A C 1
ATOM 2585 O O . TYR A 1 311 ? -15.715 71.688 52.337 1.00 63.46 311 TYR A O 1
ATOM 2594 N N . GLU A 1 312 ? -14.682 73.507 53.179 1.00 63.97 312 GLU A N 1
ATOM 2595 C CA . GLU A 1 312 ? -14.631 73.019 54.550 1.00 64.97 312 GLU A CA 1
ATOM 2596 C C . GLU A 1 312 ? -16.028 72.843 55.141 1.00 65.00 312 GLU A C 1
ATOM 2597 O O . GLU A 1 312 ? -16.258 71.956 55.964 1.00 65.04 312 GLU A O 1
ATOM 2603 N N . LYS A 1 313 ? -16.959 73.685 54.705 1.00 64.43 313 LYS A N 1
ATOM 2604 C CA . LYS A 1 313 ? -18.329 73.645 55.199 1.00 64.53 313 LYS A CA 1
ATOM 2605 C C . LYS A 1 313 ? -19.218 72.584 54.549 1.00 64.52 313 LYS A C 1
ATOM 2606 O O . LYS A 1 313 ? -20.260 72.228 55.100 1.00 63.79 313 LYS A O 1
ATOM 2612 N N . VAL A 1 314 ? -18.816 72.068 53.392 1.00 63.99 314 VAL A N 1
ATOM 2613 C CA . VAL A 1 314 ? -19.644 71.081 52.703 1.00 63.97 314 VAL A CA 1
ATOM 2614 C C . VAL A 1 314 ? -18.927 69.810 52.253 1.00 64.61 314 VAL A C 1
ATOM 2615 O O . VAL A 1 314 ? -19.502 69.004 51.518 1.00 64.35 314 VAL A O 1
ATOM 2619 N N . LYS A 1 315 ? -17.689 69.615 52.695 1.00 65.17 315 LYS A N 1
ATOM 2620 C CA . LYS A 1 315 ? -16.928 68.440 52.281 1.00 66.79 315 LYS A CA 1
ATOM 2621 C C . LYS A 1 315 ? -17.477 67.102 52.776 1.00 68.48 315 LYS A C 1
ATOM 2622 O O . LYS A 1 315 ? -16.968 66.046 52.398 1.00 67.11 315 LYS A O 1
ATOM 2628 N N . GLU A 1 316 ? -18.508 67.134 53.614 1.00 70.54 316 GLU A N 1
ATOM 2629 C CA . GLU A 1 316 ? -19.072 65.892 54.120 1.00 74.19 316 GLU A CA 1
ATOM 2630 C C . GLU A 1 316 ? -20.542 65.719 53.788 1.00 75.45 316 GLU A C 1
ATOM 2631 O O . GLU A 1 316 ? -21.197 64.823 54.315 1.00 76.53 316 GLU A O 1
ATOM 2637 N N . GLU A 1 317 ? -21.061 66.571 52.909 1.00 76.65 317 GLU A N 1
ATOM 2638 C CA . GLU A 1 317 ? -22.455 66.464 52.504 1.00 77.94 317 GLU A CA 1
ATOM 2639 C C . GLU A 1 317 ? -22.548 65.451 51.372 1.00 78.18 317 GLU A C 1
ATOM 2640 O O . GLU A 1 317 ? -21.619 65.312 50.576 1.00 77.84 317 GLU A O 1
ATOM 2646 N N . LYS A 1 318 ? -23.672 64.741 51.298 0.00 20.00 318 LYS A N 1
ATOM 2647 C CA . LYS A 1 318 ? -23.870 63.730 50.275 0.00 20.00 318 LYS A CA 1
ATOM 2648 C C . LYS A 1 318 ? -24.547 64.327 49.050 0.00 20.00 318 LYS A C 1
ATOM 2649 O O . LYS A 1 318 ? -24.935 63.594 48.128 0.00 20.00 318 LYS A O 1
ATOM 2655 N N . THR A 1 319 ? -24.692 65.647 49.021 1.00 79.12 319 THR A N 1
ATOM 2656 C CA . THR A 1 319 ? -25.318 66.338 47.896 1.00 78.47 319 THR A CA 1
ATOM 2657 C C . THR A 1 319 ? -24.467 66.205 46.639 1.00 77.30 319 THR A C 1
ATOM 2658 O O . THR A 1 319 ? -23.241 66.129 46.715 1.00 77.53 319 THR A O 1
ATOM 2662 N N . GLU A 1 320 ? -25.119 66.183 45.482 1.00 75.35 320 GLU A N 1
ATOM 2663 C CA . GLU A 1 320 ? -24.402 66.058 44.222 1.00 73.91 320 GLU A CA 1
ATOM 2664 C C . GLU A 1 320 ? -23.491 67.257 43.975 1.00 72.11 320 GLU A C 1
ATOM 2665 O O . GLU A 1 320 ? -22.294 67.097 43.725 1.00 71.84 320 GLU A O 1
ATOM 2671 N N . ASP A 1 321 ? -24.059 68.458 44.047 1.00 70.06 321 ASP A N 1
ATOM 2672 C CA . ASP A 1 321 ? -23.284 69.674 43.817 1.00 67.62 321 ASP A CA 1
ATOM 2673 C C . ASP A 1 321 ? -22.148 69.823 44.818 1.00 66.10 321 ASP A C 1
ATOM 2674 O O . ASP A 1 321 ? -21.013 70.107 44.438 1.00 64.78 321 ASP A O 1
ATOM 2679 N N . ALA A 1 322 ? -22.455 69.630 46.097 1.00 65.39 322 ALA A N 1
ATOM 2680 C CA . ALA A 1 322 ? -21.447 69.739 47.145 1.00 64.40 322 ALA A CA 1
ATOM 2681 C C . ALA A 1 322 ? -20.283 68.801 46.842 1.00 64.17 322 ALA A C 1
ATOM 2682 O O . ALA A 1 322 ? -19.115 69.188 46.938 1.00 63.77 322 ALA A O 1
ATOM 2684 N N . GLN A 1 323 ? -20.613 67.568 46.465 1.00 63.32 323 GLN A N 1
ATOM 2685 C CA . GLN A 1 323 ? -19.599 66.570 46.146 1.00 62.80 323 GLN A CA 1
ATOM 2686 C C . GLN A 1 323 ? -18.804 66.955 44.905 1.00 60.87 323 GLN A C 1
ATOM 2687 O O . GLN A 1 323 ? -17.579 66.827 44.884 1.00 59.89 323 GLN A O 1
ATOM 2693 N N . LYS A 1 324 ? -19.494 67.424 43.870 1.00 59.16 324 LYS A N 1
ATOM 2694 C CA . LYS A 1 324 ? -18.808 67.833 42.651 1.00 58.83 324 LYS A CA 1
ATOM 2695 C C . LYS A 1 324 ? -17.893 69.031 42.928 1.00 57.28 324 LYS A C 1
ATOM 2696 O O . LYS A 1 324 ? -16.791 69.118 42.386 1.00 55.83 324 LYS A O 1
ATOM 2702 N N . PHE A 1 325 ? -18.354 69.943 43.780 1.00 56.74 325 PHE A N 1
ATOM 2703 C CA . PHE A 1 325 ? -17.574 71.123 44.137 1.00 57.57 325 PHE A CA 1
ATOM 2704 C C . PHE A 1 325 ? -16.267 70.683 44.779 1.00 57.69 325 PHE A C 1
ATOM 2705 O O . PHE A 1 325 ? -15.180 71.063 44.338 1.00 55.96 325 PHE A O 1
ATOM 2713 N N . CYS A 1 326 ? -16.386 69.869 45.823 1.00 58.64 326 CYS A N 1
ATOM 2714 C CA . CYS A 1 326 ? -15.221 69.378 46.543 1.00 58.99 326 CYS A CA 1
ATOM 2715 C C . CYS A 1 326 ? -14.233 68.652 45.641 1.00 58.84 326 CYS A C 1
ATOM 2716 O O . CYS A 1 326 ? -13.019 68.795 45.808 1.00 58.64 326 CYS A O 1
ATOM 2719 N N . LYS A 1 327 ? -14.739 67.874 44.687 1.00 58.61 327 LYS A N 1
ATOM 2720 C CA . LYS A 1 327 ? -13.846 67.161 43.779 1.00 59.00 327 LYS A CA 1
ATOM 2721 C C . LYS A 1 327 ? -13.067 68.165 42.945 1.00 57.35 327 LYS A C 1
ATOM 2722 O O . LYS A 1 327 ? -11.867 68.006 42.727 1.00 57.44 327 LYS A O 1
ATOM 2728 N N . PHE A 1 328 ? -13.757 69.199 42.473 1.00 55.88 328 PHE A N 1
ATOM 2729 C CA . PHE A 1 328 ? -13.109 70.235 41.677 1.00 54.87 328 PHE A CA 1
ATOM 2730 C C . PHE A 1 328 ? -12.079 70.964 42.540 1.00 54.73 328 PHE A C 1
ATOM 2731 O O . PHE A 1 328 ? -10.955 71.224 42.107 1.00 53.17 328 PHE A O 1
ATOM 2739 N N . TYR A 1 329 ? -12.473 71.278 43.770 1.00 55.40 329 TYR A N 1
ATOM 2740 C CA . TYR A 1 329 ? -11.599 71.971 44.705 1.00 56.62 329 TYR A CA 1
ATOM 2741 C C . TYR A 1 329 ? -10.334 71.155 44.954 1.00 57.70 329 TYR A C 1
ATOM 2742 O O . TYR A 1 329 ? -9.224 71.692 44.950 1.00 58.20 329 TYR A O 1
ATOM 2751 N N . GLU A 1 330 ? -10.507 69.855 45.168 1.00 57.65 330 GLU A N 1
ATOM 2752 C CA . GLU A 1 330 ? -9.378 68.965 45.404 1.00 58.04 330 GLU A CA 1
ATOM 2753 C C . GLU A 1 330 ? -8.517 68.877 44.156 1.00 57.80 330 GLU A C 1
ATOM 2754 O O . GLU A 1 330 ? -7.294 68.776 44.239 1.00 58.41 330 GLU A O 1
ATOM 2760 N N . GLN A 1 331 ? -9.161 68.901 42.995 1.00 57.05 331 GLN A N 1
ATOM 2761 C CA . GLN A 1 331 ? -8.426 68.852 41.746 1.00 57.68 331 GLN A CA 1
ATOM 2762 C C . GLN A 1 331 ? -7.537 70.086 41.706 1.00 57.35 331 GLN A C 1
ATOM 2763 O O . GLN A 1 331 ? -6.341 69.998 41.433 1.00 57.52 331 GLN A O 1
ATOM 2769 N N . ALA A 1 332 ? -8.140 71.235 41.998 1.00 57.14 332 ALA A N 1
ATOM 2770 C CA . ALA A 1 332 ? -7.434 72.512 41.994 1.00 57.17 332 ALA A CA 1
ATOM 2771 C C . ALA A 1 332 ? -6.263 72.531 42.969 1.00 57.22 332 ALA A C 1
ATOM 2772 O O . ALA A 1 332 ? -5.120 72.760 42.574 1.00 56.76 332 ALA A O 1
ATOM 2774 N N . ALA A 1 333 ? -6.553 72.291 44.243 1.00 58.04 333 ALA A N 1
ATOM 2775 C CA . ALA A 1 333 ? -5.522 72.294 45.272 1.00 58.90 333 ALA A CA 1
ATOM 2776 C C . ALA A 1 333 ? -4.411 71.308 44.943 1.00 60.30 333 ALA A C 1
ATOM 2777 O O . ALA A 1 333 ? -3.223 71.610 45.090 1.00 59.68 333 ALA A O 1
ATOM 2779 N N . ASN A 1 334 ? -4.807 70.126 44.491 1.00 61.55 334 ASN A N 1
ATOM 2780 C CA . ASN A 1 334 ? -3.855 69.079 44.155 1.00 63.62 334 ASN A CA 1
ATOM 2781 C C . ASN A 1 334 ? -2.677 69.587 43.320 1.00 63.61 334 ASN A C 1
ATOM 2782 O O . ASN A 1 334 ? -1.530 69.214 43.560 1.00 63.30 334 ASN A O 1
ATOM 2787 N N . VAL A 1 335 ? -2.956 70.450 42.349 1.00 63.74 335 VAL A N 1
ATOM 2788 C CA . VAL A 1 335 ? -1.906 70.974 41.484 1.00 63.90 335 VAL A CA 1
ATOM 2789 C C . VAL A 1 335 ? -1.591 72.450 41.732 1.00 63.48 335 VAL A C 1
ATOM 2790 O O . VAL A 1 335 ? -0.498 72.915 41.409 1.00 63.51 335 VAL A O 1
ATOM 2794 N N . GLY A 1 336 ? -2.544 73.175 42.315 1.00 62.25 336 GLY A N 1
ATOM 2795 C CA . GLY A 1 336 ? -2.348 74.591 42.569 1.00 61.07 336 GLY A CA 1
ATOM 2796 C C . GLY A 1 336 ? -2.035 74.996 43.997 1.00 60.18 336 GLY A C 1
ATOM 2797 O O . GLY A 1 336 ? -1.534 76.092 44.228 1.00 60.85 336 GLY A O 1
ATOM 2798 N N . ALA A 1 337 ? -2.334 74.136 44.963 1.00 58.83 337 ALA A N 1
ATOM 2799 C CA . ALA A 1 337 ? -2.051 74.461 46.355 1.00 57.53 337 ALA A CA 1
ATOM 2800 C C . ALA A 1 337 ? -0.550 74.364 46.612 1.00 57.39 337 ALA A C 1
ATOM 2801 O O . ALA A 1 337 ? -0.018 73.286 46.893 1.00 58.04 337 ALA A O 1
ATOM 2803 N N . VAL A 1 338 ? 0.133 75.497 46.507 1.00 54.96 338 VAL A N 1
ATOM 2804 C CA . VAL A 1 338 ? 1.570 75.533 46.725 1.00 54.13 338 VAL A CA 1
ATOM 2805 C C . VAL A 1 338 ? 1.925 76.514 47.835 1.00 53.62 338 VAL A C 1
ATOM 2806 O O . VAL A 1 338 ? 1.342 77.595 47.941 1.00 55.42 338 VAL A O 1
ATOM 2810 N N . SER A 1 339 ? 2.883 76.129 48.666 1.00 50.80 339 SER A N 1
ATOM 2811 C CA . SER A 1 339 ? 3.324 76.977 49.758 1.00 50.06 339 SER A CA 1
ATOM 2812 C C . SER A 1 339 ? 4.194 78.119 49.224 1.00 47.25 339 SER A C 1
ATOM 2813 O O . SER A 1 339 ? 5.131 77.898 48.460 1.00 46.70 339 SER A O 1
ATOM 2816 N N . PRO A 1 340 ? 3.886 79.363 49.618 1.00 46.68 340 PRO A N 1
ATOM 2817 C CA . PRO A 1 340 ? 4.673 80.506 49.151 1.00 44.27 340 PRO A CA 1
ATOM 2818 C C . PRO A 1 340 ? 6.162 80.342 49.423 1.00 42.55 340 PRO A C 1
ATOM 2819 O O . PRO A 1 340 ? 6.995 80.845 48.674 1.00 41.76 340 PRO A O 1
ATOM 2823 N N . SER A 1 341 ? 6.495 79.638 50.498 1.00 41.70 341 SER A N 1
ATOM 2824 C CA . SER A 1 341 ? 7.895 79.427 50.847 1.00 42.52 341 SER A CA 1
ATOM 2825 C C . SER A 1 341 ? 8.639 78.706 49.720 1.00 42.75 341 SER A C 1
ATOM 2826 O O . SER A 1 341 ? 9.867 78.760 49.648 1.00 42.53 341 SER A O 1
ATOM 2829 N N . GLU A 1 342 ? 7.893 78.039 48.842 1.00 41.49 342 GLU A N 1
ATOM 2830 C CA . GLU A 1 342 ? 8.500 77.312 47.729 1.00 42.47 342 GLU A CA 1
ATOM 2831 C C . GLU A 1 342 ? 8.895 78.170 46.523 1.00 40.83 342 GLU A C 1
ATOM 2832 O O . GLU A 1 342 ? 9.648 77.710 45.662 1.00 38.64 342 GLU A O 1
ATOM 2838 N N . TRP A 1 343 ? 8.407 79.410 46.457 1.00 38.62 343 TRP A N 1
ATOM 2839 C CA . TRP A 1 343 ? 8.728 80.277 45.315 1.00 36.82 343 TRP A CA 1
ATOM 2840 C C . TRP A 1 343 ? 8.806 81.785 45.599 1.00 38.02 343 TRP A C 1
ATOM 2841 O O . TRP A 1 343 ? 9.622 82.496 44.998 1.00 38.96 343 TRP A O 1
ATOM 2852 N N . ALA A 1 344 ? 7.952 82.273 46.494 1.00 35.82 344 ALA A N 1
ATOM 2853 C CA . ALA A 1 344 ? 7.920 83.702 46.801 1.00 36.33 344 ALA A CA 1
ATOM 2854 C C . ALA A 1 344 ? 8.951 84.105 47.844 1.00 36.06 344 ALA A C 1
ATOM 2855 O O . ALA A 1 344 ? 8.616 84.283 49.013 1.00 35.60 344 ALA A O 1
ATOM 2857 N N . TYR A 1 345 ? 10.202 84.251 47.413 1.00 34.12 345 TYR A N 1
ATOM 2858 C CA . TYR A 1 345 ? 11.282 84.638 48.312 1.00 35.87 345 TYR A CA 1
ATOM 2859 C C . TYR A 1 345 ? 12.455 85.189 47.502 1.00 36.64 345 TYR A C 1
ATOM 2860 O O . TYR A 1 345 ? 12.636 84.842 46.337 1.00 38.12 345 TYR A O 1
ATOM 2869 N N . PRO A 1 346 ? 13.236 86.103 48.090 1.00 36.53 346 PRO A N 1
ATOM 2870 C CA . PRO A 1 346 ? 13.050 86.627 49.447 1.00 37.69 346 PRO A CA 1
ATOM 2871 C C . PRO A 1 346 ? 11.981 87.723 49.371 1.00 37.37 346 PRO A C 1
ATOM 2872 O O . PRO A 1 346 ? 11.529 88.073 48.286 1.00 35.35 346 PRO A O 1
ATOM 2876 N N . PRO A 1 347 ? 11.563 88.278 50.516 1.00 37.27 347 PRO A N 1
ATOM 2877 C CA . PRO A 1 347 ? 10.540 89.326 50.403 1.00 36.06 347 PRO A CA 1
ATOM 2878 C C . PRO A 1 347 ? 11.046 90.584 49.690 1.00 34.42 347 PRO A C 1
ATOM 2879 O O . PRO A 1 347 ? 12.238 90.905 49.727 1.00 33.72 347 PRO A O 1
ATOM 2883 N N . VAL A 1 348 ? 10.137 91.281 49.018 1.00 34.00 348 VAL A N 1
ATOM 2884 C CA . VAL A 1 348 ? 10.498 92.497 48.299 1.00 32.17 348 VAL A CA 1
ATOM 2885 C C . VAL A 1 348 ? 11.243 93.474 49.204 1.00 32.72 348 VAL A C 1
ATOM 2886 O O . VAL A 1 348 ? 12.221 94.098 48.784 1.00 29.50 348 VAL A O 1
ATOM 2890 N N . ALA A 1 349 ? 10.783 93.592 50.450 1.00 34.51 349 ALA A N 1
ATOM 2891 C CA . ALA A 1 349 ? 11.388 94.525 51.402 1.00 36.17 349 ALA A CA 1
ATOM 2892 C C . ALA A 1 349 ? 12.839 94.196 51.710 1.00 38.68 349 ALA A C 1
ATOM 2893 O O . ALA A 1 349 ? 13.661 95.099 51.894 1.00 37.03 349 ALA A O 1
ATOM 2895 N N . GLN A 1 350 ? 13.160 92.908 51.775 1.00 39.71 350 GLN A N 1
ATOM 2896 C CA . GLN A 1 350 ? 14.533 92.511 52.047 1.00 40.74 350 GLN A CA 1
ATOM 2897 C C . GLN A 1 350 ? 15.410 92.926 50.874 1.00 40.97 350 GLN A C 1
ATOM 2898 O O . GLN A 1 350 ? 16.533 93.384 51.060 1.00 42.42 350 GLN A O 1
ATOM 2904 N N . LEU A 1 351 ? 14.897 92.755 49.661 1.00 40.82 351 LEU A N 1
ATOM 2905 C CA . LEU A 1 351 ? 15.645 93.129 48.471 1.00 39.74 351 LEU A CA 1
ATOM 2906 C C . LEU A 1 351 ? 15.776 94.645 48.398 1.00 41.16 351 LEU A C 1
ATOM 2907 O O . LEU A 1 351 ? 16.757 95.160 47.870 1.00 38.39 351 LEU A O 1
ATOM 2912 N N . ALA A 1 352 ? 14.786 95.352 48.938 1.00 42.87 352 ALA A N 1
ATOM 2913 C CA . ALA A 1 352 ? 14.776 96.812 48.915 1.00 47.21 352 ALA A CA 1
ATOM 2914 C C . ALA A 1 352 ? 15.765 97.480 49.867 1.00 51.49 352 ALA A C 1
ATOM 2915 O O . ALA A 1 352 ? 16.452 98.426 49.484 1.00 50.41 352 ALA A O 1
ATOM 2917 N N . ASN A 1 353 ? 15.834 97.006 51.107 1.00 57.24 353 ASN A N 1
ATOM 2918 C CA . ASN A 1 353 ? 16.746 97.616 52.071 1.00 63.84 353 ASN A CA 1
ATOM 2919 C C . ASN A 1 353 ? 18.196 97.309 51.704 1.00 66.30 353 ASN A C 1
ATOM 2920 O O . ASN A 1 353 ? 19.110 98.039 52.085 1.00 67.09 353 ASN A O 1
ATOM 2925 N N . VAL A 1 354 ? 18.398 96.230 50.952 1.00 69.55 354 VAL A N 1
ATOM 2926 C CA . VAL A 1 354 ? 19.732 95.834 50.506 1.00 71.43 354 VAL A CA 1
ATOM 2927 C C . VAL A 1 354 ? 20.291 96.887 49.547 1.00 73.09 354 VAL A C 1
ATOM 2928 O O . VAL A 1 354 ? 21.440 97.327 49.768 1.00 74.06 354 VAL A O 1
ATOM 2932 N N . PHE B 1 4 ? -34.213 96.241 1.131 1.00 68.79 4 PHE B N 1
ATOM 2933 C CA . PHE B 1 4 ? -34.316 97.133 2.324 1.00 69.00 4 PHE B CA 1
ATOM 2934 C C . PHE B 1 4 ? -35.716 97.048 2.923 1.00 69.30 4 PHE B C 1
ATOM 2935 O O . PHE B 1 4 ? -36.702 97.362 2.260 1.00 68.81 4 PHE B O 1
ATOM 2943 N N . PRO B 1 5 ? -35.817 96.624 4.191 1.00 69.74 5 PRO B N 1
ATOM 2944 C CA . PRO B 1 5 ? -37.094 96.488 4.901 1.00 70.11 5 PRO B CA 1
ATOM 2945 C C . PRO B 1 5 ? -37.771 97.828 5.154 1.00 70.36 5 PRO B C 1
ATOM 2946 O O . PRO B 1 5 ? -38.098 98.153 6.296 1.00 71.38 5 PRO B O 1
ATOM 2950 N N . THR B 1 6 ? -37.984 98.602 4.094 1.00 70.32 6 THR B N 1
ATOM 2951 C CA . THR B 1 6 ? -38.613 99.910 4.224 1.00 69.69 6 THR B CA 1
ATOM 2952 C C . THR B 1 6 ? -39.767 99.879 5.214 1.00 70.35 6 THR B C 1
ATOM 2953 O O . THR B 1 6 ? -39.854 100.726 6.102 1.00 70.98 6 THR B O 1
ATOM 2957 N N . GLU B 1 7 ? -40.641 98.891 5.080 0.00 20.00 7 GLU B N 1
ATOM 2958 C CA . GLU B 1 7 ? -41.807 98.757 5.943 0.00 20.00 7 GLU B CA 1
ATOM 2959 C C . GLU B 1 7 ? -41.404 98.728 7.413 0.00 20.00 7 GLU B C 1
ATOM 2960 O O . GLU B 1 7 ? -42.062 99.367 8.253 0.00 20.00 7 GLU B O 1
ATOM 2966 N N . TYR B 1 8 ? -40.356 97.990 7.757 1.00 73.48 8 TYR B N 1
ATOM 2967 C CA . TYR B 1 8 ? -39.931 97.899 9.148 1.00 74.43 8 TYR B CA 1
ATOM 2968 C C . TYR B 1 8 ? -39.084 99.092 9.564 1.00 73.12 8 TYR B C 1
ATOM 2969 O O . TYR B 1 8 ? -39.055 99.457 10.741 1.00 72.28 8 TYR B O 1
ATOM 2978 N N . PHE B 1 9 ? -38.392 99.695 8.601 1.00 71.36 9 PHE B N 1
ATOM 2979 C CA . PHE B 1 9 ? -37.572 100.860 8.893 1.00 70.03 9 PHE B CA 1
ATOM 2980 C C . PHE B 1 9 ? -38.488 101.972 9.386 1.00 69.55 9 PHE B C 1
ATOM 2981 O O . PHE B 1 9 ? -38.175 102.669 10.351 1.00 69.13 9 PHE B O 1
ATOM 2989 N N . LEU B 1 10 ? -39.623 102.132 8.715 1.00 68.58 10 LEU B N 1
ATOM 2990 C CA . LEU B 1 10 ? -40.586 103.157 9.091 1.00 68.01 10 LEU B CA 1
ATOM 2991 C C . LEU B 1 10 ? -41.171 102.819 10.457 1.00 67.73 10 LEU B C 1
ATOM 2992 O O . LEU B 1 10 ? -41.311 103.688 11.320 1.00 67.40 10 LEU B O 1
ATOM 2997 N N . ASN B 1 11 ? -41.503 101.547 10.646 1.00 67.01 11 ASN B N 1
ATOM 2998 C CA . ASN B 1 11 ? -42.078 101.086 11.900 1.00 66.82 11 ASN B CA 1
ATOM 2999 C C . ASN B 1 11 ? -41.208 101.446 13.095 1.00 66.20 11 ASN B C 1
ATOM 3000 O O . ASN B 1 11 ? -41.660 102.111 14.027 1.00 65.08 11 ASN B O 1
ATOM 3005 N N . THR B 1 12 ? -39.957 101.001 13.053 1.00 66.17 12 THR B N 1
ATOM 3006 C CA . THR B 1 12 ? -39.008 101.249 14.130 1.00 65.52 12 THR B CA 1
ATOM 3007 C C . THR B 1 12 ? -38.731 102.735 14.365 1.00 65.08 12 THR B C 1
ATOM 3008 O O . THR B 1 12 ? -38.828 103.217 15.497 1.00 64.10 12 THR B O 1
ATOM 3012 N N . THR B 1 13 ? -38.394 103.456 13.299 1.00 63.94 13 THR B N 1
ATOM 3013 C CA . THR B 1 13 ? -38.103 104.883 13.404 1.00 63.87 13 THR B CA 1
ATOM 3014 C C . THR B 1 13 ? -39.255 105.644 14.055 1.00 63.23 13 THR B C 1
ATOM 3015 O O . THR B 1 13 ? -39.038 106.490 14.926 1.00 62.76 13 THR B O 1
ATOM 3019 N N . VAL B 1 14 ? -40.479 105.341 13.635 1.00 62.01 14 VAL B N 1
ATOM 3020 C CA . VAL B 1 14 ? -41.649 106.009 14.189 1.00 61.70 14 VAL B CA 1
ATOM 3021 C C . VAL B 1 14 ? -41.794 105.720 15.678 1.00 62.14 14 VAL B C 1
ATOM 3022 O O . VAL B 1 14 ? -42.128 106.611 16.464 1.00 62.86 14 VAL B O 1
ATOM 3026 N N . ARG B 1 15 ? -41.543 104.474 16.064 1.00 61.30 15 ARG B N 1
ATOM 3027 C CA . ARG B 1 15 ? -41.638 104.089 17.465 1.00 61.39 15 ARG B CA 1
ATOM 3028 C C . ARG B 1 15 ? -40.678 104.953 18.286 1.00 60.53 15 ARG B C 1
ATOM 3029 O O . ARG B 1 15 ? -41.057 105.509 19.319 1.00 60.15 15 ARG B O 1
ATOM 3037 N N . LEU B 1 16 ? -39.438 105.064 17.812 1.00 59.25 16 LEU B N 1
ATOM 3038 C CA . LEU B 1 16 ? -38.406 105.849 18.493 1.00 59.17 16 LEU B CA 1
ATOM 3039 C C . LEU B 1 16 ? -38.744 107.329 18.602 1.00 58.47 16 LEU B C 1
ATOM 3040 O O . LEU B 1 16 ? -38.717 107.901 19.692 1.00 57.30 16 LEU B O 1
ATOM 3045 N N . LEU B 1 17 ? -39.047 107.945 17.464 1.00 58.57 17 LEU B N 1
ATOM 3046 C CA . LEU B 1 17 ? -39.375 109.360 17.432 1.00 59.16 17 LEU B CA 1
ATOM 3047 C C . LEU B 1 17 ? -40.561 109.677 18.333 1.00 61.06 17 LEU B C 1
ATOM 3048 O O . LEU B 1 17 ? -40.544 110.667 19.070 1.00 61.17 17 LEU B O 1
ATOM 3053 N N . GLU B 1 18 ? -41.590 108.837 18.282 1.00 62.31 18 GLU B N 1
ATOM 3054 C CA . GLU B 1 18 ? -42.766 109.064 19.108 1.00 63.24 18 GLU B CA 1
ATOM 3055 C C . GLU B 1 18 ? -42.454 108.850 20.580 1.00 62.63 18 GLU B C 1
ATOM 3056 O O . GLU B 1 18 ? -42.929 109.602 21.431 1.00 62.72 18 GLU B O 1
ATOM 3062 N N . TYR B 1 19 ? -41.654 107.830 20.884 1.00 61.67 19 TYR B N 1
ATOM 3063 C CA . TYR B 1 19 ? -41.321 107.556 22.279 1.00 61.32 19 TYR B CA 1
ATOM 3064 C C . TYR B 1 19 ? -40.479 108.656 22.914 1.00 59.99 19 TYR B C 1
ATOM 3065 O O . TYR B 1 19 ? -40.702 109.022 24.066 1.00 60.40 19 TYR B O 1
ATOM 3074 N N . ILE B 1 20 ? -39.508 109.177 22.170 1.00 59.47 20 ILE B N 1
ATOM 3075 C CA . ILE B 1 20 ? -38.656 110.240 22.698 1.00 59.45 20 ILE B CA 1
ATOM 3076 C C . ILE B 1 20 ? -39.337 111.594 22.524 1.00 60.03 20 ILE B C 1
ATOM 3077 O O . ILE B 1 20 ? -38.836 112.617 22.993 1.00 59.86 20 ILE B O 1
ATOM 3082 N N . ARG B 1 21 ? -40.488 111.587 21.856 1.00 60.75 21 ARG B N 1
ATOM 3083 C CA . ARG B 1 21 ? -41.248 112.807 21.603 1.00 61.31 21 ARG B CA 1
ATOM 3084 C C . ARG B 1 21 ? -40.383 113.818 20.865 1.00 60.93 21 ARG B C 1
ATOM 3085 O O . ARG B 1 21 ? -40.241 114.963 21.300 1.00 61.26 21 ARG B O 1
ATOM 3093 N N . TYR B 1 22 ? -39.816 113.388 19.742 1.00 59.33 22 TYR B N 1
ATOM 3094 C CA . TYR B 1 22 ? -38.950 114.244 18.948 1.00 58.82 22 TYR B CA 1
ATOM 3095 C C . TYR B 1 22 ? -39.494 115.652 18.693 1.00 58.94 22 TYR B C 1
ATOM 3096 O O . TYR B 1 22 ? -40.623 115.823 18.231 1.00 59.48 22 TYR B O 1
ATOM 3105 N N . ARG B 1 23 ? -38.681 116.642 18.980 0.00 20.00 23 ARG B N 1
ATOM 3106 C CA . ARG B 1 23 ? -38.982 118.053 18.806 0.00 20.00 23 ARG B CA 1
ATOM 3107 C C . ARG B 1 23 ? -37.729 118.896 18.963 0.00 20.00 23 ARG B C 1
ATOM 3108 O O . ARG B 1 23 ? -36.990 118.690 19.933 0.00 20.00 23 ARG B O 1
ATOM 3116 N N . ASP B 1 24 ? -37.450 119.784 18.032 1.00 57.57 24 ASP B N 1
ATOM 3117 C CA . ASP B 1 24 ? -36.238 120.596 18.107 1.00 55.49 24 ASP B CA 1
ATOM 3118 C C . ASP B 1 24 ? -36.520 122.095 18.240 1.00 55.65 24 ASP B C 1
ATOM 3119 O O . ASP B 1 24 ? -37.008 122.731 17.307 1.00 55.06 24 ASP B O 1
ATOM 3124 N N . SER B 1 25 ? -36.197 122.650 19.404 1.00 55.19 25 SER B N 1
ATOM 3125 C CA . SER B 1 25 ? -36.382 124.072 19.674 1.00 55.11 25 SER B CA 1
ATOM 3126 C C . SER B 1 25 ? -35.030 124.636 20.080 1.00 54.00 25 SER B C 1
ATOM 3127 O O . SER B 1 25 ? -34.957 125.669 20.742 1.00 54.19 25 SER B O 1
ATOM 3130 N N . ASN B 1 26 ? -33.961 123.948 19.684 1.00 53.06 26 ASN B N 1
ATOM 3131 C CA . ASN B 1 26 ? -32.603 124.357 20.036 1.00 51.94 26 ASN B CA 1
ATOM 3132 C C . ASN B 1 26 ? -32.197 125.775 19.646 1.00 51.36 26 ASN B C 1
ATOM 3133 O O . ASN B 1 26 ? -31.544 126.467 20.425 1.00 49.90 26 ASN B O 1
ATOM 3138 N N . TYR B 1 27 ? -32.578 126.205 18.447 1.00 51.42 27 TYR B N 1
ATOM 3139 C CA . TYR B 1 27 ? -32.193 127.528 17.964 1.00 50.22 27 TYR B CA 1
ATOM 3140 C C . TYR B 1 27 ? -33.273 128.244 17.158 1.00 50.29 27 TYR B C 1
ATOM 3141 O O . TYR B 1 27 ? -34.273 127.651 16.751 1.00 49.39 27 TYR B O 1
ATOM 3150 N N . THR B 1 28 ? -33.035 129.532 16.921 1.00 48.42 28 THR B N 1
ATOM 3151 C CA . THR B 1 28 ? -33.901 130.319 16.061 1.00 47.80 28 THR B CA 1
ATOM 3152 C C . THR B 1 28 ? -33.123 130.099 14.765 1.00 48.27 28 THR B C 1
ATOM 3153 O O . THR B 1 28 ? -31.921 129.803 14.813 1.00 48.32 28 THR B O 1
ATOM 3157 N N . ARG B 1 29 ? -33.766 130.228 13.614 1.00 48.03 29 ARG B N 1
ATOM 3158 C CA . ARG B 1 29 ? -33.043 129.994 12.375 1.00 49.47 29 ARG B CA 1
ATOM 3159 C C . ARG B 1 29 ? -31.796 130.866 12.257 1.00 48.39 29 ARG B C 1
ATOM 3160 O O . ARG B 1 29 ? -30.779 130.432 11.712 1.00 46.93 29 ARG B O 1
ATOM 3168 N N . GLU B 1 30 ? -31.863 132.088 12.778 1.00 47.17 30 GLU B N 1
ATOM 3169 C CA . GLU B 1 30 ? -30.719 132.992 12.707 1.00 47.06 30 GLU B CA 1
ATOM 3170 C C . GLU B 1 30 ? -29.541 132.461 13.527 1.00 45.06 30 GLU B C 1
ATOM 3171 O O . GLU B 1 30 ? -28.389 132.533 13.097 1.00 43.75 30 GLU B O 1
ATOM 3177 N N . GLU B 1 31 ? -29.837 131.938 14.711 1.00 43.94 31 GLU B N 1
ATOM 3178 C CA . GLU B 1 31 ? -28.804 131.395 15.581 1.00 43.45 31 GLU B CA 1
ATOM 3179 C C . GLU B 1 31 ? -28.156 130.197 14.899 1.00 42.67 31 GLU B C 1
ATOM 3180 O O . GLU B 1 31 ? -26.930 130.084 14.859 1.00 41.22 31 GLU B O 1
ATOM 3186 N N . ARG B 1 32 ? -28.989 129.312 14.358 1.00 42.06 32 ARG B N 1
ATOM 3187 C CA . ARG B 1 32 ? -28.506 128.125 13.668 1.00 42.11 32 ARG B CA 1
ATOM 3188 C C . ARG B 1 32 ? -27.489 128.486 12.600 1.00 41.02 32 ARG B C 1
ATOM 3189 O O . ARG B 1 32 ? -26.358 127.999 12.617 1.00 39.86 32 ARG B O 1
ATOM 3197 N N . ILE B 1 33 ? -27.900 129.342 11.670 1.00 39.63 33 ILE B N 1
ATOM 3198 C CA . ILE B 1 33 ? -27.026 129.767 10.592 1.00 40.65 33 ILE B CA 1
ATOM 3199 C C . ILE B 1 33 ? -25.750 130.382 11.145 1.00 41.68 33 ILE B C 1
ATOM 3200 O O . ILE B 1 33 ? -24.652 130.120 10.646 1.00 41.28 33 ILE B O 1
ATOM 3205 N N . GLU B 1 34 ? -25.901 131.199 12.177 1.00 41.43 34 GLU B N 1
ATOM 3206 C CA . GLU B 1 34 ? -24.760 131.860 12.787 1.00 43.50 34 GLU B CA 1
ATOM 3207 C C . GLU B 1 34 ? -23.730 130.857 13.325 1.00 41.12 34 GLU B C 1
ATOM 3208 O O . GLU B 1 34 ? -22.535 131.000 13.087 1.00 39.16 34 GLU B O 1
ATOM 3214 N N . ASN B 1 35 ? -24.190 129.840 14.042 1.00 40.31 35 ASN B N 1
ATOM 3215 C CA . ASN B 1 35 ? -23.265 128.850 14.582 1.00 40.59 35 ASN B CA 1
ATOM 3216 C C . ASN B 1 35 ? -22.660 127.975 13.489 1.00 39.18 35 ASN B C 1
ATOM 3217 O O . ASN B 1 35 ? -21.454 127.715 13.494 1.00 37.94 35 ASN B O 1
ATOM 3222 N N . LEU B 1 36 ? -23.494 127.534 12.549 1.00 38.68 36 LEU B N 1
ATOM 3223 C CA . LEU B 1 36 ? -23.018 126.716 11.444 1.00 37.21 36 LEU B CA 1
ATOM 3224 C C . LEU B 1 36 ? -21.870 127.423 10.734 1.00 37.84 36 LEU B C 1
ATOM 3225 O O . LEU B 1 36 ? -20.794 126.846 10.560 1.00 37.61 36 LEU B O 1
ATOM 3230 N N . HIS B 1 37 ? -22.082 128.678 10.335 1.00 36.82 37 HIS B N 1
ATOM 3231 C CA . HIS B 1 37 ? -21.033 129.409 9.632 1.00 34.93 37 HIS B CA 1
ATOM 3232 C C . HIS B 1 37 ? -19.759 129.589 10.450 1.00 35.51 37 HIS B C 1
ATOM 3233 O O . HIS B 1 37 ? -18.656 129.483 9.912 1.00 35.89 37 HIS B O 1
ATOM 3240 N N . TYR B 1 38 ? -19.898 129.878 11.741 1.00 34.80 38 TYR B N 1
ATOM 3241 C CA . TYR B 1 38 ? -18.712 130.073 12.577 1.00 36.43 38 TYR B CA 1
ATOM 3242 C C . TYR B 1 38 ? -17.867 128.798 12.654 1.00 35.67 38 TYR B C 1
ATOM 3243 O O . TYR B 1 38 ? -16.651 128.826 12.448 1.00 36.59 38 TYR B O 1
ATOM 3252 N N . ALA B 1 39 ? -18.523 127.685 12.966 1.00 36.92 39 ALA B N 1
ATOM 3253 C CA . ALA B 1 39 ? -17.842 126.401 13.078 1.00 36.69 39 ALA B CA 1
ATOM 3254 C C . ALA B 1 39 ? -17.226 126.016 11.736 1.00 36.70 39 ALA B C 1
ATOM 3255 O O . ALA B 1 39 ? -16.051 125.661 11.668 1.00 36.39 39 ALA B O 1
ATOM 3257 N N . TYR B 1 40 ? -18.015 126.102 10.667 1.00 35.87 40 TYR B N 1
ATOM 3258 C CA . TYR B 1 40 ? -17.518 125.774 9.333 1.00 35.22 40 TYR B CA 1
ATOM 3259 C C . TYR B 1 40 ? -16.316 126.626 8.949 1.00 36.63 40 TYR B C 1
ATOM 3260 O O . TYR B 1 40 ? -15.291 126.113 8.485 1.00 37.11 40 TYR B O 1
ATOM 3269 N N . ASN B 1 41 ? -16.442 127.935 9.128 1.00 35.72 41 ASN B N 1
ATOM 3270 C CA . ASN B 1 41 ? -15.361 128.820 8.752 1.00 34.57 41 ASN B CA 1
ATOM 3271 C C . ASN B 1 41 ? -14.021 128.482 9.398 1.00 34.95 41 ASN B C 1
ATOM 3272 O O . ASN B 1 41 ? -13.006 128.424 8.713 1.00 35.69 41 ASN B O 1
ATOM 3277 N N . LYS B 1 42 ? -13.999 128.263 10.709 1.00 34.93 42 LYS B N 1
ATOM 3278 C CA . LYS B 1 42 ? -12.731 127.941 11.360 1.00 34.86 42 LYS B CA 1
ATOM 3279 C C . LYS B 1 42 ? -12.190 126.580 10.898 1.00 34.41 42 LYS B C 1
ATOM 3280 O O . LYS B 1 42 ? -11.001 126.432 10.646 1.00 33.65 42 LYS B O 1
ATOM 3286 N N . ALA B 1 43 ? -13.068 125.591 10.787 1.00 34.87 43 ALA B N 1
ATOM 3287 C CA . ALA B 1 43 ? -12.653 124.262 10.362 1.00 36.48 43 ALA B CA 1
ATOM 3288 C C . ALA B 1 43 ? -12.150 124.279 8.922 1.00 38.96 43 ALA B C 1
ATOM 3289 O O . ALA B 1 43 ? -11.152 123.633 8.597 1.00 40.76 43 ALA B O 1
ATOM 3291 N N . ALA B 1 44 ? -12.845 125.018 8.063 1.00 38.38 44 ALA B N 1
ATOM 3292 C CA . ALA B 1 44 ? -12.466 125.122 6.659 1.00 38.42 44 ALA B CA 1
ATOM 3293 C C . ALA B 1 44 ? -11.055 125.674 6.533 1.00 38.53 44 ALA B C 1
ATOM 3294 O O . ALA B 1 44 ? -10.250 125.156 5.755 1.00 37.52 44 ALA B O 1
ATOM 3296 N N . HIS B 1 45 ? -10.748 126.730 7.286 1.00 37.14 45 HIS B N 1
ATOM 3297 C CA . HIS B 1 45 ? -9.408 127.295 7.226 1.00 36.42 45 HIS B CA 1
ATOM 3298 C C . HIS B 1 45 ? -8.398 126.280 7.766 1.00 36.69 45 HIS B C 1
ATOM 3299 O O . HIS B 1 45 ? -7.290 126.164 7.248 1.00 36.52 45 HIS B O 1
ATOM 3306 N N . HIS B 1 46 ? -8.781 125.550 8.809 1.00 35.92 46 HIS B N 1
ATOM 3307 C CA . HIS B 1 46 ? -7.883 124.549 9.384 1.00 36.94 46 HIS B CA 1
ATOM 3308 C C . HIS B 1 46 ? -7.505 123.471 8.362 1.00 35.86 46 HIS B C 1
ATOM 3309 O O . HIS B 1 46 ? -6.328 123.268 8.083 1.00 37.53 46 HIS B O 1
ATOM 3316 N N . PHE B 1 47 ? -8.508 122.803 7.796 1.00 35.68 47 PHE B N 1
ATOM 3317 C CA . PHE B 1 47 ? -8.282 121.735 6.826 1.00 36.77 47 PHE B CA 1
ATOM 3318 C C . PHE B 1 47 ? -7.670 122.164 5.497 1.00 38.76 47 PHE B C 1
ATOM 3319 O O . PHE B 1 47 ? -7.174 121.325 4.735 1.00 38.17 47 PHE B O 1
ATOM 3327 N N . ALA B 1 48 ? -7.688 123.462 5.224 1.00 36.93 48 ALA B N 1
ATOM 3328 C CA . ALA B 1 48 ? -7.132 123.973 3.986 1.00 38.33 48 ALA B CA 1
ATOM 3329 C C . ALA B 1 48 ? -5.634 124.219 4.105 1.00 40.33 48 ALA B C 1
ATOM 3330 O O . ALA B 1 48 ? -4.966 124.459 3.101 1.00 40.45 48 ALA B O 1
ATOM 3332 N N . GLN B 1 49 ? -5.098 124.166 5.322 1.00 40.04 49 GLN B N 1
ATOM 3333 C CA . GLN B 1 49 ? -3.666 124.386 5.501 1.00 42.21 49 GLN B CA 1
ATOM 3334 C C . GLN B 1 49 ? -2.882 123.306 4.758 1.00 43.39 49 GLN B C 1
ATOM 3335 O O . GLN B 1 49 ? -3.270 122.137 4.744 1.00 42.34 49 GLN B O 1
ATOM 3341 N N . PRO B 1 50 ? -1.757 123.687 4.137 1.00 45.19 50 PRO B N 1
ATOM 3342 C CA . PRO B 1 50 ? -0.924 122.737 3.391 1.00 45.62 50 PRO B CA 1
ATOM 3343 C C . PRO B 1 50 ? -0.571 121.445 4.143 1.00 45.97 50 PRO B C 1
ATOM 3344 O O . PRO B 1 50 ? -0.683 120.351 3.581 1.00 46.21 50 PRO B O 1
ATOM 3348 N N . ARG B 1 51 ? -0.154 121.557 5.403 1.00 45.71 51 ARG B N 1
ATOM 3349 C CA . ARG B 1 51 ? 0.191 120.360 6.170 1.00 45.32 51 ARG B CA 1
ATOM 3350 C C . ARG B 1 51 ? -1.004 119.417 6.227 1.00 44.01 51 ARG B C 1
ATOM 3351 O O . ARG B 1 51 ? -0.880 118.211 5.998 1.00 43.85 51 ARG B O 1
ATOM 3359 N N . GLN B 1 52 ? -2.163 119.983 6.531 1.00 42.27 52 GLN B N 1
ATOM 3360 C CA . GLN B 1 52 ? -3.400 119.223 6.628 1.00 40.54 52 GLN B CA 1
ATOM 3361 C C . GLN B 1 52 ? -3.767 118.641 5.271 1.00 42.07 52 GLN B C 1
ATOM 3362 O O . GLN B 1 52 ? -4.210 117.494 5.166 1.00 42.10 52 GLN B O 1
ATOM 3368 N N . GLN B 1 53 ? -3.592 119.448 4.231 1.00 41.12 53 GLN B N 1
ATOM 3369 C CA . GLN B 1 53 ? -3.892 119.018 2.880 1.00 42.80 53 GLN B CA 1
ATOM 3370 C C . GLN B 1 53 ? -2.949 117.879 2.494 1.00 44.65 53 GLN B C 1
ATOM 3371 O O . GLN B 1 53 ? -3.348 116.941 1.811 1.00 44.25 53 GLN B O 1
ATOM 3377 N N . GLN B 1 54 ? -1.703 117.956 2.951 1.00 45.79 54 GLN B N 1
ATOM 3378 C CA . GLN B 1 54 ? -0.721 116.936 2.620 1.00 47.99 54 GLN B CA 1
ATOM 3379 C C . GLN B 1 54 ? -0.871 115.595 3.336 1.00 47.73 54 GLN B C 1
ATOM 3380 O O . GLN B 1 54 ? -0.831 114.549 2.694 1.00 48.47 54 GLN B O 1
ATOM 3386 N N . LEU B 1 55 ? -1.046 115.614 4.655 1.00 46.60 55 LEU B N 1
ATOM 3387 C CA . LEU B 1 55 ? -1.146 114.365 5.409 1.00 44.72 55 LEU B CA 1
ATOM 3388 C C . LEU B 1 55 ? -2.507 113.686 5.429 1.00 44.90 55 LEU B C 1
ATOM 3389 O O . LEU B 1 55 ? -2.589 112.465 5.553 1.00 43.33 55 LEU B O 1
ATOM 3394 N N . LEU B 1 56 ? -3.579 114.459 5.326 1.00 44.80 56 LEU B N 1
ATOM 3395 C CA . LEU B 1 56 ? -4.901 113.855 5.370 1.00 46.12 56 LEU B CA 1
ATOM 3396 C C . LEU B 1 56 ? -5.280 113.338 3.988 1.00 49.38 56 LEU B C 1
ATOM 3397 O O . LEU B 1 56 ? -5.674 114.104 3.105 1.00 49.73 56 LEU B O 1
ATOM 3402 N N . LYS B 1 57 ? -5.149 112.029 3.806 1.00 51.02 57 LYS B N 1
ATOM 3403 C CA . LYS B 1 57 ? -5.468 111.404 2.533 1.00 53.57 57 LYS B CA 1
ATOM 3404 C C . LYS B 1 57 ? -6.970 111.244 2.399 1.00 52.99 57 LYS B C 1
ATOM 3405 O O . LYS B 1 57 ? -7.563 110.322 2.958 1.00 53.77 57 LYS B O 1
ATOM 3411 N N . VAL B 1 58 ? -7.584 112.153 1.657 1.00 50.68 58 VAL B N 1
ATOM 3412 C CA . VAL B 1 58 ? -9.019 112.106 1.457 1.00 50.30 58 VAL B CA 1
ATOM 3413 C C . VAL B 1 58 ? -9.390 112.932 0.239 1.00 50.23 58 VAL B C 1
ATOM 3414 O O . VAL B 1 58 ? -8.815 113.994 -0.004 1.00 49.60 58 VAL B O 1
ATOM 3418 N N . ASP B 1 59 ? -10.343 112.424 -0.533 1.00 50.36 59 ASP B N 1
ATOM 3419 C CA . ASP B 1 59 ? -10.812 113.107 -1.733 1.00 51.68 59 ASP B CA 1
ATOM 3420 C C . ASP B 1 59 ? -11.423 114.463 -1.358 1.00 49.34 59 ASP B C 1
ATOM 3421 O O . ASP B 1 59 ? -12.275 114.543 -0.478 1.00 48.50 59 ASP B O 1
ATOM 3426 N N . PRO B 1 60 ? -10.984 115.544 -2.017 1.00 48.16 60 PRO B N 1
ATOM 3427 C CA . PRO B 1 60 ? -11.506 116.879 -1.722 1.00 48.29 60 PRO B CA 1
ATOM 3428 C C . PRO B 1 60 ? -13.024 116.944 -1.572 1.00 48.37 60 PRO B C 1
ATOM 3429 O O . PRO B 1 60 ? -13.525 117.510 -0.601 1.00 48.12 60 PRO B O 1
ATOM 3433 N N . LYS B 1 61 ? -13.750 116.366 -2.523 1.00 47.71 61 LYS B N 1
ATOM 3434 C CA . LYS B 1 61 ? -15.208 116.380 -2.467 1.00 50.31 61 LYS B CA 1
ATOM 3435 C C . LYS B 1 61 ? -15.704 115.668 -1.223 1.00 50.14 61 LYS B C 1
ATOM 3436 O O . LYS B 1 61 ? -16.680 116.089 -0.599 1.00 50.42 61 LYS B O 1
ATOM 3442 N N . ARG B 1 62 ? -15.028 114.583 -0.867 1.00 48.98 62 ARG B N 1
ATOM 3443 C CA . ARG B 1 62 ? -15.402 113.810 0.307 1.00 49.14 62 ARG B CA 1
ATOM 3444 C C . ARG B 1 62 ? -15.119 114.596 1.591 1.00 46.73 62 ARG B C 1
ATOM 3445 O O . ARG B 1 62 ? -15.916 114.568 2.525 1.00 47.34 62 ARG B O 1
ATOM 3453 N N . LEU B 1 63 ? -13.993 115.302 1.633 1.00 44.55 63 LEU B N 1
ATOM 3454 C CA . LEU B 1 63 ? -13.640 116.094 2.808 1.00 42.87 63 LEU B CA 1
ATOM 3455 C C . LEU B 1 63 ? -14.690 117.180 3.005 1.00 42.99 63 LEU B C 1
ATOM 3456 O O . LEU B 1 63 ? -15.185 117.392 4.114 1.00 41.83 63 LEU B O 1
ATOM 3461 N N . GLN B 1 64 ? -15.028 117.856 1.910 1.00 43.22 64 GLN B N 1
ATOM 3462 C CA . GLN B 1 64 ? -16.010 118.929 1.923 1.00 41.39 64 GLN B CA 1
ATOM 3463 C C . GLN B 1 64 ? -17.342 118.435 2.477 1.00 41.44 64 GLN B C 1
ATOM 3464 O O . GLN B 1 64 ? -17.922 119.061 3.370 1.00 41.73 64 GLN B O 1
ATOM 3470 N N . ALA B 1 65 ? -17.826 117.315 1.948 1.00 38.95 65 ALA B N 1
ATOM 3471 C CA . ALA B 1 65 ? -19.092 116.745 2.396 1.00 39.61 65 ALA B CA 1
ATOM 3472 C C . ALA B 1 65 ? -19.017 116.291 3.855 1.00 39.59 65 ALA B C 1
ATOM 3473 O O . ALA B 1 65 ? -19.977 116.441 4.611 1.00 40.88 65 ALA B O 1
ATOM 3475 N N . SER B 1 66 ? -17.880 115.730 4.248 1.00 39.06 66 SER B N 1
ATOM 3476 C CA . SER B 1 66 ? -17.699 115.281 5.625 1.00 39.54 66 SER B CA 1
ATOM 3477 C C . SER B 1 66 ? -17.703 116.474 6.589 1.00 38.25 66 SER B C 1
ATOM 3478 O O . SER B 1 66 ? -18.356 116.436 7.631 1.00 38.38 66 SER B O 1
ATOM 3481 N N . LEU B 1 67 ? -16.974 117.530 6.239 1.00 37.58 67 LEU B N 1
ATOM 3482 C CA . LEU B 1 67 ? -16.922 118.715 7.087 1.00 38.92 67 LEU B CA 1
ATOM 3483 C C . LEU B 1 67 ? -18.313 119.316 7.300 1.00 38.87 67 LEU B C 1
ATOM 3484 O O . LEU B 1 67 ? -18.692 119.607 8.431 1.00 38.44 67 LEU B O 1
ATOM 3489 N N . GLN B 1 68 ? -19.082 119.485 6.224 1.00 38.29 68 GLN B N 1
ATOM 3490 C CA . GLN B 1 68 ? -20.422 120.060 6.355 1.00 39.10 68 GLN B CA 1
ATOM 3491 C C . GLN B 1 68 ? -21.342 119.170 7.180 1.00 39.30 68 GLN B C 1
ATOM 3492 O O . GLN B 1 68 ? -22.220 119.665 7.888 1.00 40.50 68 GLN B O 1
ATOM 3498 N N . THR B 1 69 ? -21.143 117.859 7.105 1.00 38.15 69 THR B N 1
ATOM 3499 C CA . THR B 1 69 ? -21.979 116.936 7.871 1.00 37.86 69 THR B CA 1
ATOM 3500 C C . THR B 1 69 ? -21.683 117.022 9.360 1.00 36.86 69 THR B C 1
ATOM 3501 O O . THR B 1 69 ? -22.597 116.977 10.184 1.00 38.38 69 THR B O 1
ATOM 3505 N N . ILE B 1 70 ? -20.406 117.140 9.702 1.00 35.88 70 ILE B N 1
ATOM 3506 C CA . ILE B 1 70 ? -20.018 117.225 11.105 1.00 35.13 70 ILE B CA 1
ATOM 3507 C C . ILE B 1 70 ? -20.340 118.588 11.721 1.00 34.81 70 ILE B C 1
ATOM 3508 O O . ILE B 1 70 ? -20.771 118.664 12.868 1.00 35.25 70 ILE B O 1
ATOM 3513 N N . VAL B 1 71 ? -20.122 119.666 10.978 1.00 35.67 71 VAL B N 1
ATOM 3514 C CA . VAL B 1 71 ? -20.442 120.987 11.512 1.00 35.57 71 VAL B CA 1
ATOM 3515 C C . VAL B 1 71 ? -21.922 120.973 11.890 1.00 35.65 71 VAL B C 1
ATOM 3516 O O . VAL B 1 71 ? -22.321 121.499 12.930 1.00 36.38 71 VAL B O 1
ATOM 3520 N N . GLY B 1 72 ? -22.729 120.335 11.050 1.00 37.75 72 GLY B N 1
ATOM 3521 C CA . GLY B 1 72 ? -24.154 120.249 11.327 1.00 37.22 72 GLY B CA 1
ATOM 3522 C C . GLY B 1 72 ? -24.390 119.460 12.597 1.00 38.20 72 GLY B C 1
ATOM 3523 O O . GLY B 1 72 ? -25.130 119.889 13.484 1.00 37.15 72 GLY B O 1
ATOM 3524 N N . MET B 1 73 ? -23.744 118.302 12.694 1.00 37.54 73 MET B N 1
ATOM 3525 C CA . MET B 1 73 ? -23.887 117.457 13.872 1.00 38.56 73 MET B CA 1
ATOM 3526 C C . MET B 1 73 ? -23.528 118.196 15.163 1.00 36.16 73 MET B C 1
ATOM 3527 O O . MET B 1 73 ? -24.285 118.179 16.133 1.00 36.37 73 MET B O 1
ATOM 3532 N N . VAL B 1 74 ? -22.366 118.839 15.174 1.00 36.66 74 VAL B N 1
ATOM 3533 C CA . VAL B 1 74 ? -21.911 119.554 16.365 1.00 36.40 74 VAL B CA 1
ATOM 3534 C C . VAL B 1 74 ? -22.811 120.736 16.732 1.00 36.84 74 VAL B C 1
ATOM 3535 O O . VAL B 1 74 ? -23.250 120.869 17.880 1.00 34.79 74 VAL B O 1
ATOM 3539 N N . VAL B 1 75 ? -23.086 121.591 15.754 1.00 37.16 75 VAL B N 1
ATOM 3540 C CA . VAL B 1 75 ? -23.927 122.758 15.996 1.00 36.78 75 VAL B CA 1
ATOM 3541 C C . VAL B 1 75 ? -25.334 122.340 16.422 1.00 36.43 75 VAL B C 1
ATOM 3542 O O . VAL B 1 75 ? -25.883 122.880 17.376 1.00 36.58 75 VAL B O 1
ATOM 3546 N N . TYR B 1 76 ? -25.898 121.350 15.745 1.00 36.44 76 TYR B N 1
ATOM 3547 C CA . TYR B 1 76 ? -27.246 120.891 16.067 1.00 38.67 76 TYR B CA 1
ATOM 3548 C C . TYR B 1 76 ? -27.408 120.166 17.399 1.00 39.90 76 TYR B C 1
ATOM 3549 O O . TYR B 1 76 ? -28.476 120.240 18.015 1.00 39.83 76 TYR B O 1
ATOM 3558 N N . SER B 1 77 ? -26.361 119.479 17.857 1.00 38.91 77 SER B N 1
ATOM 3559 C CA . SER B 1 77 ? -26.459 118.704 19.095 1.00 38.86 77 SER B CA 1
ATOM 3560 C C . SER B 1 77 ? -25.763 119.257 20.350 1.00 38.44 77 SER B C 1
ATOM 3561 O O . SER B 1 77 ? -26.138 118.906 21.468 1.00 39.86 77 SER B O 1
ATOM 3564 N N . TRP B 1 78 ? -24.744 120.090 20.167 1.00 36.72 78 TRP B N 1
ATOM 3565 C CA . TRP B 1 78 ? -24.026 120.705 21.284 1.00 36.23 78 TRP B CA 1
ATOM 3566 C C . TRP B 1 78 ? -24.502 122.161 21.339 1.00 37.86 78 TRP B C 1
ATOM 3567 O O . TRP B 1 78 ? -23.691 123.090 21.319 1.00 36.56 78 TRP B O 1
ATOM 3578 N N . ALA B 1 79 ? -25.818 122.352 21.414 1.00 38.14 79 ALA B N 1
ATOM 3579 C CA . ALA B 1 79 ? -26.418 123.693 21.402 1.00 40.49 79 ALA B CA 1
ATOM 3580 C C . ALA B 1 79 ? -26.092 124.659 22.536 1.00 41.50 79 ALA B C 1
ATOM 3581 O O . ALA B 1 79 ? -26.390 125.847 22.424 1.00 42.26 79 ALA B O 1
ATOM 3583 N N . LYS B 1 80 ? -25.478 124.177 23.614 1.00 41.56 80 LYS B N 1
ATOM 3584 C CA . LYS B 1 80 ? -25.170 125.051 24.741 1.00 40.00 80 LYS B CA 1
ATOM 3585 C C . LYS B 1 80 ? -23.706 125.442 24.897 1.00 40.26 80 LYS B C 1
ATOM 3586 O O . LYS B 1 80 ? -23.388 126.297 25.728 1.00 39.36 80 LYS B O 1
ATOM 3592 N N . VAL B 1 81 ? -22.810 124.828 24.126 1.00 36.62 81 VAL B N 1
ATOM 3593 C CA . VAL B 1 81 ? -21.396 125.172 24.249 1.00 37.12 81 VAL B CA 1
ATOM 3594 C C . VAL B 1 81 ? -21.125 126.415 23.419 1.00 36.87 81 VAL B C 1
ATOM 3595 O O . VAL B 1 81 ? -21.964 126.815 22.622 1.00 38.79 81 VAL B O 1
ATOM 3599 N N . SER B 1 82 ? -19.957 127.019 23.602 1.00 38.12 82 SER B N 1
ATOM 3600 C CA . SER B 1 82 ? -19.600 128.238 22.879 1.00 37.59 82 SER B CA 1
ATOM 3601 C C . SER B 1 82 ? -19.292 127.988 21.400 1.00 39.01 82 SER B C 1
ATOM 3602 O O . SER B 1 82 ? -19.090 126.846 20.977 1.00 36.10 82 SER B O 1
ATOM 3605 N N . LYS B 1 83 ? -19.236 129.071 20.624 1.00 37.49 83 LYS B N 1
ATOM 3606 C CA . LYS B 1 83 ? -18.933 128.970 19.202 1.00 38.01 83 LYS B CA 1
ATOM 3607 C C . LYS B 1 83 ? -17.546 128.378 18.986 1.00 36.63 83 LYS B C 1
ATOM 3608 O O . LYS B 1 83 ? -17.340 127.606 18.054 1.00 36.15 83 LYS B O 1
ATOM 3614 N N . GLU B 1 84 ? -16.591 128.757 19.829 1.00 35.29 84 GLU B N 1
ATOM 3615 C CA . GLU B 1 84 ? -15.236 128.237 19.701 1.00 35.73 84 GLU B CA 1
ATOM 3616 C C . GLU B 1 84 ? -15.204 126.732 19.952 1.00 34.89 84 GLU B C 1
ATOM 3617 O O . GLU B 1 84 ? -14.513 125.998 19.245 1.00 34.93 84 GLU B O 1
ATOM 3623 N N . CYS B 1 85 ? -15.958 126.284 20.954 1.00 33.77 85 CYS B N 1
ATOM 3624 C CA . CYS B 1 85 ? -16.031 124.868 21.295 1.00 34.93 85 CYS B CA 1
ATOM 3625 C C . CYS B 1 85 ? -16.645 124.080 20.138 1.00 36.28 85 CYS B C 1
ATOM 3626 O O . CYS B 1 85 ? -16.168 122.997 19.801 1.00 34.96 85 CYS B O 1
ATOM 3629 N N . MET B 1 86 ? -17.695 124.628 19.524 1.00 35.70 86 MET B N 1
ATOM 3630 C CA . MET B 1 86 ? -18.348 123.962 18.396 1.00 36.08 86 MET B CA 1
ATOM 3631 C C . MET B 1 86 ? -17.364 123.808 17.245 1.00 34.93 86 MET B C 1
ATOM 3632 O O . MET B 1 86 ? -17.316 122.769 16.579 1.00 36.78 86 MET B O 1
ATOM 3637 N N . ALA B 1 87 ? -16.580 124.855 17.017 1.00 34.37 87 ALA B N 1
ATOM 3638 C CA . ALA B 1 87 ? -15.594 124.861 15.946 1.00 33.44 87 ALA B CA 1
ATOM 3639 C C . ALA B 1 87 ? -14.479 123.832 16.175 1.00 34.86 87 ALA B C 1
ATOM 3640 O O . ALA B 1 87 ? -14.141 123.065 15.271 1.00 33.58 87 ALA B O 1
ATOM 3642 N N . ASP B 1 88 ? -13.895 123.831 17.371 1.00 34.47 88 ASP B N 1
ATOM 3643 C CA . ASP B 1 88 ? -12.815 122.897 17.666 1.00 35.46 88 ASP B CA 1
ATOM 3644 C C . ASP B 1 88 ? -13.332 121.460 17.667 1.00 34.83 88 ASP B C 1
ATOM 3645 O O . ASP B 1 88 ? -12.658 120.550 17.187 1.00 35.67 88 ASP B O 1
ATOM 3650 N N . LEU B 1 89 ? -14.535 121.255 18.189 1.00 32.56 89 LEU B N 1
ATOM 3651 C CA . LEU B 1 89 ? -15.121 119.930 18.188 1.00 34.72 89 LEU B CA 1
ATOM 3652 C C . LEU B 1 89 ? -15.420 119.484 16.751 1.00 35.58 89 LEU B C 1
ATOM 3653 O O . LEU B 1 89 ? -15.280 118.308 16.417 1.00 35.80 89 LEU B O 1
ATOM 3658 N N . SER B 1 90 ? -15.835 120.423 15.905 1.00 34.84 90 SER B N 1
ATOM 3659 C CA . SER B 1 90 ? -16.146 120.103 14.515 1.00 34.31 90 SER B CA 1
ATOM 3660 C C . SER B 1 90 ? -14.911 119.584 13.795 1.00 35.12 90 SER B C 1
ATOM 3661 O O . SER B 1 90 ? -15.011 118.689 12.951 1.00 34.89 90 SER B O 1
ATOM 3664 N N . ILE B 1 91 ? -13.753 120.156 14.119 1.00 33.09 91 ILE B N 1
ATOM 3665 C CA . ILE B 1 91 ? -12.509 119.725 13.504 1.00 35.12 91 ILE B CA 1
ATOM 3666 C C . ILE B 1 91 ? -12.173 118.308 13.958 1.00 36.38 91 ILE B C 1
ATOM 3667 O O . ILE B 1 91 ? -11.809 117.457 13.143 1.00 37.81 91 ILE B O 1
ATOM 3672 N N . HIS B 1 92 ? -12.306 118.054 15.256 1.00 33.48 92 HIS B N 1
ATOM 3673 C CA . HIS B 1 92 ? -12.007 116.735 15.787 1.00 34.43 92 HIS B CA 1
ATOM 3674 C C . HIS B 1 92 ? -12.922 115.671 15.184 1.00 35.01 92 HIS B C 1
ATOM 3675 O O . HIS B 1 92 ? -12.454 114.641 14.700 1.00 35.12 92 HIS B O 1
ATOM 3682 N N . TYR B 1 93 ? -14.227 115.917 15.215 1.00 34.72 93 TYR B N 1
ATOM 3683 C CA . TYR B 1 93 ? -15.170 114.957 14.665 1.00 36.15 93 TYR B CA 1
ATOM 3684 C C . TYR B 1 93 ? -15.112 114.822 13.147 1.00 36.68 93 TYR B C 1
ATOM 3685 O O . TYR B 1 93 ? -15.646 113.856 12.596 1.00 36.81 93 TYR B O 1
ATOM 3694 N N . THR B 1 94 ? -14.479 115.776 12.464 1.00 35.77 94 THR B N 1
ATOM 3695 C CA . THR B 1 94 ? -14.350 115.648 11.018 1.00 37.25 94 THR B CA 1
ATOM 3696 C C . THR B 1 94 ? -13.184 114.690 10.756 1.00 37.75 94 THR B C 1
ATOM 3697 O O . THR B 1 94 ? -13.202 113.944 9.779 1.00 38.89 94 THR B O 1
ATOM 3701 N N . TYR B 1 95 ? -12.177 114.705 11.629 1.00 37.75 95 TYR B N 1
ATOM 3702 C CA . TYR B 1 95 ? -11.048 113.785 11.489 1.00 36.34 95 TYR B CA 1
ATOM 3703 C C . TYR B 1 95 ? -11.583 112.380 11.686 1.00 35.75 95 TYR B C 1
ATOM 3704 O O . TYR B 1 95 ? -11.217 111.459 10.956 1.00 37.09 95 TYR B O 1
ATOM 3713 N N . THR B 1 96 ? -12.457 112.209 12.673 1.00 34.29 96 THR B N 1
ATOM 3714 C CA . THR B 1 96 ? -12.996 110.885 12.936 1.00 34.24 96 THR B CA 1
ATOM 3715 C C . THR B 1 96 ? -13.932 110.401 11.832 1.00 37.25 96 THR B C 1
ATOM 3716 O O . THR B 1 96 ? -13.898 109.222 11.464 1.00 36.70 96 THR B O 1
ATOM 3720 N N . LEU B 1 97 ? -14.750 111.297 11.284 1.00 35.09 97 LEU B N 1
ATOM 3721 C CA . LEU B 1 97 ? -15.662 110.898 10.215 1.00 37.34 97 LEU B CA 1
ATOM 3722 C C . LEU B 1 97 ? -14.870 110.454 8.992 1.00 37.93 97 LEU B C 1
ATOM 3723 O O . LEU B 1 97 ? -15.230 109.473 8.335 1.00 39.34 97 LEU B O 1
ATOM 3728 N N . VAL B 1 98 ? -13.805 111.187 8.673 1.00 38.07 98 VAL B N 1
ATOM 3729 C CA . VAL B 1 98 ? -12.968 110.840 7.531 1.00 39.88 98 VAL B CA 1
ATOM 3730 C C . VAL B 1 98 ? -12.439 109.410 7.707 1.00 40.87 98 VAL B C 1
ATOM 3731 O O . VAL B 1 98 ? -12.542 108.585 6.802 1.00 40.82 98 VAL B O 1
ATOM 3735 N N . LEU B 1 99 ? -11.897 109.112 8.884 1.00 39.80 99 LEU B N 1
ATOM 3736 C CA . LEU B 1 99 ? -11.382 107.775 9.159 1.00 39.31 99 LEU B CA 1
ATOM 3737 C C . LEU B 1 99 ? -12.528 106.764 9.126 1.00 40.37 99 LEU B C 1
ATOM 3738 O O . LEU B 1 99 ? -12.358 105.635 8.669 1.00 41.44 99 LEU B O 1
ATOM 3743 N N . ASP B 1 100 ? -13.699 107.187 9.593 1.00 40.08 100 ASP B N 1
ATOM 3744 C CA . ASP B 1 100 ? -14.879 106.329 9.664 1.00 41.16 100 ASP B CA 1
ATOM 3745 C C . ASP B 1 100 ? -15.307 105.665 8.357 1.00 43.13 100 ASP B C 1
ATOM 3746 O O . ASP B 1 100 ? -15.874 104.566 8.372 1.00 44.13 100 ASP B O 1
ATOM 3751 N N . ASP B 1 101 ? -15.048 106.328 7.234 1.00 44.06 101 ASP B N 1
ATOM 3752 C CA . ASP B 1 101 ? -15.421 105.788 5.929 1.00 46.44 101 ASP B CA 1
ATOM 3753 C C . ASP B 1 101 ? -14.207 105.289 5.152 1.00 46.96 101 ASP B C 1
ATOM 3754 O O . ASP B 1 101 ? -14.338 104.813 4.024 1.00 48.76 101 ASP B O 1
ATOM 3759 N N . SER B 1 102 ? -13.029 105.397 5.751 1.00 47.06 102 SER B N 1
ATOM 3760 C CA . SER B 1 102 ? -11.812 104.995 5.072 1.00 48.30 102 SER B CA 1
ATOM 3761 C C . SER B 1 102 ? -11.528 103.504 4.976 1.00 48.85 102 SER B C 1
ATOM 3762 O O . SER B 1 102 ? -12.117 102.676 5.676 1.00 47.23 102 SER B O 1
ATOM 3765 N N . LYS B 1 103 ? -10.668 103.200 4.073 0.00 20.00 103 LYS B N 1
ATOM 3766 C CA . LYS B 1 103 ? -10.133 101.868 3.839 0.00 20.00 103 LYS B CA 1
ATOM 3767 C C . LYS B 1 103 ? -8.610 101.876 3.863 0.00 20.00 103 LYS B C 1
ATOM 3768 O O . LYS B 1 103 ? -8.013 102.385 2.919 0.00 20.00 103 LYS B O 1
ATOM 3774 N N . ASP B 1 104 ? -8.050 101.513 4.985 1.00 57.15 104 ASP B N 1
ATOM 3775 C CA . ASP B 1 104 ? -6.601 101.566 5.123 1.00 58.53 104 ASP B CA 1
ATOM 3776 C C . ASP B 1 104 ? -6.117 100.587 6.180 1.00 57.38 104 ASP B C 1
ATOM 3777 O O . ASP B 1 104 ? -6.856 100.223 7.102 1.00 58.46 104 ASP B O 1
ATOM 3782 N N . ASP B 1 105 ? -4.863 100.178 6.038 1.00 55.02 105 ASP B N 1
ATOM 3783 C CA . ASP B 1 105 ? -4.247 99.243 6.962 1.00 52.25 105 ASP B CA 1
ATOM 3784 C C . ASP B 1 105 ? -3.283 99.988 7.879 1.00 48.41 105 ASP B C 1
ATOM 3785 O O . ASP B 1 105 ? -2.220 100.441 7.456 1.00 47.66 105 ASP B O 1
ATOM 3790 N N . PRO B 1 106 ? -3.657 100.124 9.157 1.00 46.26 106 PRO B N 1
ATOM 3791 C CA . PRO B 1 106 ? -2.884 100.806 10.197 1.00 45.59 106 PRO B CA 1
ATOM 3792 C C . PRO B 1 106 ? -1.669 100.023 10.677 1.00 44.04 106 PRO B C 1
ATOM 3793 O O . PRO B 1 106 ? -0.678 100.612 11.107 1.00 42.29 106 PRO B O 1
ATOM 3797 N N . TYR B 1 107 ? -1.754 98.698 10.601 1.00 43.98 107 TYR B N 1
ATOM 3798 C CA . TYR B 1 107 ? -0.685 97.832 11.080 1.00 44.00 107 TYR B CA 1
ATOM 3799 C C . TYR B 1 107 ? 0.746 98.346 10.896 1.00 43.52 107 TYR B C 1
ATOM 3800 O O . TYR B 1 107 ? 1.482 98.498 11.866 1.00 43.48 107 TYR B O 1
ATOM 3809 N N . PRO B 1 108 ? 1.152 98.640 9.656 1.00 43.30 108 PRO B N 1
ATOM 3810 C CA . PRO B 1 108 ? 2.511 99.133 9.392 1.00 42.97 108 PRO B CA 1
ATOM 3811 C C . PRO B 1 108 ? 2.914 100.383 10.175 1.00 42.94 108 PRO B C 1
ATOM 3812 O O . PRO B 1 108 ? 4.049 100.492 10.638 1.00 41.74 108 PRO B O 1
ATOM 3816 N N . THR B 1 109 ? 1.991 101.332 10.315 1.00 40.78 109 THR B N 1
ATOM 3817 C CA . THR B 1 109 ? 2.296 102.565 11.025 1.00 39.11 109 THR B CA 1
ATOM 3818 C C . THR B 1 109 ? 1.986 102.548 12.522 1.00 40.09 109 THR B C 1
ATOM 3819 O O . THR B 1 109 ? 2.093 103.577 13.188 1.00 40.24 109 THR B O 1
ATOM 3823 N N . MET B 1 110 ? 1.605 101.387 13.051 1.00 39.21 110 MET B N 1
ATOM 3824 C CA . MET B 1 110 ? 1.305 101.271 14.475 1.00 39.04 110 MET B CA 1
ATOM 3825 C C . MET B 1 110 ? 2.343 100.413 15.207 1.00 40.49 110 MET B C 1
ATOM 3826 O O . MET B 1 110 ? 2.261 100.231 16.424 1.00 40.20 110 MET B O 1
ATOM 3831 N N . VAL B 1 111 ? 3.321 99.894 14.466 1.00 41.28 111 VAL B N 1
ATOM 3832 C CA . VAL B 1 111 ? 4.364 99.050 15.051 1.00 40.17 111 VAL B CA 1
ATOM 3833 C C . VAL B 1 111 ? 5.136 99.729 16.181 1.00 39.85 111 VAL B C 1
ATOM 3834 O O . VAL B 1 111 ? 5.426 99.096 17.192 1.00 40.60 111 VAL B O 1
ATOM 3838 N N . ASN B 1 112 ? 5.471 101.006 16.010 1.00 38.48 112 ASN B N 1
ATOM 3839 C CA . ASN B 1 112 ? 6.196 101.749 17.036 1.00 38.55 112 ASN B CA 1
ATOM 3840 C C . ASN B 1 112 ? 5.316 102.808 17.717 1.00 38.60 112 ASN B C 1
ATOM 3841 O O . ASN B 1 112 ? 5.818 103.822 18.204 1.00 38.42 112 ASN B O 1
ATOM 3846 N N . TYR B 1 113 ? 4.012 102.557 17.772 1.00 37.23 113 TYR B N 1
ATOM 3847 C CA . TYR B 1 113 ? 3.082 103.505 18.373 1.00 37.56 113 TYR B CA 1
ATOM 3848 C C . TYR B 1 113 ? 3.458 103.946 19.788 1.00 37.57 113 TYR B C 1
ATOM 3849 O O . TYR B 1 113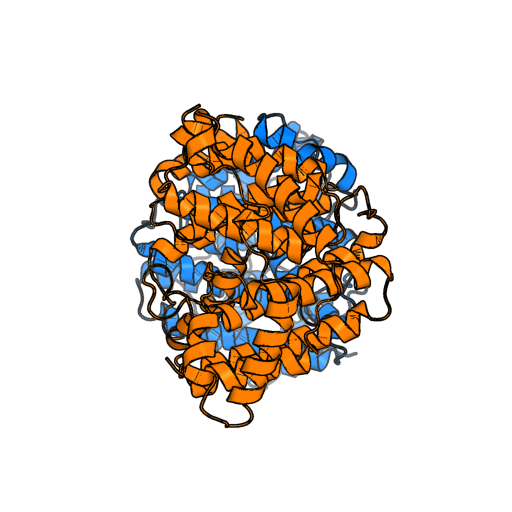 ? 3.703 105.136 20.023 1.00 35.00 113 TYR B O 1
ATOM 3858 N N . PHE B 1 114 ? 3.520 103.000 20.726 1.00 36.14 114 PHE B N 1
ATOM 3859 C CA . PHE B 1 114 ? 3.846 103.362 22.105 1.00 37.09 114 PHE B CA 1
ATOM 3860 C C . PHE B 1 114 ? 5.202 104.028 22.297 1.00 37.01 114 PHE B C 1
ATOM 3861 O O . PHE B 1 114 ? 5.291 105.064 22.956 1.00 36.60 114 PHE B O 1
ATOM 3869 N N . ASP B 1 115 ? 6.264 103.444 21.750 1.00 37.13 115 ASP B N 1
ATOM 3870 C CA . ASP B 1 115 ? 7.585 104.046 21.924 1.00 38.49 115 ASP B CA 1
ATOM 3871 C C . ASP B 1 115 ? 7.643 105.497 21.448 1.00 38.16 115 ASP B C 1
ATOM 3872 O O . ASP B 1 115 ? 8.255 106.342 22.105 1.00 39.12 115 ASP B O 1
ATOM 3877 N N . ASP B 1 116 ? 7.031 105.788 20.304 1.00 37.55 116 ASP B N 1
ATOM 3878 C CA . ASP B 1 116 ? 7.032 107.155 19.797 1.00 38.06 116 ASP B CA 1
ATOM 3879 C C . ASP B 1 116 ? 6.204 108.059 20.712 1.00 37.96 116 ASP B C 1
ATOM 3880 O O . ASP B 1 116 ? 6.571 109.205 20.965 1.00 37.99 116 ASP B O 1
ATOM 3885 N N . LEU B 1 117 ? 5.091 107.532 21.209 1.00 38.28 117 LEU B N 1
ATOM 3886 C CA . LEU B 1 117 ? 4.224 108.290 22.100 1.00 37.91 117 LEU B CA 1
ATOM 3887 C C . LEU B 1 117 ? 5.004 108.669 23.352 1.00 39.02 117 LEU B C 1
ATOM 3888 O O . LEU B 1 117 ? 5.084 109.850 23.714 1.00 36.98 117 LEU B O 1
ATOM 3893 N N . GLN B 1 118 ? 5.592 107.662 23.995 1.00 37.91 118 GLN B N 1
ATOM 3894 C CA . GLN B 1 118 ? 6.367 107.862 25.217 1.00 40.11 118 GLN B CA 1
ATOM 3895 C C . GLN B 1 118 ? 7.548 108.801 25.018 1.00 41.30 118 GLN B C 1
ATOM 3896 O O . GLN B 1 118 ? 7.879 109.574 25.914 1.00 43.40 118 GLN B O 1
ATOM 3902 N N . ALA B 1 119 ? 8.179 108.739 23.846 1.00 42.26 119 ALA B N 1
ATOM 3903 C CA . ALA B 1 119 ? 9.341 109.582 23.558 1.00 42.50 119 ALA B CA 1
ATOM 3904 C C . ALA B 1 119 ? 8.981 110.977 23.054 1.00 43.32 119 ALA B C 1
ATOM 3905 O O . ALA B 1 119 ? 9.831 111.865 23.007 1.00 43.50 119 ALA B O 1
ATOM 3907 N N . GLY B 1 120 ? 7.725 111.172 22.675 1.00 42.91 120 GLY B N 1
ATOM 3908 C CA . GLY B 1 120 ? 7.316 112.472 22.180 1.00 43.46 120 GLY B CA 1
ATOM 3909 C C . GLY B 1 120 ? 7.660 112.669 20.714 1.00 43.97 120 GLY B C 1
ATOM 3910 O O . GLY B 1 120 ? 7.840 113.800 20.264 1.00 43.64 120 GLY B O 1
ATOM 3911 N N . ARG B 1 121 ? 7.767 111.571 19.970 1.00 42.86 121 ARG B N 1
ATOM 3912 C CA . ARG B 1 121 ? 8.066 111.639 18.541 1.00 42.44 121 ARG B CA 1
ATOM 3913 C C . ARG B 1 121 ? 6.745 111.582 17.779 1.00 41.87 121 ARG B C 1
ATOM 3914 O O . ARG B 1 121 ? 5.811 110.891 18.196 1.00 39.97 121 ARG B O 1
ATOM 3922 N N . GLU B 1 122 ? 6.662 112.317 16.674 1.00 41.09 122 GLU B N 1
ATOM 3923 C CA . GLU B 1 122 ? 5.448 112.335 15.868 1.00 40.38 122 GLU B CA 1
ATOM 3924 C C . GLU B 1 122 ? 5.068 110.925 15.434 1.00 40.31 122 GLU B C 1
ATOM 3925 O O . GLU B 1 122 ? 5.931 110.139 15.039 1.00 40.08 122 GLU B O 1
ATOM 3931 N N . GLN B 1 123 ? 3.774 110.619 15.495 1.00 37.96 123 GLN B N 1
ATOM 3932 C CA . GLN B 1 123 ? 3.277 109.306 15.107 1.00 38.63 123 GLN B CA 1
ATOM 3933 C C . GLN B 1 123 ? 3.469 109.038 13.618 1.00 39.59 123 GLN B C 1
ATOM 3934 O O . GLN B 1 123 ? 3.403 109.956 12.796 1.00 38.59 123 GLN B O 1
ATOM 3940 N N . ALA B 1 124 ? 3.704 107.772 13.277 1.00 38.83 124 ALA B N 1
ATOM 3941 C CA . ALA B 1 124 ? 3.923 107.377 11.889 1.00 38.75 124 ALA B CA 1
ATOM 3942 C C . ALA B 1 124 ? 2.639 107.404 11.083 1.00 38.14 124 ALA B C 1
ATOM 3943 O O . ALA B 1 124 ? 2.659 107.698 9.893 1.00 39.13 124 ALA B O 1
ATOM 3945 N N . HIS B 1 125 ? 1.520 107.077 11.716 1.00 37.94 125 HIS B N 1
ATOM 3946 C CA . HIS B 1 125 ? 0.253 107.094 11.001 1.00 38.01 125 HIS B CA 1
ATOM 3947 C C . HIS B 1 125 ? -0.132 108.573 10.878 1.00 39.26 125 HIS B C 1
ATOM 3948 O O . HIS B 1 125 ? -0.284 109.265 11.884 1.00 38.09 125 HIS B O 1
ATOM 3955 N N . PRO B 1 126 ? -0.281 109.075 9.639 1.00 40.11 126 PRO B N 1
ATOM 3956 C CA . PRO B 1 126 ? -0.636 110.482 9.413 1.00 41.02 126 PRO B CA 1
ATOM 3957 C C . PRO B 1 126 ? -1.877 110.972 10.149 1.00 40.44 126 PRO B C 1
ATOM 3958 O O . PRO B 1 126 ? -1.919 112.118 10.593 1.00 42.45 126 PRO B O 1
ATOM 3962 N N . TRP B 1 127 ? -2.879 110.112 10.285 1.00 38.26 127 TRP B N 1
ATOM 3963 C CA . TRP B 1 127 ? -4.102 110.501 10.974 1.00 38.31 127 TRP B CA 1
ATOM 3964 C C . TRP B 1 127 ? -3.789 110.856 12.423 1.00 39.43 127 TRP B C 1
ATOM 3965 O O . TRP B 1 127 ? -4.253 111.877 12.923 1.00 38.19 127 TRP B O 1
ATOM 3976 N N . TRP B 1 128 ? -3.009 110.009 13.099 1.00 38.21 128 TRP B N 1
ATOM 3977 C CA . TRP B 1 128 ? -2.632 110.273 14.488 1.00 36.40 128 TRP B CA 1
ATOM 3978 C C . TRP B 1 128 ? -1.782 111.531 14.570 1.00 36.73 128 TRP B C 1
ATOM 3979 O O . TRP B 1 128 ? -1.925 112.324 15.502 1.00 36.76 128 TRP B O 1
ATOM 3990 N N . ALA B 1 129 ? -0.897 111.718 13.594 1.00 35.87 129 ALA B N 1
ATOM 3991 C CA . ALA B 1 129 ? -0.037 112.889 13.592 1.00 33.92 129 ALA B CA 1
ATOM 3992 C C . ALA B 1 129 ? -0.875 114.165 13.587 1.00 35.51 129 ALA B C 1
ATOM 3993 O O . ALA B 1 129 ? -0.593 115.094 14.338 1.00 36.77 129 ALA B O 1
ATOM 3995 N N . LEU B 1 130 ? -1.901 114.212 12.743 1.00 35.25 130 LEU B N 1
ATOM 3996 C CA . LEU B 1 130 ? -2.764 115.392 12.678 1.00 36.66 130 LEU B CA 1
ATOM 3997 C C . LEU B 1 130 ? -3.707 115.487 13.881 1.00 37.05 130 LEU B C 1
ATOM 3998 O O . LEU B 1 130 ? -3.883 116.562 14.462 1.00 36.95 130 LEU B O 1
ATOM 4003 N N . VAL B 1 131 ? -4.314 114.365 14.256 1.00 35.64 131 VAL B N 1
ATOM 4004 C CA . VAL B 1 131 ? -5.243 114.367 15.377 1.00 35.41 131 VAL B CA 1
ATOM 4005 C C . VAL B 1 131 ? -4.617 114.739 16.719 1.00 36.31 131 VAL B C 1
ATOM 4006 O O . VAL B 1 131 ? -5.176 115.555 17.459 1.00 36.14 131 VAL B O 1
ATOM 4010 N N . ASN B 1 132 ? -3.469 114.147 17.043 1.00 33.75 132 ASN B N 1
ATOM 4011 C CA . ASN B 1 132 ? -2.816 114.441 18.312 1.00 35.19 132 ASN B CA 1
ATOM 4012 C C . ASN B 1 132 ? -2.240 115.853 18.336 1.00 35.73 132 ASN B C 1
ATOM 4013 O O . ASN B 1 132 ? -2.180 116.479 19.389 1.00 37.64 132 ASN B O 1
ATOM 4018 N N . GLU B 1 133 ? -1.812 116.352 17.181 1.00 35.33 133 GLU B N 1
ATOM 4019 C CA . GLU B 1 133 ? -1.282 117.713 17.102 1.00 34.66 133 GLU B CA 1
ATOM 4020 C C . GLU B 1 133 ? -2.412 118.725 17.341 1.00 35.32 133 GLU B C 1
ATOM 4021 O O . GLU B 1 133 ? -2.202 119.772 17.951 1.00 34.98 133 GLU B O 1
ATOM 4027 N N . HIS B 1 134 ? -3.609 118.409 16.858 1.00 34.83 134 HIS B N 1
ATOM 4028 C CA . HIS B 1 134 ? -4.740 119.316 17.015 1.00 35.70 134 HIS B CA 1
ATOM 4029 C C . HIS B 1 134 ? -5.468 119.179 18.345 1.00 35.84 134 HIS B C 1
ATOM 4030 O O . HIS B 1 134 ? -6.039 120.146 18.847 1.00 34.44 134 HIS B O 1
ATOM 4037 N N . PHE B 1 135 ? -5.431 117.978 18.916 1.00 34.77 135 PHE B N 1
ATOM 4038 C CA . PHE B 1 135 ? -6.120 117.683 20.163 1.00 34.04 135 PHE B CA 1
ATOM 4039 C C . PHE B 1 135 ? -6.168 118.760 21.258 1.00 34.14 135 PHE B C 1
ATOM 4040 O O . PHE B 1 135 ? -7.222 118.981 21.856 1.00 34.30 135 PHE B O 1
ATOM 4048 N N . PRO B 1 136 ? -5.035 119.426 21.552 1.00 33.09 136 PRO B N 1
ATOM 4049 C CA . PRO B 1 136 ? -5.040 120.461 22.594 1.00 33.98 136 PRO B CA 1
ATOM 4050 C C . PRO B 1 136 ? -6.091 121.558 22.369 1.00 34.73 136 PRO B C 1
ATOM 4051 O O . PRO B 1 136 ? -6.610 122.127 23.330 1.00 34.87 136 PRO B O 1
ATOM 4055 N N . ASN B 1 137 ? -6.401 121.855 21.110 1.00 34.04 137 ASN B N 1
ATOM 4056 C CA . ASN B 1 137 ? -7.398 122.883 20.815 1.00 35.91 137 ASN B CA 1
ATOM 4057 C C . ASN B 1 137 ? -8.777 122.411 21.223 1.00 36.04 137 ASN B C 1
ATOM 4058 O O . ASN B 1 137 ? -9.688 123.220 21.430 1.00 34.83 137 ASN B O 1
ATOM 4063 N N . VAL B 1 138 ? -8.929 121.096 21.350 1.00 35.03 138 VAL B N 1
ATOM 4064 C CA . VAL B 1 138 ? -10.199 120.531 21.767 1.00 33.54 138 VAL B CA 1
ATOM 4065 C C . VAL B 1 138 ? -10.217 120.421 23.289 1.00 34.52 138 VAL B C 1
ATOM 4066 O O . VAL B 1 138 ? -11.152 120.886 23.958 1.00 33.02 138 VAL B O 1
ATOM 4070 N N . LEU B 1 139 ? -9.165 119.818 23.832 1.00 31.62 139 LEU B N 1
ATOM 4071 C CA . LEU B 1 139 ? -9.076 119.592 25.269 1.00 33.05 139 LEU B CA 1
ATOM 4072 C C . LEU B 1 139 ? -9.034 120.843 26.147 1.00 32.04 139 LEU B C 1
ATOM 4073 O O . LEU B 1 139 ? -9.392 120.787 27.324 1.00 31.88 139 LEU B O 1
ATOM 4078 N N . ARG B 1 140 ? -8.600 121.963 25.584 1.00 30.45 140 ARG B N 1
ATOM 4079 C CA . ARG B 1 140 ? -8.533 123.208 26.349 1.00 32.88 140 ARG B CA 1
ATOM 4080 C C . ARG B 1 140 ? -9.926 123.612 26.835 1.00 32.86 140 ARG B C 1
ATOM 4081 O O . ARG B 1 140 ? -10.054 124.391 27.774 1.00 34.22 140 ARG B O 1
ATOM 4089 N N . HIS B 1 141 ? -10.965 123.076 26.196 1.00 31.58 141 HIS B N 1
ATOM 4090 C CA . HIS B 1 141 ? -12.342 123.384 26.586 1.00 33.82 141 HIS B CA 1
ATOM 4091 C C . HIS B 1 141 ? -12.826 122.540 27.759 1.00 33.94 141 HIS B C 1
ATOM 4092 O O . HIS B 1 141 ? -13.898 122.804 28.304 1.00 32.70 141 HIS B O 1
ATOM 4099 N N . PHE B 1 142 ? -12.052 121.533 28.160 1.00 33.71 142 PHE B N 1
ATOM 4100 C CA . PHE B 1 142 ? -12.520 120.648 29.229 1.00 32.39 142 PHE B CA 1
ATOM 4101 C C . PHE B 1 142 ? -11.587 120.412 30.400 1.00 30.35 142 PHE B C 1
ATOM 4102 O O . PHE B 1 142 ? -10.385 120.672 30.327 1.00 30.74 142 PHE B O 1
ATOM 4110 N N . GLY B 1 143 ? -12.170 119.910 31.484 1.00 30.12 143 GLY B N 1
ATOM 4111 C CA . GLY B 1 143 ? -11.405 119.597 32.672 1.00 30.42 143 GLY B CA 1
ATOM 4112 C C . GLY B 1 143 ? -10.640 118.314 32.397 1.00 31.31 143 GLY B C 1
ATOM 4113 O O . GLY B 1 143 ? -10.834 117.698 31.351 1.00 31.82 143 GLY B O 1
ATOM 4114 N N . PRO B 1 144 ? -9.761 117.888 33.308 1.00 31.75 144 PRO B N 1
ATOM 4115 C CA . PRO B 1 144 ? -8.978 116.664 33.120 1.00 31.25 144 PRO B CA 1
ATOM 4116 C C . PRO B 1 144 ? -9.779 115.363 32.979 1.00 31.07 144 PRO B C 1
ATOM 4117 O O . PRO B 1 144 ? -9.410 114.507 32.177 1.00 31.39 144 PRO B O 1
ATOM 4121 N N . PHE B 1 145 ? -10.872 115.211 33.727 1.00 31.05 145 PHE B N 1
ATOM 4122 C CA . PHE B 1 145 ? -11.663 113.981 33.630 1.00 30.74 145 PHE B CA 1
ATOM 4123 C C . PHE B 1 145 ? -12.342 113.851 32.276 1.00 32.40 145 PHE B C 1
ATOM 4124 O O . PHE B 1 145 ? -12.252 112.812 31.626 1.00 30.52 145 PHE B O 1
ATOM 4132 N N . CYS B 1 146 ? -13.040 114.895 31.848 1.00 30.94 146 CYS B N 1
ATOM 4133 C CA . CYS B 1 146 ? -13.684 114.836 30.551 1.00 32.55 146 CYS B CA 1
ATOM 4134 C C . CYS B 1 146 ? -12.620 114.634 29.465 1.00 31.93 146 CYS B C 1
ATOM 4135 O O . CYS B 1 146 ? -12.811 113.836 28.543 1.00 31.88 146 CYS B O 1
ATOM 4138 N N . SER B 1 147 ? -11.495 115.338 29.584 1.00 31.25 147 SER B N 1
ATOM 4139 C CA . SER B 1 147 ? -10.420 115.199 28.605 1.00 32.28 147 SER B CA 1
ATOM 4140 C C . SER B 1 147 ? -9.965 113.740 28.490 1.00 33.26 147 SER B C 1
ATOM 4141 O O . SER B 1 147 ? -9.812 113.221 27.379 1.00 34.07 147 SER B O 1
ATOM 4144 N N . LEU B 1 148 ? -9.748 113.081 29.630 1.00 30.94 148 LEU B N 1
ATOM 4145 C CA . LEU B 1 148 ? -9.322 111.683 29.616 1.00 30.89 148 LEU B CA 1
ATOM 4146 C C . LEU B 1 148 ? -10.320 110.834 28.822 1.00 31.24 148 LEU B C 1
ATOM 4147 O O . LEU B 1 148 ? -9.918 109.954 28.059 1.00 29.33 148 LEU B O 1
ATOM 4152 N N . ASN B 1 149 ? -11.613 111.101 29.001 1.00 28.82 149 ASN B N 1
ATOM 4153 C CA . ASN B 1 149 ? -12.642 110.361 28.278 1.00 31.16 149 ASN B CA 1
ATOM 4154 C C . ASN B 1 149 ? -12.561 110.595 26.769 1.00 32.74 149 ASN B C 1
ATOM 4155 O O . ASN B 1 149 ? -12.767 109.666 25.987 1.00 30.92 149 ASN B O 1
ATOM 4160 N N . LEU B 1 150 ? -12.271 111.834 26.359 1.00 32.22 150 LEU B N 1
ATOM 4161 C CA . LEU B 1 150 ? -12.147 112.139 24.940 1.00 31.47 150 LEU B CA 1
ATOM 4162 C C . LEU B 1 150 ? -10.967 111.370 24.344 1.00 31.26 150 LEU B C 1
ATOM 4163 O O . LEU B 1 150 ? -11.062 110.823 23.246 1.00 30.78 150 LEU B O 1
ATOM 4168 N N . ILE B 1 151 ? -9.859 111.341 25.077 1.00 30.43 151 ILE B N 1
ATOM 4169 C CA . ILE B 1 151 ? -8.652 110.656 24.627 1.00 32.00 151 ILE B CA 1
ATOM 4170 C C . ILE B 1 151 ? -8.880 109.154 24.474 1.00 32.53 151 ILE B C 1
ATOM 4171 O O . ILE B 1 151 ? -8.557 108.586 23.432 1.00 33.80 151 ILE B O 1
ATOM 4176 N N . ARG B 1 152 ? -9.445 108.517 25.499 1.00 31.80 152 ARG B N 1
ATOM 4177 C CA . ARG B 1 152 ? -9.719 107.076 25.445 1.00 32.27 152 ARG B CA 1
ATOM 4178 C C . ARG B 1 152 ? -10.659 106.699 24.307 1.00 33.51 152 ARG B C 1
ATOM 4179 O O . ARG B 1 152 ? -10.391 105.759 23.559 1.00 31.64 152 ARG B O 1
ATOM 4187 N N . SER B 1 153 ? -11.767 107.429 24.189 1.00 31.51 153 SER B N 1
ATOM 4188 C CA . SER B 1 153 ? -12.761 107.135 23.166 1.00 32.18 153 SER B CA 1
ATOM 4189 C C . SER B 1 153 ? -12.228 107.287 21.746 1.00 31.66 153 SER B C 1
ATOM 4190 O O . SER B 1 153 ? -12.607 106.531 20.856 1.00 32.81 153 SER B O 1
ATOM 4193 N N . THR B 1 154 ? -11.345 108.256 21.532 1.00 31.14 154 THR B N 1
ATOM 4194 C CA . THR B 1 154 ? -10.773 108.463 20.208 1.00 32.59 154 THR B CA 1
ATOM 4195 C C . THR B 1 154 ? -9.788 107.325 19.892 1.00 34.10 154 THR B C 1
ATOM 4196 O O . THR B 1 154 ? -9.682 106.875 18.746 1.00 33.59 154 THR B O 1
ATOM 4200 N N . LEU B 1 155 ? -9.077 106.861 20.913 1.00 33.64 155 LEU B N 1
ATOM 4201 C CA . LEU B 1 155 ? -8.127 105.765 20.745 1.00 36.06 155 LEU B CA 1
ATOM 4202 C C . LEU B 1 155 ? -8.942 104.499 20.441 1.00 35.86 155 LEU B C 1
ATOM 4203 O O . LEU B 1 155 ? -8.585 103.720 19.564 1.00 37.11 155 LEU B O 1
ATOM 4208 N N . ASP B 1 156 ? -10.046 104.315 21.161 1.00 36.00 156 ASP B N 1
ATOM 4209 C CA . ASP B 1 156 ? -10.934 103.168 20.954 1.00 35.61 156 ASP B CA 1
ATOM 4210 C C . ASP B 1 156 ? -11.430 103.170 19.506 1.00 35.55 156 ASP B C 1
ATOM 4211 O O . ASP B 1 156 ? -11.374 102.159 18.796 1.00 34.12 156 ASP B O 1
ATOM 4216 N N . PHE B 1 157 ? -11.939 104.326 19.094 1.00 35.24 157 PHE B N 1
ATOM 4217 C CA . PHE B 1 157 ? -12.467 104.525 17.753 1.00 34.66 157 PHE B CA 1
ATOM 4218 C C . PHE B 1 157 ? -11.439 104.096 16.713 1.00 34.25 157 PHE B C 1
ATOM 4219 O O . PHE B 1 157 ? -11.779 103.424 15.742 1.00 35.48 157 PHE B O 1
ATOM 4227 N N . PHE B 1 158 ? -10.184 104.489 16.910 1.00 33.66 158 PHE B N 1
ATOM 4228 C CA . PHE B 1 158 ? -9.134 104.116 15.973 1.00 34.55 158 PHE B CA 1
ATOM 4229 C C . PHE B 1 158 ? -9.060 102.585 15.871 1.00 35.31 158 PHE B C 1
ATOM 4230 O O . PHE B 1 158 ? -8.971 102.040 14.769 1.00 35.34 158 PHE B O 1
ATOM 4238 N N . GLU B 1 159 ? -9.112 101.894 17.010 1.00 34.69 159 GLU B N 1
ATOM 4239 C CA . GLU B 1 159 ? -9.050 100.429 16.994 1.00 35.89 159 GLU B CA 1
ATOM 4240 C C . GLU B 1 159 ? -10.285 99.868 16.308 1.00 36.53 159 GLU B C 1
ATOM 4241 O O . GLU B 1 159 ? -10.207 98.871 15.588 1.00 36.28 159 GLU B O 1
ATOM 4247 N N . GLY B 1 160 ? -11.427 100.511 16.541 1.00 36.70 160 GLY B N 1
ATOM 4248 C CA . GLY B 1 160 ? -12.665 100.063 15.927 1.00 37.52 160 GLY B CA 1
ATOM 4249 C C . GLY B 1 160 ? -12.612 100.108 14.405 1.00 38.67 160 GLY B C 1
ATOM 4250 O O . GLY B 1 160 ? -13.059 99.175 13.739 1.00 39.15 160 GLY B O 1
ATOM 4251 N N . CYS B 1 161 ? -12.073 101.191 13.852 1.00 38.90 161 CYS B N 1
ATOM 4252 C CA . CYS B 1 161 ? -11.969 101.332 12.400 1.00 39.82 161 CYS B CA 1
ATOM 4253 C C . CYS B 1 161 ? -10.954 100.325 11.856 1.00 40.46 161 CYS B C 1
ATOM 4254 O O . CYS B 1 161 ? -11.035 99.900 10.697 1.00 39.75 161 CYS B O 1
ATOM 4257 N N . TRP B 1 162 ? -9.998 99.955 12.705 1.00 40.13 162 TRP B N 1
ATOM 4258 C CA . TRP B 1 162 ? -8.961 98.990 12.344 1.00 40.16 162 TRP B CA 1
ATOM 4259 C C . TRP B 1 162 ? -9.639 97.627 12.192 1.00 39.40 162 TRP B C 1
ATOM 4260 O O . TRP B 1 162 ? -9.476 96.946 11.180 1.00 41.60 162 TRP B O 1
ATOM 4271 N N . ILE B 1 163 ? -10.411 97.245 13.199 1.00 38.33 163 ILE B N 1
ATOM 4272 C CA . ILE B 1 163 ? -11.118 95.975 13.179 1.00 39.51 163 ILE B CA 1
ATOM 4273 C C . ILE B 1 163 ? -12.039 95.864 11.957 1.00 43.08 163 ILE B C 1
ATOM 4274 O O . ILE B 1 163 ? -12.026 94.849 11.252 1.00 42.74 163 ILE B O 1
ATOM 4279 N N . GLU B 1 164 ? -12.820 96.912 11.700 1.00 43.94 164 GLU B N 1
ATOM 4280 C CA . GLU B 1 164 ? -13.747 96.939 10.568 1.00 43.91 164 GLU B CA 1
ATOM 4281 C C . GLU B 1 164 ? -13.068 96.685 9.227 1.00 45.04 164 GLU B C 1
ATOM 4282 O O . GLU B 1 164 ? -13.715 96.230 8.283 1.00 45.85 164 GLU B O 1
ATOM 4288 N N . GLN B 1 165 ? -11.773 96.979 9.137 1.00 43.87 165 GLN B N 1
ATOM 4289 C CA . GLN B 1 165 ? -11.045 96.767 7.893 1.00 45.49 165 GLN B CA 1
ATOM 4290 C C . GLN B 1 165 ? -11.092 95.303 7.458 1.00 47.21 165 GLN B C 1
ATOM 4291 O O . GLN B 1 165 ? -10.902 94.994 6.283 1.00 47.14 165 GLN B O 1
ATOM 4297 N N . TYR B 1 166 ? -11.346 94.407 8.407 1.00 47.76 166 TYR B N 1
ATOM 4298 C CA . TYR B 1 166 ? -11.395 92.975 8.121 1.00 48.76 166 TYR B CA 1
ATOM 4299 C C . TYR B 1 166 ? -12.768 92.465 7.713 1.00 50.35 166 TYR B C 1
ATOM 4300 O O . TYR B 1 166 ? -12.935 91.276 7.440 1.00 49.83 166 TYR B O 1
ATOM 4309 N N . ASN B 1 167 ? -13.747 93.361 7.672 1.00 50.72 167 ASN B N 1
ATOM 4310 C CA . ASN B 1 167 ? -15.102 92.981 7.301 1.00 52.11 167 ASN B CA 1
ATOM 4311 C C . ASN B 1 167 ? -15.493 91.666 7.952 1.00 51.79 167 ASN B C 1
ATOM 4312 O O . ASN B 1 167 ? -15.834 90.697 7.276 1.00 51.74 167 ASN B O 1
ATOM 4317 N N . PHE B 1 168 ? -15.434 91.648 9.276 1.00 50.76 168 PHE B N 1
ATOM 4318 C CA . PHE B 1 168 ? -15.776 90.476 10.061 1.00 49.58 168 PHE B CA 1
ATOM 4319 C C . PHE B 1 168 ? -16.968 90.847 10.931 1.00 49.64 168 PHE B C 1
ATOM 4320 O O . PHE B 1 168 ? -16.906 91.801 11.710 1.00 49.45 168 PHE B O 1
ATOM 4328 N N . GLY B 1 169 ? -18.057 90.098 10.785 1.00 48.52 169 GLY B N 1
ATOM 4329 C CA . GLY B 1 169 ? -19.257 90.371 11.556 1.00 48.58 169 GLY B CA 1
ATOM 4330 C C . GLY B 1 169 ? -19.368 89.501 12.788 1.00 48.78 169 GLY B C 1
ATOM 4331 O O . GLY B 1 169 ? -20.404 89.482 13.460 1.00 49.18 169 GLY B O 1
ATOM 4332 N N . GLY B 1 170 ? -18.297 88.774 13.084 1.00 49.64 170 GLY B N 1
ATOM 4333 C CA . GLY B 1 170 ? -18.288 87.905 14.247 1.00 50.26 170 GLY B CA 1
ATOM 4334 C C . GLY B 1 170 ? -18.577 86.452 13.916 1.00 51.17 170 GLY B C 1
ATOM 4335 O O . GLY B 1 170 ? -19.281 86.163 12.945 1.00 51.59 170 GLY B O 1
ATOM 4336 N N . PHE B 1 171 ? -18.027 85.538 14.712 1.00 49.63 171 PHE B N 1
ATOM 4337 C CA . PHE B 1 171 ? -18.259 84.114 14.506 1.00 49.87 171 PHE B CA 1
ATOM 4338 C C . PHE B 1 171 ? -19.662 83.791 14.993 1.00 51.19 171 PHE B C 1
ATOM 4339 O O . PHE B 1 171 ? -20.091 84.291 16.032 1.00 51.40 171 PHE B O 1
ATOM 4347 N N . PRO B 1 172 ? -20.405 82.960 14.245 1.00 51.12 172 PRO B N 1
ATOM 4348 C CA . PRO B 1 172 ? -21.755 82.634 14.711 1.00 50.12 172 PRO B CA 1
ATOM 4349 C C . PRO B 1 172 ? -21.615 82.073 16.122 1.00 50.19 172 PRO B C 1
ATOM 4350 O O . PRO B 1 172 ? -20.802 81.180 16.358 1.00 50.50 172 PRO B O 1
ATOM 4354 N N . GLY B 1 173 ? -22.384 82.610 17.062 1.00 49.99 173 GLY B N 1
ATOM 4355 C CA . GLY B 1 173 ? -22.292 82.138 18.433 1.00 49.23 173 GLY B CA 1
ATOM 4356 C C . GLY B 1 173 ? -21.528 83.095 19.339 1.00 48.51 173 GLY B C 1
ATOM 4357 O O . GLY B 1 173 ? -21.595 82.983 20.564 1.00 46.95 173 GLY B O 1
ATOM 4358 N N . SER B 1 174 ? -20.796 84.030 18.737 1.00 48.42 174 SER B N 1
ATOM 4359 C CA . SER B 1 174 ? -20.020 85.022 19.491 1.00 47.99 174 SER B CA 1
ATOM 4360 C C . SER B 1 174 ? -20.947 86.184 19.841 1.00 47.79 174 SER B C 1
ATOM 4361 O O . SER B 1 174 ? -20.823 87.275 19.286 1.00 49.02 174 SER B O 1
ATOM 4364 N N . HIS B 1 175 ? -21.864 85.943 20.772 1.00 47.04 175 HIS B N 1
ATOM 4365 C CA . HIS B 1 175 ? -22.851 86.937 21.173 1.00 47.81 175 HIS B CA 1
ATOM 4366 C C . HIS B 1 175 ? -22.322 88.264 21.716 1.00 48.05 175 HIS B C 1
ATOM 4367 O O . HIS B 1 175 ? -23.025 89.272 21.652 1.00 47.08 175 HIS B O 1
ATOM 4374 N N . ASP B 1 176 ? -21.101 88.268 22.248 1.00 46.33 176 ASP B N 1
ATOM 4375 C CA . ASP B 1 176 ? -20.519 89.492 22.803 1.00 47.03 176 ASP B CA 1
ATOM 4376 C C . ASP B 1 176 ? -19.824 90.370 21.770 1.00 45.70 176 ASP B C 1
ATOM 4377 O O . ASP B 1 176 ? -19.525 91.534 22.043 1.00 44.71 176 ASP B O 1
ATOM 4382 N N . TYR B 1 177 ? -19.574 89.827 20.584 1.00 43.55 177 TYR B N 1
ATOM 4383 C CA . TYR B 1 177 ? -18.881 90.584 19.549 1.00 43.84 177 TYR B CA 1
ATOM 4384 C C . TYR B 1 177 ? -19.562 91.860 19.042 1.00 45.40 177 TYR B C 1
ATOM 4385 O O . TYR B 1 177 ? -18.939 92.924 19.014 1.00 46.46 177 TYR B O 1
ATOM 4394 N N . PRO B 1 178 ? -20.843 91.774 18.630 1.00 45.21 178 PRO B N 1
ATOM 4395 C CA . PRO B 1 178 ? -21.575 92.943 18.121 1.00 45.16 178 PRO B CA 1
ATOM 4396 C C . PRO B 1 178 ? -21.405 94.237 18.932 1.00 44.73 178 PRO B C 1
ATOM 4397 O O . PRO B 1 178 ? -20.906 95.243 18.423 1.00 43.78 178 PRO B O 1
ATOM 4401 N N . GLN B 1 179 ? -21.825 94.209 20.191 1.00 44.18 179 GLN B N 1
ATOM 4402 C CA . GLN B 1 179 ? -21.719 95.388 21.040 1.00 44.19 179 GLN B CA 1
ATOM 4403 C C . GLN B 1 179 ? -20.287 95.716 21.432 1.00 42.81 179 GLN B C 1
ATOM 4404 O O . GLN B 1 179 ? -19.978 96.866 21.745 1.00 42.43 179 GLN B O 1
ATOM 4410 N N . PHE B 1 180 ? -19.418 94.709 21.411 1.00 40.29 180 PHE B N 1
ATOM 4411 C CA . PHE B 1 180 ? -18.006 94.911 21.722 1.00 37.83 180 PHE B CA 1
ATOM 4412 C C . PHE B 1 180 ? -17.475 95.889 20.692 1.00 36.98 180 PHE B C 1
ATOM 4413 O O . PHE B 1 180 ? -16.842 96.891 21.032 1.00 37.23 180 PHE B O 1
ATOM 4421 N N . LEU B 1 181 ? -17.748 95.597 19.424 1.00 36.50 181 LEU B N 1
ATOM 4422 C CA . LEU B 1 181 ? -17.289 96.442 18.335 1.00 35.62 181 LEU B CA 1
ATOM 4423 C C . LEU B 1 181 ? -17.999 97.792 18.307 1.00 36.53 181 LEU B C 1
ATOM 4424 O O . LEU B 1 181 ? -17.373 98.818 18.046 1.00 36.99 181 LEU B O 1
ATOM 4429 N N . ARG B 1 182 ? -19.301 97.787 18.570 1.00 36.78 182 ARG B N 1
ATOM 4430 C CA . ARG B 1 182 ? -20.069 99.025 18.550 1.00 38.37 182 ARG B CA 1
ATOM 4431 C C . ARG B 1 182 ? -19.538 100.024 19.580 1.00 38.80 182 ARG B C 1
ATOM 4432 O O . ARG B 1 182 ? -19.399 101.207 19.280 1.00 39.63 182 ARG B O 1
ATOM 4440 N N . ARG B 1 183 ? -19.240 99.555 20.789 1.00 38.67 183 ARG B N 1
ATOM 4441 C CA . ARG B 1 183 ? -18.697 100.444 21.809 1.00 39.02 183 ARG B CA 1
ATOM 4442 C C . ARG B 1 183 ? -17.327 100.927 21.340 1.00 38.20 183 ARG B C 1
ATOM 4443 O O . ARG B 1 183 ? -16.974 102.093 21.523 1.00 36.79 183 ARG B O 1
ATOM 4451 N N . MET B 1 184 ? -16.578 100.024 20.709 1.00 37.82 184 MET B N 1
ATOM 4452 C CA . MET B 1 184 ? -15.248 100.323 20.178 1.00 38.98 184 MET B CA 1
ATOM 4453 C C . MET B 1 184 ? -15.252 101.472 19.176 1.00 38.51 184 MET B C 1
ATOM 4454 O O . MET B 1 184 ? -14.437 102.388 19.269 1.00 38.53 184 MET B O 1
ATOM 4459 N N . ASN B 1 185 ? -16.159 101.410 18.203 1.00 37.83 185 ASN B N 1
ATOM 4460 C CA . ASN B 1 185 ? -16.228 102.429 17.151 1.00 37.00 185 ASN B CA 1
ATOM 4461 C C . ASN B 1 185 ? -17.256 103.525 17.405 1.00 36.29 185 ASN B C 1
ATOM 4462 O O . ASN B 1 185 ? -17.429 104.417 16.579 1.00 37.40 185 ASN B O 1
ATOM 4467 N N . GLY B 1 186 ? -17.938 103.449 18.538 1.00 35.06 186 GLY B N 1
ATOM 4468 C CA . GLY B 1 186 ? -18.984 104.409 18.829 1.00 35.37 186 GLY B CA 1
ATOM 4469 C C . GLY B 1 186 ? -18.648 105.834 19.217 1.00 35.37 186 GLY B C 1
ATOM 4470 O O . GLY B 1 186 ? -19.514 106.702 19.098 1.00 35.83 186 GLY B O 1
ATOM 4471 N N . LEU B 1 187 ? -17.421 106.084 19.668 1.00 34.32 187 LEU B N 1
ATOM 4472 C CA . LEU B 1 187 ? -17.015 107.416 20.115 1.00 34.73 187 LEU B CA 1
ATOM 4473 C C . LEU B 1 187 ? -17.978 107.889 21.198 1.00 34.12 187 LEU B C 1
ATOM 4474 O O . LEU B 1 187 ? -18.190 109.087 21.376 1.00 35.51 187 LEU B O 1
ATOM 4479 N N . GLY B 1 188 ? -18.543 106.931 21.928 1.00 34.49 188 GLY B N 1
ATOM 4480 C CA . GLY B 1 188 ? -19.500 107.239 22.977 1.00 36.31 188 GLY B CA 1
ATOM 4481 C C . GLY B 1 188 ? -19.030 108.105 24.135 1.00 36.97 188 GLY B C 1
ATOM 4482 O O . GLY B 1 188 ? -19.709 109.059 24.521 1.00 36.57 188 GLY B O 1
ATOM 4483 N N . HIS B 1 189 ? -17.878 107.777 24.703 1.00 36.93 189 HIS B N 1
ATOM 4484 C CA . HIS B 1 189 ? -17.363 108.546 25.824 1.00 36.94 189 HIS B CA 1
ATOM 4485 C C . HIS B 1 189 ? -16.783 109.877 25.355 1.00 36.80 189 HIS B C 1
ATOM 4486 O O . HIS B 1 189 ? -16.678 110.825 26.134 1.00 35.97 189 HIS B O 1
ATOM 4493 N N . CYS B 1 190 ? -16.412 109.955 24.082 1.00 35.11 190 CYS B N 1
ATOM 4494 C CA . CYS B 1 190 ? -15.877 111.205 23.548 1.00 35.72 190 CYS B CA 1
ATOM 4495 C C . CYS B 1 190 ? -17.052 112.183 23.432 1.00 36.84 190 CYS B C 1
ATOM 4496 O O . CYS B 1 190 ? -16.996 113.299 23.948 1.00 36.77 190 CYS B O 1
ATOM 4499 N N . VAL B 1 191 ? -18.116 111.755 22.757 1.00 36.27 191 VAL B N 1
ATOM 4500 C CA . VAL B 1 191 ? -19.289 112.602 22.587 1.00 36.20 191 VAL B CA 1
ATOM 4501 C C . VAL B 1 191 ? -19.883 112.974 23.935 1.00 34.88 191 VAL B C 1
ATOM 4502 O O . VAL B 1 191 ? -20.114 114.152 24.228 1.00 35.37 191 VAL B O 1
ATOM 4506 N N . GLY B 1 192 ? -20.125 111.956 24.750 1.00 32.98 192 GLY B N 1
ATOM 4507 C CA . GLY B 1 192 ? -20.697 112.170 26.061 1.00 32.14 192 GLY B CA 1
ATOM 4508 C C . GLY B 1 192 ? -19.918 113.119 26.947 1.00 33.66 192 GLY B C 1
ATOM 4509 O O . GLY B 1 192 ? -20.509 113.924 27.659 1.00 35.35 192 GLY B O 1
ATOM 4510 N N . ALA B 1 193 ? -18.595 113.041 26.917 1.00 32.18 193 ALA B N 1
ATOM 4511 C CA . ALA B 1 193 ? -17.803 113.908 27.768 1.00 31.77 193 ALA B CA 1
ATOM 4512 C C . ALA B 1 193 ? -17.596 115.289 27.169 1.00 31.52 193 ALA B C 1
ATOM 4513 O O . ALA B 1 193 ? -17.355 116.246 27.903 1.00 32.69 193 ALA B O 1
ATOM 4515 N N . SER B 1 194 ? -17.701 115.400 25.847 1.00 31.04 194 SER B N 1
ATOM 4516 C CA . SER B 1 194 ? -17.496 116.684 25.183 1.00 32.56 194 SER B CA 1
ATOM 4517 C C . SER B 1 194 ? -18.689 117.624 25.332 1.00 32.60 194 SER B C 1
ATOM 4518 O O . SER B 1 194 ? -18.680 118.733 24.803 1.00 33.84 194 SER B O 1
ATOM 4521 N N . LEU B 1 195 ? -19.711 117.171 26.047 1.00 32.25 195 LEU B N 1
ATOM 4522 C CA . LEU B 1 195 ? -20.909 117.966 26.276 1.00 34.66 195 LEU B CA 1
ATOM 4523 C C . LEU B 1 195 ? -20.746 118.847 27.502 1.00 35.38 195 LEU B C 1
ATOM 4524 O O . LEU B 1 195 ? -21.614 119.668 27.795 1.00 36.55 195 LEU B O 1
ATOM 4529 N N . TRP B 1 196 ? -19.634 118.692 28.213 1.00 34.27 196 TRP B N 1
ATOM 4530 C CA . TRP B 1 196 ? -19.440 119.453 29.439 1.00 33.43 196 TRP B CA 1
ATOM 4531 C C . TRP B 1 196 ? -18.226 120.394 29.513 1.00 33.67 196 TRP B C 1
ATOM 4532 O O . TRP B 1 196 ? -17.300 120.174 30.292 1.00 34.83 196 TRP B O 1
ATOM 4543 N N . PRO B 1 197 ? -18.235 121.476 28.719 1.00 34.87 197 PRO B N 1
ATOM 4544 C CA . PRO B 1 197 ? -17.136 122.455 28.706 1.00 34.13 197 PRO B CA 1
ATOM 4545 C C . PRO B 1 197 ? -16.943 123.005 30.118 1.00 33.55 197 PRO B C 1
ATOM 4546 O O . PRO B 1 197 ? -17.930 123.293 30.806 1.00 32.41 197 PRO B O 1
ATOM 4550 N N . LYS B 1 198 ? -15.691 123.163 30.546 1.00 33.70 198 LYS B N 1
ATOM 4551 C CA . LYS B 1 198 ? -15.409 123.667 31.888 1.00 34.72 198 LYS B CA 1
ATOM 4552 C C . LYS B 1 198 ? -15.877 125.116 32.060 1.00 37.91 198 LYS B C 1
ATOM 4553 O O . LYS B 1 198 ? -16.065 125.597 33.179 1.00 37.48 198 LYS B O 1
ATOM 4559 N N . GLU B 1 199 ? -16.062 125.807 30.943 1.00 40.52 199 GLU B N 1
ATOM 4560 C CA . GLU B 1 199 ? -16.530 127.187 30.972 1.00 44.95 199 GLU B CA 1
ATOM 4561 C C . GLU B 1 199 ? -17.943 127.218 31.555 1.00 43.75 199 GLU B C 1
ATOM 4562 O O . GLU B 1 199 ? -18.298 128.140 32.280 1.00 43.96 199 GLU B O 1
ATOM 4568 N N . GLN B 1 200 ? -18.739 126.198 31.243 1.00 42.79 200 GLN B N 1
ATOM 4569 C CA . GLN B 1 200 ? -20.113 126.111 31.731 1.00 41.99 200 GLN B CA 1
ATOM 4570 C C . GLN B 1 200 ? -20.337 125.139 32.882 1.00 41.53 200 GLN B C 1
ATOM 4571 O O . GLN B 1 200 ? -21.241 125.347 33.690 1.00 40.26 200 GLN B O 1
ATOM 4577 N N . PHE B 1 201 ? -19.542 124.073 32.954 1.00 40.28 201 PHE B N 1
ATOM 4578 C CA . PHE B 1 201 ? -19.728 123.082 34.015 1.00 40.34 201 PHE B CA 1
ATOM 4579 C C . PHE B 1 201 ? -18.494 122.788 34.842 1.00 39.77 201 PHE B C 1
ATOM 4580 O O . PHE B 1 201 ? -17.383 122.726 34.316 1.00 40.44 201 PHE B O 1
ATOM 4588 N N . ASN B 1 202 ? -18.695 122.600 36.141 1.00 38.83 202 ASN B N 1
ATOM 4589 C CA . ASN B 1 202 ? -17.591 122.269 37.014 1.00 39.35 202 ASN B CA 1
ATOM 4590 C C . ASN B 1 202 ? -17.569 120.751 37.161 1.00 39.03 202 ASN B C 1
ATOM 4591 O O . ASN B 1 202 ? -18.431 120.149 37.803 1.00 37.61 202 ASN B O 1
ATOM 4596 N N . GLU B 1 203 ? -16.558 120.163 36.537 1.00 37.96 203 GLU B N 1
ATOM 4597 C CA . GLU B 1 203 ? -16.296 118.731 36.499 1.00 40.37 203 GLU B CA 1
ATOM 4598 C C . GLU B 1 203 ? -16.285 118.034 37.860 1.00 40.12 203 GLU B C 1
ATOM 4599 O O . GLU B 1 203 ? -16.675 116.871 37.973 1.00 42.19 203 GLU B O 1
ATOM 4605 N N . ARG B 1 204 ? -15.808 118.729 38.886 1.00 38.52 204 ARG B N 1
ATOM 4606 C CA . ARG B 1 204 ? -15.750 118.156 40.220 1.00 38.65 204 ARG B CA 1
ATOM 4607 C C . ARG B 1 204 ? -17.081 118.282 40.945 1.00 38.11 204 ARG B C 1
ATOM 4608 O O . ARG B 1 204 ? -17.439 117.416 41.742 1.00 38.35 204 ARG B O 1
ATOM 4616 N N . SER B 1 205 ? -17.820 119.352 40.668 1.00 36.30 205 SER B N 1
ATOM 4617 C CA . SER B 1 205 ? -19.112 119.550 41.322 1.00 35.17 205 SER B CA 1
ATOM 4618 C C . SER B 1 205 ? -20.166 118.616 40.743 1.00 33.42 205 SER B C 1
ATOM 4619 O O . SER B 1 205 ? -21.077 118.192 41.444 1.00 33.06 205 SER B O 1
ATOM 4622 N N . LEU B 1 206 ? -20.027 118.298 39.460 1.00 33.50 206 LEU B N 1
ATOM 4623 C CA . LEU B 1 206 ? -20.975 117.440 38.766 1.00 33.50 206 LEU B CA 1
ATOM 4624 C C . LEU B 1 206 ? -20.329 116.131 38.299 1.00 35.36 206 LEU B C 1
ATOM 4625 O O . LEU B 1 206 ? -20.745 115.539 37.295 1.00 33.16 206 LEU B O 1
ATOM 4630 N N . PHE B 1 207 ? -19.310 115.682 39.023 1.00 35.47 207 PHE B N 1
ATOM 4631 C CA . PHE B 1 207 ? -18.631 114.452 38.649 1.00 35.74 207 PHE B CA 1
ATOM 4632 C C . PHE B 1 207 ? -19.593 113.279 38.463 1.00 34.07 207 PHE B C 1
ATOM 4633 O O . PHE B 1 207 ? -19.548 112.596 37.441 1.00 34.67 207 PHE B O 1
ATOM 4641 N N . LEU B 1 208 ? -20.460 113.045 39.445 1.00 35.09 208 LEU B N 1
ATOM 4642 C CA . LEU B 1 208 ? -21.396 111.925 39.368 1.00 34.68 208 LEU B CA 1
ATOM 4643 C C . LEU B 1 208 ? -22.429 112.030 38.245 1.00 37.98 208 LEU B C 1
ATOM 4644 O O . LEU B 1 208 ? -22.750 111.023 37.596 1.00 37.26 208 LEU B O 1
ATOM 4649 N N . GLU B 1 209 ? -22.959 113.227 37.998 1.00 37.87 209 GLU B N 1
ATOM 4650 C CA . GLU B 1 209 ? -23.940 113.357 36.926 1.00 37.48 209 GLU B CA 1
ATOM 4651 C C . GLU B 1 209 ? -23.276 113.211 35.562 1.00 36.64 209 GLU B C 1
ATOM 4652 O O . GLU B 1 209 ? -23.846 112.610 34.653 1.00 35.63 209 GLU B O 1
ATOM 4658 N N . ILE B 1 210 ? -22.073 113.760 35.413 1.00 34.60 210 ILE B N 1
ATOM 4659 C CA . ILE B 1 210 ? -21.361 113.668 34.141 1.00 34.23 210 ILE B CA 1
ATOM 4660 C C . ILE B 1 210 ? -20.961 112.214 33.858 1.00 34.62 210 ILE B C 1
ATOM 4661 O O . ILE B 1 210 ? -21.168 111.715 32.755 1.00 33.47 210 ILE B O 1
ATOM 4666 N N . THR B 1 211 ? -20.391 111.541 34.854 1.00 34.66 211 THR B N 1
ATOM 4667 C CA . THR B 1 211 ? -19.997 110.145 34.679 1.00 36.69 211 THR B CA 1
ATOM 4668 C C . THR B 1 211 ? -21.243 109.367 34.274 1.00 36.26 211 THR B C 1
ATOM 4669 O O . THR B 1 211 ? -21.216 108.582 33.326 1.00 35.56 211 THR B O 1
ATOM 4673 N N . SER B 1 212 ? -22.339 109.602 34.990 1.00 35.80 212 SER B N 1
ATOM 4674 C CA . SER B 1 212 ? -23.588 108.924 34.689 1.00 35.08 212 SER B CA 1
ATOM 4675 C C . SER B 1 212 ? -24.042 109.237 33.273 1.00 35.13 212 SER B C 1
ATOM 4676 O O . SER B 1 212 ? -24.476 108.344 32.546 1.00 37.22 212 SER B O 1
ATOM 4679 N N . ALA B 1 213 ? -23.942 110.502 32.872 1.00 34.50 213 ALA 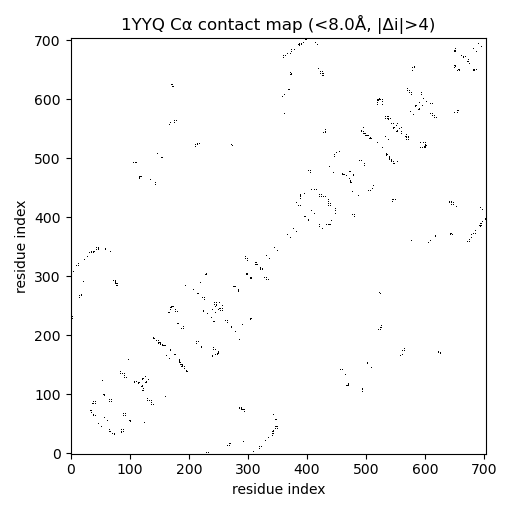B N 1
ATOM 4680 C CA . ALA B 1 213 ? -24.361 110.894 31.527 1.00 35.29 213 ALA B CA 1
ATOM 4681 C C . ALA B 1 213 ? -23.505 110.216 30.447 1.00 36.72 213 ALA B C 1
ATOM 4682 O O . ALA B 1 213 ? -24.011 109.832 29.383 1.00 35.59 213 ALA B O 1
ATOM 4684 N N . ILE B 1 214 ? -22.207 110.086 30.709 1.00 36.36 214 ILE B N 1
ATOM 4685 C CA . ILE B 1 214 ? -21.318 109.430 29.761 1.00 36.34 214 ILE B CA 1
ATOM 4686 C C . ILE B 1 214 ? -21.732 107.962 29.620 1.00 35.85 214 ILE B C 1
ATOM 4687 O O . ILE B 1 214 ? -21.872 107.454 28.516 1.00 36.28 214 ILE B O 1
ATOM 4692 N N . ALA B 1 215 ? -21.952 107.293 30.746 1.00 36.52 215 ALA B N 1
ATOM 4693 C CA . ALA B 1 215 ? -22.350 105.891 30.723 1.00 36.63 215 ALA B CA 1
ATOM 4694 C C . ALA B 1 215 ? -23.658 105.650 29.963 1.00 37.47 215 ALA B C 1
ATOM 4695 O O . ALA B 1 215 ? -23.724 104.781 29.093 1.00 38.02 215 ALA B O 1
ATOM 4697 N N . GLN B 1 216 ? -24.695 106.422 30.277 1.00 38.64 216 GLN B N 1
ATOM 4698 C CA . GLN B 1 216 ? -25.986 106.238 29.615 1.00 39.22 216 GLN B CA 1
ATOM 4699 C C . GLN B 1 216 ? -26.066 106.764 28.187 1.00 40.17 216 GLN B C 1
ATOM 4700 O O . GLN B 1 216 ? -26.717 106.154 27.338 1.00 41.49 216 GLN B O 1
ATOM 4706 N N . MET B 1 217 ? -25.401 107.880 27.912 1.00 40.67 217 MET B N 1
ATOM 4707 C CA . MET B 1 217 ? -25.436 108.469 26.574 1.00 42.09 217 MET B CA 1
ATOM 4708 C C . MET B 1 217 ? -24.683 107.619 25.555 1.00 40.43 217 MET B C 1
ATOM 4709 O O . MET B 1 217 ? -25.013 107.623 24.370 1.00 38.33 217 MET B O 1
ATOM 4714 N N . GLU B 1 218 ? -23.665 106.896 26.009 1.00 39.30 218 GLU B N 1
ATOM 4715 C CA . GLU B 1 218 ? -22.895 106.051 25.102 1.00 38.44 218 GLU B CA 1
ATOM 4716 C C . GLU B 1 218 ? -23.817 105.160 24.262 1.00 39.04 218 GLU B C 1
ATOM 4717 O O . GLU B 1 218 ? -23.736 105.156 23.032 1.00 37.05 218 GLU B O 1
ATOM 4723 N N . ASN B 1 219 ? -24.694 104.414 24.930 1.00 38.42 219 ASN B N 1
ATOM 4724 C CA . ASN B 1 219 ? -25.606 103.515 24.233 1.00 40.25 219 ASN B CA 1
ATOM 4725 C C . ASN B 1 219 ? -26.741 104.212 23.478 1.00 39.86 219 ASN B C 1
ATOM 4726 O O . ASN B 1 219 ? -27.032 103.850 22.334 1.00 37.80 219 ASN B O 1
ATOM 4731 N N . TRP B 1 220 ? -27.382 105.201 24.099 1.00 39.37 220 TRP B N 1
ATOM 4732 C CA . TRP B 1 220 ? -28.476 105.908 23.427 1.00 40.58 220 TRP B CA 1
ATOM 4733 C C . TRP B 1 220 ? -27.971 106.437 22.088 1.00 41.18 220 TRP B C 1
ATOM 4734 O O . TRP B 1 220 ? -28.557 106.187 21.038 1.00 41.84 220 TRP B O 1
ATOM 4745 N N . MET B 1 221 ? -26.865 107.164 22.156 1.00 39.96 221 MET B N 1
ATOM 4746 C CA . MET B 1 221 ? -26.223 107.780 21.007 1.00 41.06 221 MET B CA 1
ATOM 4747 C C . MET B 1 221 ? -25.868 106.816 19.885 1.00 41.02 221 MET B C 1
ATOM 4748 O O . MET B 1 221 ? -26.209 107.062 18.730 1.00 40.38 221 MET B O 1
ATOM 4753 N N . VAL B 1 222 ? -25.179 105.725 20.208 1.00 39.57 222 VAL B N 1
ATOM 4754 C CA . VAL B 1 222 ? -24.800 104.769 19.172 1.00 40.29 222 VAL B CA 1
ATOM 4755 C C . VAL B 1 222 ? -26.005 104.047 18.564 1.00 39.76 222 VAL B C 1
ATOM 4756 O O . VAL B 1 222 ? -26.109 103.913 17.344 1.00 39.79 222 VAL B O 1
ATOM 4760 N N . TRP B 1 223 ? -26.918 103.591 19.410 1.00 39.75 223 TRP B N 1
ATOM 4761 C CA . TRP B 1 223 ? -28.094 102.883 18.920 1.00 41.81 223 TRP B CA 1
ATOM 4762 C C . TRP B 1 223 ? -28.996 103.749 18.044 1.00 42.67 223 TRP B C 1
ATOM 4763 O O . TRP B 1 223 ? -29.499 103.284 17.026 1.00 44.87 223 TRP B O 1
ATOM 4774 N N . VAL B 1 224 ? -29.200 105.004 18.430 1.00 43.04 224 VAL B N 1
ATOM 4775 C CA . VAL B 1 224 ? -30.024 105.897 17.627 1.00 43.56 224 VAL B CA 1
ATOM 4776 C C . VAL B 1 224 ? -29.422 106.006 16.234 1.00 44.08 224 VAL B C 1
ATOM 4777 O O . VAL B 1 224 ? -30.145 106.019 15.235 1.00 45.35 224 VAL B O 1
ATOM 4781 N N . ASN B 1 225 ? -28.098 106.085 16.157 1.00 43.75 225 ASN B N 1
ATOM 4782 C CA . ASN B 1 225 ? -27.469 106.172 14.850 1.00 44.98 225 ASN B CA 1
ATOM 4783 C C . ASN B 1 225 ? -27.580 104.841 14.112 1.00 45.68 225 ASN B C 1
ATOM 4784 O O . ASN B 1 225 ? -27.745 104.816 12.894 1.00 47.15 225 ASN B O 1
ATOM 4789 N N . ASP B 1 226 ? -27.494 103.733 14.838 1.00 46.44 226 ASP B N 1
ATOM 4790 C CA . ASP B 1 226 ? -27.607 102.437 14.184 1.00 48.27 226 ASP B CA 1
ATOM 4791 C C . ASP B 1 226 ? -28.965 102.343 13.492 1.00 49.19 226 ASP B C 1
ATOM 4792 O O . ASP B 1 226 ? -29.074 101.843 12.373 1.00 48.84 226 ASP B O 1
ATOM 4797 N N . LEU B 1 227 ? -29.992 102.855 14.157 1.00 51.33 227 LEU B N 1
ATOM 4798 C CA . LEU B 1 227 ? -31.345 102.834 13.616 1.00 54.41 227 LEU B CA 1
ATOM 4799 C C . LEU B 1 227 ? -31.557 103.857 12.495 1.00 55.02 227 LEU B C 1
ATOM 4800 O O . LEU B 1 227 ? -32.008 103.508 11.403 1.00 55.06 227 LEU B O 1
ATOM 4805 N N . MET B 1 228 ? -31.222 105.114 12.766 1.00 54.88 228 MET B N 1
ATOM 4806 C CA . MET B 1 228 ? -31.388 106.185 11.792 1.00 55.31 228 MET B CA 1
ATOM 4807 C C . MET B 1 228 ? -30.491 106.020 10.567 1.00 54.06 228 MET B C 1
ATOM 4808 O O . MET B 1 228 ? -30.912 106.297 9.445 1.00 53.31 228 MET B O 1
ATOM 4813 N N . SER B 1 229 ? -29.252 105.585 10.779 1.00 52.32 229 SER B N 1
ATOM 4814 C CA . SER B 1 229 ? -28.320 105.415 9.666 1.00 51.44 229 SER B CA 1
ATOM 4815 C C . SER B 1 229 ? -28.460 104.045 9.010 1.00 51.69 229 SER B C 1
ATOM 4816 O O . SER B 1 229 ? -27.673 103.689 8.133 1.00 51.71 229 SER B O 1
ATOM 4819 N N . PHE B 1 230 ? -29.457 103.277 9.438 1.00 52.57 230 PHE B N 1
ATOM 4820 C CA . PHE B 1 230 ? -29.671 101.951 8.874 1.00 54.38 230 PHE B CA 1
ATOM 4821 C C . PHE B 1 230 ? -29.927 102.023 7.376 1.00 55.33 230 PHE B C 1
ATOM 4822 O O . PHE B 1 230 ? -29.677 101.058 6.659 1.00 55.99 230 PHE B O 1
ATOM 4830 N N . TYR B 1 231 ? -30.423 103.161 6.898 1.00 55.17 231 TYR B N 1
ATOM 4831 C CA . TYR B 1 231 ? -30.694 103.305 5.476 1.00 54.22 231 TYR B CA 1
ATOM 4832 C C . TYR B 1 231 ? -29.457 103.573 4.616 1.00 52.71 231 TYR B C 1
ATOM 4833 O O . TYR B 1 231 ? -29.243 102.879 3.625 1.00 52.86 231 TYR B O 1
ATOM 4842 N N . LYS B 1 232 ? -28.650 104.574 4.974 1.00 50.74 232 LYS B N 1
ATOM 4843 C CA . LYS B 1 232 ? -27.452 104.881 4.186 1.00 50.61 232 LYS B CA 1
ATOM 4844 C C . LYS B 1 232 ? -26.509 103.687 4.248 1.00 51.66 232 LYS B C 1
ATOM 4845 O O . LYS B 1 232 ? -25.773 103.404 3.301 1.00 49.99 232 LYS B O 1
ATOM 4851 N N . GLU B 1 233 ? -26.534 102.998 5.383 1.00 53.91 233 GLU B N 1
ATOM 4852 C CA . GLU B 1 233 ? -25.741 101.792 5.573 1.00 56.98 233 GLU B CA 1
ATOM 4853 C C . GLU B 1 233 ? -26.724 100.735 5.090 1.00 58.99 233 GLU B C 1
ATOM 4854 O O . GLU B 1 233 ? -27.927 100.926 5.231 1.00 61.07 233 GLU B O 1
ATOM 4860 N N . PHE B 1 234 ? -26.230 99.646 4.515 1.00 60.24 234 PHE B N 1
ATOM 4861 C CA . PHE B 1 234 ? -27.090 98.558 4.028 1.00 62.43 234 PHE B CA 1
ATOM 4862 C C . PHE B 1 234 ? -26.564 98.053 2.703 1.00 62.28 234 PHE B C 1
ATOM 4863 O O . PHE B 1 234 ? -26.222 96.881 2.566 1.00 62.39 234 PHE B O 1
ATOM 4871 N N . ASP B 1 235 ? -26.534 98.934 1.722 0.00 20.00 235 ASP B N 1
ATOM 4872 C CA . ASP B 1 235 ? -26.004 98.598 0.424 0.00 20.00 235 ASP B CA 1
ATOM 4873 C C . ASP B 1 235 ? -24.641 99.229 0.211 0.00 20.00 235 ASP B C 1
ATOM 4874 O O . ASP B 1 235 ? -24.085 99.239 -0.861 0.00 20.00 235 ASP B O 1
ATOM 4879 N N . ASP B 1 236 ? -24.127 99.785 1.323 1.00 64.46 236 ASP B N 1
ATOM 4880 C CA . ASP B 1 236 ? -22.828 100.443 1.300 1.00 64.25 236 ASP B CA 1
ATOM 4881 C C . ASP B 1 236 ? -21.743 99.454 1.722 1.00 63.54 236 ASP B C 1
ATOM 4882 O O . ASP B 1 236 ? -21.818 98.854 2.796 1.00 62.22 236 ASP B O 1
ATOM 4887 N N . GLU B 1 237 ? -20.730 99.300 0.876 1.00 62.33 237 GLU B N 1
ATOM 4888 C CA . GLU B 1 237 ? -19.640 98.364 1.136 1.00 63.24 237 GLU B CA 1
ATOM 4889 C C . GLU B 1 237 ? -18.855 98.609 2.428 1.00 61.80 237 GLU B C 1
ATOM 4890 O O . GLU B 1 237 ? -18.694 97.682 3.229 1.00 61.11 237 GLU B O 1
ATOM 4896 N N . ARG B 1 238 ? -18.369 99.838 2.626 1.00 59.84 238 ARG B N 1
ATOM 4897 C CA . ARG B 1 238 ? -17.593 100.185 3.822 1.00 58.44 238 ARG B CA 1
ATOM 4898 C C . ARG B 1 238 ? -18.338 99.841 5.094 1.00 58.31 238 ARG B C 1
ATOM 4899 O O . ARG B 1 238 ? -17.733 99.559 6.129 1.00 57.45 238 ARG B O 1
ATOM 4907 N N . ASP B 1 239 ? -19.658 99.892 5.027 1.00 56.78 239 ASP B N 1
ATOM 4908 C CA . ASP B 1 239 ? -20.444 99.562 6.191 1.00 57.58 239 ASP B CA 1
ATOM 4909 C C . ASP B 1 239 ? -20.670 98.052 6.136 1.00 59.32 239 ASP B C 1
ATOM 4910 O O . ASP B 1 239 ? -19.692 97.296 6.134 1.00 63.03 239 ASP B O 1
ATOM 4915 N N . GLN B 1 240 ? -21.910 97.590 6.055 1.00 58.69 240 GLN B N 1
ATOM 4916 C CA . GLN B 1 240 ? -22.153 96.143 6.025 1.00 57.24 240 GLN B CA 1
ATOM 4917 C C . GLN B 1 240 ? -21.823 95.591 7.404 1.00 55.72 240 GLN B C 1
ATOM 4918 O O . GLN B 1 240 ? -22.651 94.928 8.028 1.00 57.34 240 GLN B O 1
ATOM 4924 N N . ILE B 1 241 ? -20.605 95.848 7.870 1.00 53.00 241 ILE B N 1
ATOM 4925 C CA . ILE B 1 241 ? -20.218 95.434 9.208 1.00 51.19 241 ILE B CA 1
ATOM 4926 C C . ILE B 1 241 ? -20.858 96.515 10.068 1.00 51.12 241 ILE B C 1
ATOM 4927 O O . ILE B 1 241 ? -20.375 97.649 10.116 1.00 51.25 241 ILE B O 1
ATOM 4932 N N . SER B 1 242 ? -21.970 96.168 10.706 1.00 50.62 242 SER B N 1
ATOM 4933 C CA . SER B 1 242 ? -22.707 97.095 11.554 1.00 50.02 242 SER B CA 1
ATOM 4934 C C . SER B 1 242 ? -23.324 96.306 12.692 1.00 50.20 242 SER B C 1
ATOM 4935 O O . SER B 1 242 ? -23.393 95.078 12.632 1.00 49.91 242 SER B O 1
ATOM 4938 N N . LEU B 1 243 ? -23.790 97.007 13.721 1.00 49.46 243 LEU B N 1
ATOM 4939 C CA . LEU B 1 243 ? -24.392 96.340 14.866 1.00 49.97 243 LEU B CA 1
ATOM 4940 C C . LEU B 1 243 ? -25.556 95.447 14.448 1.00 50.11 243 LEU B C 1
ATOM 4941 O O . LEU B 1 243 ? -25.620 94.279 14.835 1.00 49.25 243 LEU B O 1
ATOM 4946 N N . VAL B 1 244 ? -26.474 95.999 13.659 1.00 50.49 244 VAL B N 1
ATOM 4947 C CA . VAL B 1 244 ? -27.639 95.243 13.212 1.00 50.56 244 VAL B CA 1
ATOM 4948 C C . VAL B 1 244 ? -27.238 94.001 12.423 1.00 50.58 244 VAL B C 1
ATOM 4949 O O . VAL B 1 244 ? -27.709 92.900 12.715 1.00 50.24 244 VAL B O 1
ATOM 4953 N N . LYS B 1 245 ? -26.357 94.172 11.441 1.00 50.41 245 LYS B N 1
ATOM 4954 C CA . LYS B 1 245 ? -25.920 93.044 10.630 1.00 50.68 245 LYS B CA 1
ATOM 4955 C C . LYS B 1 245 ? -24.995 92.084 11.368 1.00 51.39 245 LYS B C 1
ATOM 4956 O O . LYS B 1 245 ? -24.904 90.908 11.003 1.00 51.09 245 LYS B O 1
ATOM 4962 N N . ASN B 1 246 ? -24.302 92.569 12.398 1.00 49.10 246 ASN B N 1
ATOM 4963 C CA . ASN B 1 246 ? -23.433 91.690 13.163 1.00 47.76 246 ASN B CA 1
ATOM 4964 C C . ASN B 1 246 ? -24.312 90.892 14.125 1.00 47.50 246 ASN B C 1
ATOM 4965 O O . ASN B 1 246 ? -23.965 89.776 14.509 1.00 47.46 246 ASN B O 1
ATOM 4970 N N . TYR B 1 247 ? -25.448 91.470 14.515 1.00 46.23 247 TYR B N 1
ATOM 4971 C CA . TYR B 1 247 ? -26.383 90.780 15.399 1.00 47.87 247 TYR B CA 1
ATOM 4972 C C . TYR B 1 247 ? -26.879 89.545 14.642 1.00 49.45 247 TYR B C 1
ATOM 4973 O O . TYR B 1 247 ? -27.013 88.452 15.202 1.00 48.94 247 TYR B O 1
ATOM 4982 N N . VAL B 1 248 ? -27.152 89.741 13.357 1.00 49.73 248 VAL B N 1
ATOM 4983 C CA . VAL B 1 248 ? -27.623 88.671 12.493 1.00 51.06 248 VAL B CA 1
ATOM 4984 C C . VAL B 1 248 ? -26.599 87.535 12.423 1.00 50.49 248 VAL B C 1
ATOM 4985 O O . VAL B 1 248 ? -26.913 86.388 12.724 1.00 50.17 248 VAL B O 1
ATOM 4989 N N . VAL B 1 249 ? -25.371 87.860 12.040 1.00 50.20 249 VAL B N 1
ATOM 4990 C CA . VAL B 1 249 ? -24.322 86.857 11.934 1.00 50.53 249 VAL B CA 1
ATOM 4991 C C . VAL B 1 249 ? -23.933 86.227 13.268 1.00 51.22 249 VAL B C 1
ATOM 4992 O O . VAL B 1 249 ? -23.929 85.003 13.403 1.00 50.16 249 VAL B O 1
ATOM 4996 N N . SER B 1 250 ? -23.610 87.066 14.251 1.00 50.26 250 SER B N 1
ATOM 4997 C CA . SER B 1 250 ? -23.190 86.593 15.570 1.00 49.56 250 SER B CA 1
ATOM 4998 C C . SER B 1 250 ? -24.233 85.854 16.397 1.00 49.85 250 SER B C 1
ATOM 4999 O O . SER B 1 250 ? -23.936 84.801 16.960 1.00 50.75 250 SER B O 1
ATOM 5002 N N . ASP B 1 251 ? -25.441 86.400 16.489 1.00 49.57 251 ASP B N 1
ATOM 5003 C CA . ASP B 1 251 ? -26.491 85.756 17.270 1.00 51.37 251 ASP B CA 1
ATOM 5004 C C . ASP B 1 251 ? -27.381 84.850 16.424 1.00 52.83 251 ASP B C 1
ATOM 5005 O O . ASP B 1 251 ? -28.333 84.253 16.927 1.00 51.50 251 ASP B O 1
ATOM 5010 N N . GLU B 1 252 ? -27.064 84.760 15.138 1.00 54.36 252 GLU B N 1
ATOM 5011 C CA . GLU B 1 252 ? -27.813 83.921 14.214 1.00 56.35 252 GLU B CA 1
ATOM 5012 C C . GLU B 1 252 ? -29.315 84.152 14.325 1.00 56.46 252 GLU B C 1
ATOM 5013 O O . GLU B 1 252 ? -30.078 83.235 14.625 1.00 56.96 252 GLU B O 1
ATOM 5019 N N . ILE B 1 253 ? -29.727 85.397 14.105 1.00 56.95 253 ILE B N 1
ATOM 5020 C CA . ILE B 1 253 ? -31.137 85.768 14.142 1.00 56.92 253 ILE B CA 1
ATOM 5021 C C . ILE B 1 253 ? -31.450 86.484 12.832 1.00 56.60 253 ILE B C 1
ATOM 5022 O O . ILE B 1 253 ? -30.549 86.743 12.036 1.00 56.77 253 ILE B O 1
ATOM 5027 N N . SER B 1 254 ? -32.719 86.804 12.605 1.00 57.08 254 SER B N 1
ATOM 5028 C CA . SER B 1 254 ? -33.115 87.476 11.372 1.00 58.16 254 SER B CA 1
ATOM 5029 C C . SER B 1 254 ? -32.956 88.988 11.454 1.00 58.98 254 SER B C 1
ATOM 5030 O O . SER B 1 254 ? -33.090 89.582 12.525 1.00 58.00 254 SER B O 1
ATOM 5033 N N . LEU B 1 255 ? -32.678 89.603 10.310 1.00 60.02 255 LEU B N 1
ATOM 5034 C CA . LEU B 1 255 ? -32.527 91.049 10.238 1.00 62.33 255 LEU B CA 1
ATOM 5035 C C . LEU B 1 255 ? -33.710 91.689 10.952 1.00 63.59 255 LEU B C 1
ATOM 5036 O O . LEU B 1 255 ? -33.567 92.688 11.660 1.00 63.52 255 LEU B O 1
ATOM 5041 N N . HIS B 1 256 ? -34.879 91.089 10.762 1.00 64.12 256 HIS B N 1
ATOM 5042 C CA . HIS B 1 256 ? -36.108 91.568 11.371 1.00 65.16 256 HIS B CA 1
ATOM 5043 C C . HIS B 1 256 ? -35.992 91.569 12.892 1.00 64.29 256 HIS B C 1
ATOM 5044 O O . HIS B 1 256 ? -36.404 92.520 13.556 1.00 63.14 256 HIS B O 1
ATOM 5051 N N . GLU B 1 257 ? -35.430 90.494 13.435 1.00 63.70 257 GLU B N 1
ATOM 5052 C CA . GLU B 1 257 ? -35.260 90.358 14.876 1.00 63.32 257 GLU B CA 1
ATOM 5053 C C . GLU B 1 257 ? -34.168 91.298 15.386 1.00 62.23 257 GLU B C 1
ATOM 5054 O O . GLU B 1 257 ? -34.292 91.877 16.465 1.00 61.33 257 GLU B O 1
ATOM 5060 N N . ALA B 1 258 ? -33.103 91.443 14.601 1.00 60.86 258 ALA B N 1
ATOM 5061 C CA . ALA B 1 258 ? -31.993 92.318 14.959 1.00 60.40 258 ALA B CA 1
ATOM 5062 C C . ALA B 1 258 ? -32.510 93.742 15.151 1.00 60.30 258 ALA B C 1
ATOM 5063 O O . ALA B 1 258 ? -32.232 94.386 16.167 1.00 59.24 258 ALA B O 1
ATOM 5065 N N . LEU B 1 259 ? -33.272 94.223 14.170 1.00 59.57 259 LEU B N 1
ATOM 5066 C CA . LEU B 1 259 ? -33.838 95.564 14.231 1.00 58.94 259 LEU B CA 1
ATOM 5067 C C . LEU B 1 259 ? -34.787 95.710 15.414 1.00 58.38 259 LEU B C 1
ATOM 5068 O O . LEU B 1 259 ? -34.851 96.767 16.037 1.00 58.68 259 LEU B O 1
ATOM 5073 N N . GLU B 1 260 ? -35.528 94.652 15.724 1.00 57.94 260 GLU B N 1
ATOM 5074 C CA . GLU B 1 260 ? -36.450 94.699 16.852 1.00 57.10 260 GLU B CA 1
ATOM 5075 C C . GLU B 1 260 ? -35.634 94.770 18.140 1.00 55.91 260 GLU B C 1
ATOM 5076 O O . GLU B 1 260 ? -35.991 95.481 19.075 1.00 56.26 260 GLU B O 1
ATOM 5082 N N . LYS B 1 261 ? -34.535 94.024 18.180 1.00 55.56 261 LYS B N 1
ATOM 5083 C CA . LYS B 1 261 ? -33.659 94.011 19.345 1.00 55.32 261 LYS B CA 1
ATOM 5084 C C . LYS B 1 261 ? -33.131 95.423 19.564 1.00 53.99 261 LYS B C 1
ATOM 5085 O O . LYS B 1 261 ? -33.275 95.993 20.644 1.00 54.39 261 LYS B O 1
ATOM 5091 N N . LEU B 1 262 ? -32.529 95.983 18.519 1.00 52.29 262 LEU B N 1
ATOM 5092 C CA . LEU B 1 262 ? -31.986 97.333 18.564 1.00 51.46 262 LEU B CA 1
ATOM 5093 C C . LEU B 1 262 ? -33.028 98.354 18.997 1.00 51.38 262 LEU B C 1
ATOM 5094 O O . LEU B 1 262 ? -32.745 99.237 19.803 1.00 50.28 262 LEU B O 1
ATOM 5099 N N . THR B 1 263 ? -34.232 98.235 18.452 1.00 51.13 263 THR B N 1
ATOM 5100 C CA . THR B 1 263 ? -35.302 99.165 18.780 1.00 52.16 263 THR B CA 1
ATOM 5101 C C . THR B 1 263 ? -35.703 99.082 20.243 1.00 52.22 263 THR B C 1
ATOM 5102 O O . THR B 1 263 ? -35.938 100.104 20.885 1.00 52.76 263 THR B O 1
ATOM 5106 N N . GLN B 1 264 ? -35.790 97.869 20.771 1.00 52.79 264 GLN B N 1
ATOM 5107 C CA . GLN B 1 264 ? -36.154 97.703 22.170 1.00 54.79 264 GLN B CA 1
ATOM 5108 C C . GLN B 1 264 ? -35.089 98.319 23.080 1.00 54.20 264 GLN B C 1
ATOM 5109 O O . GLN B 1 264 ? -35.414 99.025 24.039 1.00 53.81 264 GLN B O 1
ATOM 5115 N N . ASP B 1 265 ? -33.820 98.056 22.782 1.00 52.98 265 ASP B N 1
ATOM 5116 C CA . ASP B 1 265 ? -32.742 98.614 23.592 1.00 51.92 265 ASP B CA 1
ATOM 5117 C C . ASP B 1 265 ? -32.826 100.133 23.558 1.00 51.14 265 ASP B C 1
ATOM 5118 O O . ASP B 1 265 ? -32.799 100.792 24.596 1.00 51.00 265 ASP B O 1
ATOM 5123 N N . THR B 1 266 ? -32.945 100.682 22.354 1.00 50.94 266 THR B N 1
ATOM 5124 C CA . THR B 1 266 ? -33.028 102.123 22.181 1.00 50.42 266 THR B CA 1
ATOM 5125 C C . THR B 1 266 ? -34.181 102.741 22.960 1.00 50.96 266 THR B C 1
ATOM 5126 O O . THR B 1 266 ? -34.017 103.777 23.606 1.00 52.00 266 THR B O 1
ATOM 5130 N N . LEU B 1 267 ? -35.349 102.113 22.904 1.00 51.79 267 LEU B N 1
ATOM 5131 C CA . LEU B 1 267 ? -36.500 102.643 23.624 1.00 52.88 267 LEU B CA 1
ATOM 5132 C C . LEU B 1 267 ? -36.231 102.632 25.121 1.00 52.91 267 LEU B C 1
ATOM 5133 O O . LEU B 1 267 ? -36.514 103.611 25.817 1.00 53.04 267 LEU B O 1
ATOM 5138 N N . HIS B 1 268 ? -35.674 101.526 25.610 1.00 52.38 268 HIS B N 1
ATOM 5139 C CA . HIS B 1 268 ? -35.368 101.396 27.030 1.00 54.05 268 HIS B CA 1
ATOM 5140 C C . HIS B 1 268 ? -34.270 102.372 27.455 1.00 52.06 268 HIS B C 1
ATOM 5141 O O . HIS B 1 268 ? -34.312 102.922 28.556 1.00 50.65 268 HIS B O 1
ATOM 5148 N N . SER B 1 269 ? -33.290 102.585 26.582 1.00 50.42 269 SER B N 1
ATOM 5149 C CA . SER B 1 269 ? -32.210 103.518 26.878 1.00 48.99 269 SER B CA 1
ATOM 5150 C C . SER B 1 269 ? -32.817 104.904 27.032 1.00 48.18 269 SER B C 1
ATOM 5151 O O . SER B 1 269 ? -32.486 105.637 27.960 1.00 47.97 269 SER B O 1
ATOM 5154 N N . SER B 1 270 ? -33.711 105.254 26.112 1.00 47.90 270 SER B N 1
ATOM 5155 C CA . SER B 1 270 ? -34.383 106.548 26.150 1.00 47.54 270 SER B CA 1
ATOM 5156 C C . SER B 1 270 ? -35.140 106.681 27.465 1.00 48.26 270 SER B C 1
ATOM 5157 O O . SER B 1 270 ? -35.025 107.686 28.167 1.00 49.30 270 SER B O 1
ATOM 5160 N N . LYS B 1 271 ? -35.916 105.653 27.790 1.00 49.48 271 LYS B N 1
ATOM 5161 C CA . LYS B 1 271 ? -36.702 105.618 29.019 1.00 49.39 271 LYS B CA 1
ATOM 5162 C C . LYS B 1 271 ? -35.865 105.931 30.261 1.00 48.52 271 LYS B C 1
ATOM 5163 O O . LYS B 1 271 ? -36.260 106.744 31.097 1.00 47.68 271 LYS B O 1
ATOM 5169 N N . GLN B 1 272 ? -34.707 105.287 30.382 1.00 46.44 272 GLN B N 1
ATOM 5170 C CA . GLN B 1 272 ? -33.852 105.507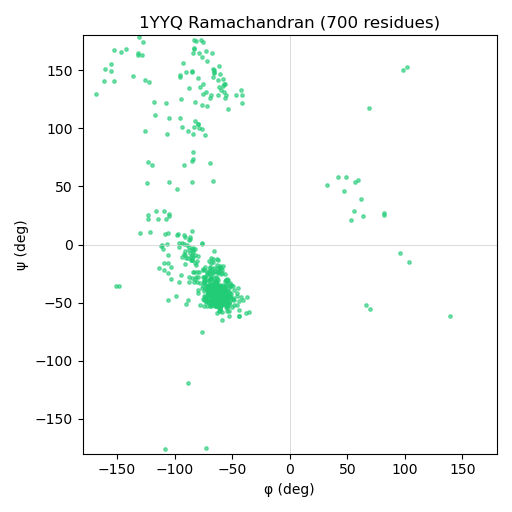 31.542 1.00 44.72 272 GLN B CA 1
ATOM 5171 C C . GLN B 1 272 ? -33.161 106.868 31.545 1.00 42.65 272 GLN B C 1
ATOM 5172 O O . GLN B 1 272 ? -32.827 107.393 32.605 1.00 41.94 272 GLN B O 1
ATOM 5178 N N . MET B 1 273 ? -32.944 107.440 30.368 1.00 42.79 273 MET B N 1
ATOM 5179 C CA . MET B 1 273 ? -32.332 108.759 30.301 1.00 44.70 273 MET B CA 1
ATOM 5180 C C . MET B 1 273 ? -33.262 109.710 31.048 1.00 46.86 273 MET B C 1
ATOM 5181 O O . MET B 1 273 ? -32.824 110.515 31.875 1.00 45.74 273 MET B O 1
ATOM 5186 N N . VAL B 1 274 ? -34.557 109.593 30.757 1.00 48.48 274 VAL B N 1
ATOM 5187 C CA . VAL B 1 274 ? -35.576 110.435 31.379 1.00 50.82 274 VAL B CA 1
ATOM 5188 C C . VAL B 1 274 ? -35.650 110.205 32.882 1.00 50.74 274 VAL B C 1
ATOM 5189 O O . VAL B 1 274 ? -35.453 111.128 33.671 1.00 52.30 274 VAL B O 1
ATOM 5193 N N . ALA B 1 275 ? -35.932 108.968 33.272 1.00 50.85 275 ALA B N 1
ATOM 5194 C CA . ALA B 1 275 ? -36.038 108.607 34.680 1.00 49.80 275 ALA B CA 1
ATOM 5195 C C . ALA B 1 275 ? -34.894 109.168 35.524 1.00 49.97 275 ALA B C 1
ATOM 5196 O O . ALA B 1 275 ? -35.123 109.828 36.540 1.00 51.03 275 ALA B O 1
ATOM 5198 N N . VAL B 1 276 ? -33.665 108.914 35.092 1.00 48.29 276 VAL B N 1
ATOM 5199 C CA . VAL B 1 276 ? -32.485 109.358 35.822 1.00 46.85 276 VAL B CA 1
ATOM 5200 C C . VAL B 1 276 ? -32.217 110.864 35.866 1.00 47.17 276 VAL B C 1
ATOM 5201 O O . VAL B 1 276 ? -32.010 111.424 36.942 1.00 46.43 276 VAL B O 1
ATOM 5205 N N . PHE B 1 277 ? -32.237 111.527 34.714 1.00 48.24 277 PHE B N 1
ATOM 5206 C CA . PHE B 1 277 ? -31.918 112.952 34.675 1.00 49.94 277 PHE B CA 1
ATOM 5207 C C . PHE B 1 277 ? -33.037 113.984 34.814 1.00 52.07 277 PHE B C 1
ATOM 5208 O O . PHE B 1 277 ? -32.767 115.182 34.898 1.00 53.79 277 PHE B O 1
ATOM 5216 N N . SER B 1 278 ? -34.283 113.537 34.862 1.00 52.94 278 SER B N 1
ATOM 5217 C CA . SER B 1 278 ? -35.395 114.468 34.996 1.00 55.02 278 SER B CA 1
ATOM 5218 C C . SER B 1 278 ? -35.343 115.307 36.269 1.00 56.29 278 SER B C 1
ATOM 5219 O O . SER B 1 278 ? -35.671 116.491 36.250 1.00 57.34 278 SER B O 1
ATOM 5222 N N . ASP B 1 279 ? -34.921 114.701 37.373 1.00 56.65 279 ASP B N 1
ATOM 5223 C CA . ASP B 1 279 ? -34.872 115.406 38.647 1.00 56.76 279 ASP B CA 1
ATOM 5224 C C . ASP B 1 279 ? -33.469 115.813 39.079 1.00 55.63 279 ASP B C 1
ATOM 5225 O O . ASP B 1 279 ? -33.204 115.948 40.273 1.00 56.16 279 ASP B O 1
ATOM 5230 N N . LYS B 1 280 ? -32.568 116.005 38.124 1.00 53.53 280 LYS B N 1
ATOM 5231 C CA . LYS B 1 280 ? -31.202 116.396 38.459 1.00 52.29 280 LYS B CA 1
ATOM 5232 C C . LYS B 1 280 ? -30.931 117.849 38.084 1.00 51.62 280 LYS B C 1
ATOM 5233 O O . LYS B 1 280 ? -31.829 118.556 37.631 1.00 49.24 280 LYS B O 1
ATOM 5239 N N . ASP B 1 281 ? -29.686 118.280 38.277 1.00 50.97 281 ASP B N 1
ATOM 5240 C CA . ASP B 1 281 ? -29.268 119.637 37.952 1.00 51.47 281 ASP B CA 1
ATOM 5241 C C . ASP B 1 281 ? -29.883 120.066 36.621 1.00 50.92 281 ASP B C 1
ATOM 5242 O O . ASP B 1 281 ? -29.679 119.423 35.591 1.00 50.32 281 ASP B O 1
ATOM 5247 N N . PRO B 1 282 ? -30.648 121.169 36.630 1.00 50.45 282 PRO B N 1
ATOM 5248 C CA . PRO B 1 282 ? -31.307 121.692 35.430 1.00 49.26 282 PRO B CA 1
ATOM 5249 C C . PRO B 1 282 ? -30.370 121.913 34.246 1.00 47.92 282 PRO B C 1
ATOM 5250 O O . PRO B 1 282 ? -30.706 121.578 33.111 1.00 47.97 282 PRO B O 1
ATOM 5254 N N . GLN B 1 283 ? -29.202 122.489 34.506 1.00 46.16 283 GLN B N 1
ATOM 5255 C CA . GLN B 1 283 ? -28.246 122.747 33.436 1.00 46.61 283 GLN B CA 1
ATOM 5256 C C . GLN B 1 283 ? -27.857 121.428 32.745 1.00 44.77 283 GLN B C 1
ATOM 5257 O O . GLN B 1 283 ? -27.727 121.372 31.527 1.00 44.05 283 GLN B O 1
ATOM 5263 N N . VAL B 1 284 ? -27.692 120.368 33.528 1.00 43.75 284 VAL B N 1
ATOM 5264 C CA . VAL B 1 284 ? -27.344 119.063 32.976 1.00 43.95 284 VAL B CA 1
ATOM 5265 C C . VAL B 1 284 ? -28.470 118.540 32.085 1.00 45.54 284 VAL B C 1
ATOM 5266 O O . VAL B 1 284 ? -28.238 118.136 30.943 1.00 46.94 284 VAL B O 1
ATOM 5270 N N . MET B 1 285 ? -29.692 118.548 32.611 1.00 45.83 285 MET B N 1
ATOM 5271 C CA . MET B 1 285 ? -30.844 118.061 31.858 1.00 47.85 285 MET B CA 1
ATOM 5272 C C . MET B 1 285 ? -31.022 118.846 30.560 1.00 46.89 285 MET B C 1
ATOM 5273 O O . MET B 1 285 ? -31.385 118.283 29.522 1.00 46.05 285 MET B O 1
ATOM 5278 N N . ASP B 1 286 ? -30.756 120.146 30.623 1.00 46.07 286 ASP B N 1
ATOM 5279 C CA . ASP B 1 286 ? -30.889 121.006 29.455 1.00 46.44 286 ASP B CA 1
ATOM 5280 C C . ASP B 1 286 ? -29.939 120.537 28.347 1.00 44.15 286 ASP B C 1
ATOM 5281 O O . ASP B 1 286 ? -30.353 120.334 27.207 1.00 42.57 286 ASP B O 1
ATOM 5286 N N . THR B 1 287 ? -28.668 120.352 28.690 1.00 42.69 287 THR B N 1
ATOM 5287 C CA . THR B 1 287 ? -27.673 119.905 27.716 1.00 40.92 287 THR B CA 1
ATOM 5288 C C . THR B 1 287 ? -28.037 118.538 27.139 1.00 40.50 287 THR B C 1
ATOM 5289 O O . THR B 1 287 ? -27.913 118.305 25.934 1.00 40.41 287 THR B O 1
ATOM 5293 N N . ILE B 1 288 ? -28.506 117.642 27.995 1.00 41.08 288 ILE B N 1
ATOM 5294 C CA . ILE B 1 288 ? -28.901 116.315 27.542 1.00 42.28 288 ILE B CA 1
ATOM 5295 C C . ILE B 1 288 ? -30.066 116.416 26.553 1.00 44.25 288 ILE B C 1
ATOM 5296 O O . ILE B 1 288 ? -30.083 115.744 25.520 1.00 44.32 288 ILE B O 1
ATOM 5301 N N . GLU B 1 289 ? -31.037 117.269 26.864 1.00 45.54 289 GLU B N 1
ATOM 5302 C CA . GLU B 1 289 ? -32.194 117.429 25.997 1.00 46.55 289 GLU B CA 1
ATOM 5303 C C . GLU B 1 289 ? -31.804 118.034 24.655 1.00 45.12 289 GLU B C 1
ATOM 5304 O O . GLU B 1 289 ? -32.252 117.570 23.605 1.00 43.88 289 GLU B O 1
ATOM 5310 N N . CYS B 1 290 ? -30.972 119.071 24.683 1.00 43.21 290 CYS B N 1
ATOM 5311 C CA . CYS B 1 290 ? -30.541 119.697 23.443 1.00 42.48 290 CYS B CA 1
ATOM 5312 C C . CYS B 1 290 ? -29.830 118.681 22.554 1.00 41.99 290 CYS B C 1
ATOM 5313 O O . CYS B 1 290 ? -29.979 118.699 21.327 1.00 39.61 290 CYS B O 1
ATOM 5316 N N . PHE B 1 291 ? -29.066 117.780 23.168 1.00 40.38 291 PHE B N 1
ATOM 5317 C CA . PHE B 1 291 ? -28.352 116.773 22.390 1.00 39.57 291 PHE B CA 1
ATOM 5318 C C . PHE B 1 291 ? -29.292 115.759 21.739 1.00 40.19 291 PHE B C 1
ATOM 5319 O O . PHE B 1 291 ? -29.223 115.518 20.533 1.00 39.70 291 PHE B O 1
ATOM 5327 N N . MET B 1 292 ? -30.160 115.157 22.546 1.00 41.89 292 MET B N 1
ATOM 5328 C CA . MET B 1 292 ? -31.093 114.147 22.055 1.00 43.47 292 MET B CA 1
ATOM 5329 C C . MET B 1 292 ? -31.960 114.642 20.898 1.00 45.14 292 MET B C 1
ATOM 5330 O O . MET B 1 292 ? -32.102 113.960 19.878 1.00 43.08 292 MET B O 1
ATOM 5335 N N . HIS B 1 293 ? -32.534 115.828 21.056 1.00 45.06 293 HIS B N 1
ATOM 5336 C CA . HIS B 1 293 ? -33.382 116.392 20.018 1.00 45.77 293 HIS B CA 1
ATOM 5337 C C . HIS B 1 293 ? -32.566 116.789 18.797 1.00 45.29 293 HIS B C 1
ATOM 5338 O O . HIS B 1 293 ? -32.867 116.365 17.683 1.00 46.04 293 HIS B O 1
ATOM 5345 N N . GLY B 1 294 ? -31.522 117.588 19.008 1.00 45.20 294 GLY B N 1
ATOM 5346 C CA . GLY B 1 294 ? -30.693 118.022 17.894 1.00 44.19 294 GLY B CA 1
ATOM 5347 C C . GLY B 1 294 ? -30.038 116.861 17.168 1.00 44.50 294 GLY B C 1
ATOM 5348 O O . GLY B 1 294 ? -29.877 116.878 15.943 1.00 43.57 294 GLY B O 1
ATOM 5349 N N . TYR B 1 295 ? -29.655 115.841 17.926 1.00 43.54 295 TYR B N 1
ATOM 5350 C CA . TYR B 1 295 ? -29.016 114.672 17.344 1.00 43.34 295 TYR B CA 1
ATOM 5351 C C . TYR B 1 295 ? -29.977 114.018 16.352 1.00 43.19 295 TYR B C 1
ATOM 5352 O O . TYR B 1 295 ? -29.570 113.578 15.279 1.00 42.55 295 TYR B O 1
ATOM 5361 N N . VAL B 1 296 ? -31.257 113.974 16.705 1.00 44.41 296 VAL B N 1
ATOM 5362 C CA . VAL B 1 296 ? -32.259 113.372 15.829 1.00 45.54 296 VAL B CA 1
ATOM 5363 C C . VAL B 1 296 ? -32.505 114.262 14.607 1.00 45.78 296 VAL B C 1
ATOM 5364 O O . VAL B 1 296 ? -32.602 113.778 13.477 1.00 46.04 296 VAL B O 1
ATOM 5368 N N . THR B 1 297 ? -32.592 115.566 14.837 1.00 46.74 297 THR B N 1
ATOM 5369 C CA . THR B 1 297 ? -32.801 116.512 13.744 1.00 46.13 297 THR B CA 1
ATOM 5370 C C . THR B 1 297 ? -31.705 116.319 12.698 1.00 46.30 297 THR B C 1
ATOM 5371 O O . THR B 1 297 ? -31.963 116.319 11.492 1.00 46.43 297 THR B O 1
ATOM 5375 N N . TRP B 1 298 ? -30.478 116.144 13.178 1.00 44.75 298 TRP B N 1
ATOM 5376 C CA . TRP B 1 298 ? -29.322 115.958 12.309 1.00 43.82 298 TRP B CA 1
ATOM 5377 C C . TRP B 1 298 ? -29.436 114.718 11.414 1.00 44.96 298 TRP B C 1
ATOM 5378 O O . TRP B 1 298 ? -29.157 114.779 10.210 1.00 44.48 298 TRP B O 1
ATOM 5389 N N . HIS B 1 299 ? -29.839 113.593 11.997 1.00 43.53 299 HIS B N 1
ATOM 5390 C CA . HIS B 1 299 ? -29.989 112.363 11.226 1.00 44.72 299 HIS B CA 1
ATOM 5391 C C . HIS B 1 299 ? -31.072 112.498 10.148 1.00 46.10 299 HIS B C 1
ATOM 5392 O O . HIS B 1 299 ? -30.925 111.970 9.044 1.00 46.68 299 HIS B O 1
ATOM 5399 N N . LEU B 1 300 ? -32.148 113.212 10.471 1.00 46.43 300 LEU B N 1
ATOM 5400 C CA . LEU B 1 300 ? -33.254 113.407 9.536 1.00 47.95 300 LEU B CA 1
ATOM 5401 C C . LEU B 1 300 ? -32.964 114.400 8.409 1.00 48.36 300 LEU B C 1
ATOM 5402 O O . LEU B 1 300 ? -33.525 114.281 7.318 1.00 48.74 300 LEU B O 1
ATOM 5407 N N . CYS B 1 301 ? -32.079 115.361 8.662 1.00 49.36 301 CYS B N 1
ATOM 5408 C CA . CYS B 1 301 ? -31.745 116.374 7.659 1.00 50.44 301 CYS B CA 1
ATOM 5409 C C . CYS B 1 301 ? -30.469 116.153 6.865 1.00 50.72 301 CYS B C 1
ATOM 5410 O O . CYS B 1 301 ? -30.448 116.342 5.650 1.00 50.85 301 CYS B O 1
ATOM 5413 N N . ASP B 1 302 ? -29.395 115.771 7.542 1.00 50.31 302 ASP B N 1
ATOM 5414 C CA . ASP B 1 302 ? -28.132 115.619 6.846 1.00 49.71 302 ASP B CA 1
ATOM 5415 C C . ASP B 1 302 ? -28.100 114.652 5.676 1.00 50.38 302 ASP B C 1
ATOM 5416 O O . ASP B 1 302 ? -28.620 113.534 5.738 1.00 51.30 302 ASP B O 1
ATOM 5421 N N . ARG B 1 303 ? -27.453 115.096 4.605 0.00 20.00 303 ARG B N 1
ATOM 5422 C CA . ARG B 1 303 ? -27.315 114.357 3.364 0.00 20.00 303 ARG B CA 1
ATOM 5423 C C . ARG B 1 303 ? -26.678 112.998 3.601 0.00 20.00 303 ARG B C 1
ATOM 5424 O O . ARG B 1 303 ? -27.040 112.017 2.921 0.00 20.00 303 ARG B O 1
ATOM 5432 N N . ARG B 1 304 ? -25.721 112.898 4.515 1.00 51.88 304 ARG B N 1
ATOM 5433 C CA . ARG B 1 304 ? -25.029 111.638 4.790 1.00 51.30 304 ARG B CA 1
ATOM 5434 C C . ARG B 1 304 ? -25.970 110.456 4.997 1.00 50.26 304 ARG B C 1
ATOM 5435 O O . ARG B 1 304 ? -25.670 109.338 4.587 1.00 51.26 304 ARG B O 1
ATOM 5443 N N . PHE B 1 305 ? -27.114 110.700 5.622 1.00 50.79 305 PHE B N 1
ATOM 5444 C CA . PHE B 1 305 ? -28.050 109.622 5.895 1.00 51.52 305 PHE B CA 1
ATOM 5445 C C . PHE B 1 305 ? -29.162 109.464 4.872 1.00 53.65 305 PHE B C 1
ATOM 5446 O O . PHE B 1 305 ? -29.988 108.549 4.965 1.00 53.13 305 PHE B O 1
ATOM 5454 N N . ARG B 1 306 ? -29.167 110.359 3.890 1.00 55.44 306 ARG B N 1
ATOM 5455 C CA . ARG B 1 306 ? -30.144 110.333 2.809 1.00 57.78 306 ARG B CA 1
ATOM 5456 C C . ARG B 1 306 ? -31.537 109.803 3.163 1.00 57.86 306 ARG B C 1
ATOM 5457 O O . ARG B 1 306 ? -32.065 108.924 2.477 1.00 58.60 306 ARG B O 1
ATOM 5465 N N . LEU B 1 307 ? -32.136 110.340 4.223 1.00 57.10 307 LEU B N 1
ATOM 5466 C CA . LEU B 1 307 ? -33.468 109.905 4.624 1.00 57.30 307 LEU B CA 1
ATOM 5467 C C . LEU B 1 307 ? -34.542 110.559 3.761 1.00 58.86 307 LEU B C 1
ATOM 5468 O O . LEU B 1 307 ? -35.717 110.191 3.832 1.00 58.45 307 LEU B O 1
ATOM 5473 N N . SER B 1 308 ? -34.131 111.532 2.952 1.00 59.72 308 SER B N 1
ATOM 5474 C CA . SER B 1 308 ? -35.048 112.223 2.049 1.00 61.06 308 SER B CA 1
ATOM 5475 C C . SER B 1 308 ? -35.496 111.205 1.008 1.00 62.43 308 SER B C 1
ATOM 5476 O O . SER B 1 308 ? -36.648 111.201 0.575 1.00 62.80 308 SER B O 1
ATOM 5479 N N . GLU B 1 309 ? -34.566 110.343 0.611 1.00 63.57 309 GLU B N 1
ATOM 5480 C CA . GLU B 1 309 ? -34.855 109.310 -0.368 1.00 64.54 309 GLU B CA 1
ATOM 5481 C C . GLU B 1 309 ? -36.015 108.455 0.111 1.00 65.86 309 GLU B C 1
ATOM 5482 O O . GLU B 1 309 ? -36.904 108.118 -0.665 1.00 67.40 309 GLU B O 1
ATOM 5488 N N . ILE B 1 310 ? -36.018 108.119 1.396 1.00 66.79 310 ILE B N 1
ATOM 5489 C CA . ILE B 1 310 ? -37.097 107.317 1.952 1.00 67.88 310 ILE B CA 1
ATOM 5490 C C . ILE B 1 310 ? -38.358 108.164 2.093 1.00 68.96 310 ILE B C 1
ATOM 5491 O O . ILE B 1 310 ? -39.477 107.648 2.033 1.00 69.48 310 ILE B O 1
ATOM 5496 N N . TYR B 1 311 ? -38.179 109.467 2.268 1.00 69.45 311 TYR B N 1
ATOM 5497 C CA . TYR B 1 311 ? -39.317 110.367 2.388 1.00 70.50 311 TYR B CA 1
ATOM 5498 C C . TYR B 1 311 ? -40.088 110.361 1.073 1.00 71.82 311 TYR B C 1
ATOM 5499 O O . TYR B 1 311 ? -41.296 110.146 1.055 1.00 71.84 311 TYR B O 1
ATOM 5508 N N . GLU B 1 312 ? -39.373 110.594 -0.023 1.00 73.78 312 GLU B N 1
ATOM 5509 C CA . GLU B 1 312 ? -39.974 110.624 -1.352 1.00 76.10 312 GLU B CA 1
ATOM 5510 C C . GLU B 1 312 ? -40.719 109.337 -1.694 1.00 77.52 312 GLU B C 1
ATOM 5511 O O . GLU B 1 312 ? -41.878 109.377 -2.105 1.00 78.05 312 GLU B O 1
ATOM 5517 N N . LYS B 1 313 ? -40.051 108.200 -1.528 1.00 78.38 313 LYS B N 1
ATOM 5518 C CA . LYS B 1 313 ? -40.654 106.909 -1.831 1.00 79.10 313 LYS B CA 1
ATOM 5519 C C . LYS B 1 313 ? -41.872 106.595 -0.966 1.00 79.87 313 LYS B C 1
ATOM 5520 O O . LYS B 1 313 ? -42.739 105.819 -1.365 1.00 81.05 313 LYS B O 1
ATOM 5526 N N . VAL B 1 314 ? -41.943 107.203 0.210 1.00 79.73 314 VAL B N 1
ATOM 5527 C CA . VAL B 1 314 ? -43.044 106.947 1.128 1.00 80.47 314 VAL B CA 1
ATOM 5528 C C . VAL B 1 314 ? -44.060 108.084 1.217 1.00 81.31 314 VAL B C 1
ATOM 5529 O O . VAL B 1 314 ? -45.172 107.897 1.709 1.00 79.76 314 VAL B O 1
ATOM 5533 N N . LYS B 1 315 ? -43.670 109.259 0.735 1.00 83.35 315 LYS B N 1
ATOM 5534 C CA . LYS B 1 315 ? -44.528 110.437 0.765 1.00 86.14 315 LYS B CA 1
ATOM 5535 C C . LYS B 1 315 ? -45.959 110.142 0.320 1.00 88.40 315 LYS B C 1
ATOM 5536 O O . LYS B 1 315 ? -46.915 110.686 0.874 1.00 88.43 315 LYS B O 1
ATOM 5542 N N . GLU B 1 316 ? -46.098 109.277 -0.679 1.00 90.69 316 GLU B N 1
ATOM 5543 C CA . GLU B 1 316 ? -47.408 108.926 -1.217 1.00 92.83 316 GLU B CA 1
ATOM 5544 C C . GLU B 1 316 ? -48.214 107.972 -0.340 1.00 93.96 316 GLU B C 1
ATOM 5545 O O . GLU B 1 316 ? -49.159 108.391 0.330 1.00 94.45 316 GLU B O 1
ATOM 5551 N N . GLU B 1 317 ? -47.842 106.694 -0.348 1.00 95.06 317 GLU B N 1
ATOM 5552 C CA . GLU B 1 317 ? -48.545 105.680 0.434 1.00 96.02 317 GLU B CA 1
ATOM 5553 C C . GLU B 1 317 ? -48.927 106.156 1.829 1.00 96.03 317 GLU B C 1
ATOM 5554 O O . GLU B 1 317 ? -48.093 106.673 2.571 1.00 96.50 317 GLU B O 1
ATOM 5560 N N . LYS B 1 318 ? -50.197 105.985 2.169 0.00 20.00 318 LYS B N 1
ATOM 5561 C CA . LYS B 1 318 ? -50.711 106.382 3.472 0.00 20.00 318 LYS B CA 1
ATOM 5562 C C . LYS B 1 318 ? -50.976 105.167 4.350 0.00 20.00 318 LYS B C 1
ATOM 5563 O O . LYS B 1 318 ? -52.034 104.548 4.253 0.00 20.00 318 LYS B O 1
ATOM 5569 N N . THR B 1 319 ? -50.008 104.818 5.188 1.00 93.91 319 THR B N 1
ATOM 5570 C CA . THR B 1 319 ? -50.149 103.659 6.059 1.00 92.66 319 THR B CA 1
ATOM 5571 C C . THR B 1 319 ? -49.986 104.005 7.536 1.00 91.41 319 THR B C 1
ATOM 5572 O O . THR B 1 319 ? -49.641 103.141 8.343 1.00 91.77 319 THR B O 1
ATOM 5576 N N . GLU B 1 320 ? -50.260 105.263 7.884 0.00 20.00 320 GLU B N 1
ATOM 5577 C CA . GLU B 1 320 ? -50.121 105.732 9.256 0.00 20.00 320 GLU B CA 1
ATOM 5578 C C . GLU B 1 320 ? -48.661 105.729 9.694 0.00 20.00 320 GLU B C 1
ATOM 5579 O O . GLU B 1 320 ? -48.127 106.726 10.158 0.00 20.00 320 GLU B O 1
ATOM 5585 N N . ASP B 1 321 ? -48.026 104.580 9.500 1.00 85.46 321 ASP B N 1
ATOM 5586 C CA . ASP B 1 321 ? -46.626 104.403 9.836 1.00 84.41 321 ASP B CA 1
ATOM 5587 C C . ASP B 1 321 ? -45.808 105.275 8.884 1.00 83.03 321 ASP B C 1
ATOM 5588 O O . ASP B 1 321 ? -44.888 105.986 9.293 1.00 82.42 321 ASP B O 1
ATOM 5593 N N . ALA B 1 322 ? -46.170 105.213 7.608 1.00 81.27 322 ALA B N 1
ATOM 5594 C CA . ALA B 1 322 ? -45.503 105.972 6.558 1.00 78.81 322 ALA B CA 1
ATOM 5595 C C . ALA B 1 322 ? -45.801 107.462 6.684 1.00 77.55 322 ALA B C 1
ATOM 5596 O O . ALA B 1 322 ? -44.954 108.307 6.388 1.00 76.13 322 ALA B O 1
ATOM 5598 N N . GLN B 1 323 ? -47.014 107.775 7.124 1.00 76.47 323 GLN B N 1
ATOM 5599 C CA . GLN B 1 323 ? -47.432 109.161 7.287 1.00 75.73 323 GLN B CA 1
ATOM 5600 C C . GLN B 1 323 ? -46.769 109.802 8.503 1.00 73.76 323 GLN B C 1
ATOM 5601 O O . GLN B 1 323 ? -46.395 110.974 8.462 1.00 73.74 323 GLN B O 1
ATOM 5607 N N . LYS B 1 324 ? -46.629 109.038 9.583 1.00 71.47 324 LYS B N 1
ATOM 5608 C CA . LYS B 1 324 ? -45.990 109.560 10.788 1.00 70.02 324 LYS B CA 1
ATOM 5609 C C . LYS B 1 324 ? -44.528 109.894 10.496 1.00 68.54 324 LYS B C 1
ATOM 5610 O O . LYS B 1 324 ? -43.988 110.871 11.016 1.00 68.19 324 LYS B O 1
ATOM 5616 N N . PHE B 1 325 ? -43.895 109.084 9.652 1.00 67.01 325 PHE B N 1
ATOM 5617 C CA . PHE B 1 325 ? -42.501 109.305 9.284 1.00 66.07 325 PHE B CA 1
ATOM 5618 C C . PHE B 1 325 ? -42.352 110.647 8.571 1.00 65.61 325 PHE B C 1
ATOM 5619 O O . PHE B 1 325 ? -41.523 111.479 8.948 1.00 64.66 325 PHE B O 1
ATOM 5627 N N . CYS B 1 326 ? -43.163 110.848 7.537 1.00 64.88 326 CYS B N 1
ATOM 5628 C CA . CYS B 1 326 ? -43.123 112.078 6.758 1.00 63.55 326 CYS B CA 1
ATOM 5629 C C . CYS B 1 326 ? -43.433 113.306 7.607 1.00 62.56 326 CYS B C 1
ATOM 5630 O O . CYS B 1 326 ? -42.880 114.381 7.371 1.00 62.33 326 CYS B O 1
ATOM 5633 N N . LYS B 1 327 ? -44.327 113.142 8.583 0.00 20.00 327 LYS B N 1
ATOM 5634 C CA . LYS B 1 327 ? -44.632 114.248 9.476 0.00 20.00 327 LYS B CA 1
ATOM 5635 C C . LYS B 1 327 ? -43.398 114.680 10.258 0.00 20.00 327 LYS B C 1
ATOM 5636 O O . LYS B 1 327 ? -43.006 115.836 10.252 0.00 20.00 327 LYS B O 1
ATOM 5642 N N . PHE B 1 328 ? -42.764 113.679 10.882 1.00 58.55 328 PHE B N 1
ATOM 5643 C CA . PHE B 1 328 ? -41.537 113.904 11.644 1.00 58.02 328 PHE B CA 1
ATOM 5644 C C . PHE B 1 328 ? -40.446 114.460 10.737 1.00 57.72 328 PHE B C 1
ATOM 5645 O O . PHE B 1 328 ? -39.736 115.395 11.110 1.00 58.55 328 PHE B O 1
ATOM 5653 N N . TYR B 1 329 ? -40.315 113.875 9.549 1.00 56.85 329 TYR B N 1
ATOM 5654 C CA . TYR B 1 329 ? -39.302 114.303 8.595 1.00 57.49 329 TYR B CA 1
ATOM 5655 C C . TYR B 1 329 ? -39.517 115.756 8.204 1.00 58.37 329 TYR B C 1
ATOM 5656 O O . TYR B 1 329 ? -38.559 116.517 8.045 1.00 58.21 329 TYR B O 1
ATOM 5665 N N . GLU B 1 330 ? -40.780 116.133 8.042 1.00 58.96 330 GLU B N 1
ATOM 5666 C CA . GLU B 1 330 ? -41.126 117.498 7.679 1.00 60.53 330 GLU B CA 1
ATOM 5667 C C . GLU B 1 330 ? -40.825 118.429 8.845 1.00 59.89 330 GLU B C 1
ATOM 5668 O O . GLU B 1 330 ? -40.193 119.471 8.670 1.00 59.40 330 GLU B O 1
ATOM 5674 N N . GLN B 1 331 ? -41.267 118.039 10.036 1.00 60.75 331 GLN B N 1
ATOM 5675 C CA . GLN B 1 331 ? -41.037 118.826 11.244 1.00 61.94 331 GLN B CA 1
ATOM 5676 C C . GLN B 1 331 ? -39.550 119.152 11.412 1.00 61.59 331 GLN B C 1
ATOM 5677 O O . GLN B 1 331 ? -39.179 120.287 11.721 1.00 62.70 331 GLN B O 1
ATOM 5683 N N . ALA B 1 332 ? -38.705 118.147 11.200 1.00 60.15 332 ALA B N 1
ATOM 5684 C CA . ALA B 1 332 ? -37.258 118.301 11.325 1.00 58.64 332 ALA B CA 1
ATOM 5685 C C . ALA B 1 332 ? -36.703 119.193 10.224 1.00 57.67 332 ALA B C 1
ATOM 5686 O O . ALA B 1 332 ? -35.835 120.034 10.466 1.00 56.84 332 ALA B O 1
ATOM 5688 N N . ALA B 1 333 ? -37.203 118.995 9.009 1.00 57.51 333 ALA B N 1
ATOM 5689 C CA . ALA B 1 333 ? -36.758 119.782 7.867 1.00 58.04 333 ALA B CA 1
ATOM 5690 C C . ALA B 1 333 ? -37.110 121.254 8.068 1.00 57.98 333 ALA B C 1
ATOM 5691 O O . ALA B 1 333 ? -36.354 122.143 7.674 1.00 57.99 333 ALA B O 1
ATOM 5693 N N . ASN B 1 334 ? -38.258 121.509 8.687 1.00 58.41 334 ASN B N 1
ATOM 5694 C CA . ASN B 1 334 ? -38.691 122.880 8.934 1.00 59.47 334 ASN B CA 1
ATOM 5695 C C . ASN B 1 334 ? -37.732 123.609 9.866 1.00 59.09 334 ASN B C 1
ATOM 5696 O O . ASN B 1 334 ? -37.692 124.836 9.896 1.00 58.43 334 ASN B O 1
ATOM 5701 N N . VAL B 1 335 ? -36.952 122.845 10.620 1.00 58.80 335 VAL B N 1
ATOM 5702 C CA . VAL B 1 335 ? -36.007 123.430 11.558 1.00 57.79 335 VAL B CA 1
ATOM 5703 C C . VAL B 1 335 ? -34.556 123.354 11.105 1.00 56.79 335 VAL B C 1
ATOM 5704 O O . VAL B 1 335 ? -33.837 124.353 11.150 1.00 55.29 335 VAL B O 1
ATOM 5708 N N . GLY B 1 336 ? -34.131 122.177 10.655 1.00 56.35 336 GLY B N 1
ATOM 5709 C CA . GLY B 1 336 ? -32.745 122.014 10.258 1.00 56.22 336 GLY B CA 1
ATOM 5710 C C . GLY B 1 336 ? -32.404 121.882 8.791 1.00 56.14 336 GLY B C 1
ATOM 5711 O O . GLY B 1 336 ? -31.260 121.581 8.462 1.00 54.89 336 GLY B O 1
ATOM 5712 N N . ALA B 1 337 ? -33.364 122.109 7.903 1.00 56.11 337 ALA B N 1
ATOM 5713 C CA . ALA B 1 337 ? -33.084 121.990 6.476 1.00 57.07 337 ALA B CA 1
ATOM 5714 C C . ALA B 1 337 ? -32.491 123.279 5.915 1.00 57.15 337 ALA B C 1
ATOM 5715 O O . ALA B 1 337 ? -32.991 123.828 4.934 1.00 59.69 337 ALA B O 1
ATOM 5717 N N . VAL B 1 338 ? -31.414 123.750 6.535 1.00 56.97 338 VAL B N 1
ATOM 5718 C CA . VAL B 1 338 ? -30.747 124.982 6.118 1.00 54.39 338 VAL B CA 1
ATOM 5719 C C . VAL B 1 338 ? -29.868 124.789 4.884 1.00 53.01 338 VAL B C 1
ATOM 5720 O O . VAL B 1 338 ? -29.112 123.825 4.793 1.00 54.51 338 VAL B O 1
ATOM 5724 N N . SER B 1 339 ? -29.957 125.719 3.940 1.00 50.75 339 SER B N 1
ATOM 5725 C CA . SER B 1 339 ? -29.166 125.633 2.722 1.00 49.19 339 SER B CA 1
ATOM 5726 C C . SER B 1 339 ? -27.683 125.942 2.940 1.00 48.29 339 SER B C 1
ATOM 5727 O O . SER B 1 339 ? -27.325 126.948 3.550 1.00 46.40 339 SER B O 1
ATOM 5730 N N . PRO B 1 340 ? -26.800 125.075 2.418 1.00 46.90 340 PRO B N 1
ATOM 5731 C CA . PRO B 1 340 ? -25.348 125.225 2.538 1.00 46.67 340 PRO B CA 1
ATOM 5732 C C . PRO B 1 340 ? -24.813 126.588 2.115 1.00 45.05 340 PRO B C 1
ATOM 5733 O O . PRO B 1 340 ? -23.870 127.097 2.715 1.00 43.97 340 PRO B O 1
ATOM 5737 N N . SER B 1 341 ? -25.412 127.177 1.084 1.00 45.33 341 SER B N 1
ATOM 5738 C CA . SER B 1 341 ? -24.971 128.481 0.595 1.00 44.54 341 SER B CA 1
ATOM 5739 C C . SER B 1 341 ? -25.129 129.568 1.654 1.00 44.79 341 SER B C 1
ATOM 5740 O O . SER B 1 341 ? -24.590 130.667 1.507 1.00 44.87 341 SER B O 1
ATOM 5743 N N . GLU B 1 342 ? -25.861 129.267 2.722 1.00 44.14 342 GLU B N 1
ATOM 5744 C CA . GLU B 1 342 ? -26.059 130.244 3.788 1.00 44.79 342 GLU B CA 1
ATOM 5745 C C . GLU B 1 342 ? -24.978 130.197 4.863 1.00 43.41 342 GLU B C 1
ATOM 5746 O O . GLU B 1 342 ? -24.894 131.100 5.698 1.00 41.19 342 GLU B O 1
ATOM 5752 N N . TRP B 1 343 ? -24.145 129.157 4.840 1.00 42.16 343 TRP B N 1
ATOM 5753 C CA . TRP B 1 343 ? -23.094 129.021 5.849 1.00 41.74 343 TRP B CA 1
ATOM 5754 C C . TRP B 1 343 ? -21.824 128.280 5.430 1.00 42.04 343 TRP B C 1
ATOM 5755 O O . TRP B 1 343 ? -20.727 128.633 5.870 1.00 42.18 343 TRP B O 1
ATOM 5766 N N . ALA B 1 344 ? -21.963 127.252 4.597 1.00 42.15 344 ALA B N 1
ATOM 5767 C CA . ALA B 1 344 ? -20.801 126.471 4.170 1.00 42.20 344 ALA B CA 1
ATOM 5768 C C . ALA B 1 344 ? -20.052 127.080 2.992 1.00 40.72 344 ALA B C 1
ATOM 5769 O O . ALA B 1 344 ? -20.120 126.569 1.879 1.00 41.59 344 ALA B O 1
ATOM 5771 N N . TYR B 1 345 ? -19.323 128.161 3.240 1.00 38.71 345 TYR B N 1
ATOM 5772 C CA . TYR B 1 345 ? -18.566 128.821 2.184 1.00 38.21 345 TYR B CA 1
ATOM 5773 C C . TYR B 1 345 ? -17.389 129.594 2.773 1.00 38.02 345 TYR B C 1
ATOM 5774 O O . TYR B 1 345 ? -17.428 130.010 3.929 1.00 40.35 345 TYR B O 1
ATOM 5783 N N . PRO B 1 346 ? -16.294 129.722 2.015 1.00 39.02 346 PRO B N 1
ATOM 5784 C CA . PRO B 1 346 ? -16.145 129.158 0.669 1.00 39.95 346 PRO B CA 1
ATOM 5785 C C . PRO B 1 346 ? -15.716 127.690 0.825 1.00 41.28 346 PRO B C 1
ATOM 5786 O O . PRO B 1 346 ? -15.500 127.219 1.942 1.00 41.29 346 PRO B O 1
ATOM 5790 N N . PRO B 1 347 ? -15.600 126.946 -0.284 1.00 41.34 347 PRO B N 1
ATOM 5791 C CA . PRO B 1 347 ? -15.190 125.547 -0.141 1.00 39.90 347 PRO B CA 1
ATOM 5792 C C . PRO B 1 347 ? -13.762 125.380 0.371 1.00 39.09 347 PRO B C 1
ATOM 5793 O O . PRO B 1 347 ? -12.900 126.236 0.148 1.00 35.36 347 PRO B O 1
ATOM 5797 N N . VAL B 1 348 ? -13.515 124.279 1.076 1.00 38.15 348 VAL B N 1
ATOM 5798 C CA . VAL B 1 348 ? -12.182 124.026 1.609 1.00 38.66 348 VAL B CA 1
ATOM 5799 C C . VAL B 1 348 ? -11.159 124.105 0.485 1.00 39.59 348 VAL B C 1
ATOM 5800 O O . VAL B 1 348 ? -10.099 124.708 0.641 1.00 39.87 348 VAL B O 1
ATOM 5804 N N . ALA B 1 349 ? -11.492 123.504 -0.653 1.00 40.77 349 ALA B N 1
ATOM 5805 C CA . ALA B 1 349 ? -10.593 123.492 -1.802 1.00 44.01 349 ALA B CA 1
ATOM 5806 C C . ALA B 1 349 ? -10.143 124.890 -2.217 1.00 44.41 349 ALA B C 1
ATOM 5807 O O . ALA B 1 349 ? -8.961 125.114 -2.472 1.00 44.54 349 ALA B O 1
ATOM 5809 N N . GLN B 1 350 ? -11.088 125.827 -2.282 1.00 45.14 350 GLN B N 1
ATOM 5810 C CA . GLN B 1 350 ? -10.777 127.202 -2.671 1.00 45.14 350 GLN B CA 1
ATOM 5811 C C . GLN B 1 350 ? -9.809 127.850 -1.694 1.00 44.76 350 GLN B C 1
ATOM 5812 O O . GLN B 1 350 ? -8.951 128.632 -2.088 1.00 45.85 350 GLN B O 1
ATOM 5818 N N . LEU B 1 351 ? -9.952 127.525 -0.415 1.00 45.27 351 LEU B N 1
ATOM 5819 C CA . LEU B 1 351 ? -9.072 128.074 0.605 1.00 46.27 351 LEU B CA 1
ATOM 5820 C C . LEU B 1 351 ? -7.696 127.420 0.554 1.00 47.60 351 LEU B C 1
ATOM 5821 O O . LEU B 1 351 ? -6.689 128.051 0.873 1.00 48.69 351 LEU B O 1
ATOM 5826 N N . ALA B 1 352 ? -7.654 126.155 0.151 1.00 48.90 352 ALA B N 1
ATOM 5827 C CA . ALA B 1 352 ? -6.395 125.425 0.083 1.00 52.02 352 ALA B CA 1
ATOM 5828 C C . ALA B 1 352 ? -5.503 125.905 -1.052 1.00 54.52 352 ALA B C 1
ATOM 5829 O O . ALA B 1 352 ? -4.293 126.043 -0.887 1.00 53.33 352 ALA B O 1
ATOM 5831 N N . ASN B 1 353 ? -6.106 126.166 -2.206 1.00 59.79 353 ASN B N 1
ATOM 5832 C CA . ASN B 1 353 ? -5.352 126.605 -3.374 1.00 65.49 353 ASN B CA 1
ATOM 5833 C C . ASN B 1 353 ? -5.098 128.105 -3.429 1.00 67.94 353 ASN B C 1
ATOM 5834 O O . ASN B 1 353 ? -4.649 128.629 -4.450 1.00 69.28 353 ASN B O 1
ATOM 5839 N N . VAL B 1 354 ? -5.375 128.792 -2.326 1.00 70.76 354 VAL B N 1
ATOM 5840 C CA . VAL B 1 354 ? -5.165 130.234 -2.252 1.00 73.50 354 VAL B CA 1
ATOM 5841 C C . VAL B 1 354 ? -3.670 130.556 -2.309 1.00 74.97 354 VAL B C 1
ATOM 5842 O O . VAL B 1 354 ? -3.253 131.272 -3.247 1.00 76.07 354 VAL B O 1
#